Protein AF-0000000078894208 (afdb_homodimer)

Foldseek 3Di:
DPKEKEWEDALACQLQVLVVLLCLLLVGDYHYHHDYPVCLVVCLPVCVAVNSDDTKMAIPVGDIDHDSVVSLLVSLVVRVQADDDDVLNVLLVVLLVVLVVLSVQLVCLCPPPDPVSSVVSNCCSLPPVLLVVLVVQLVCCCVAVHLPAASGDRHHHSSLSSLLCSCCPSPVVLDLAGGPSCVVRVSVNVSNCVSCVSPSSVVCSVPPDHGDPVRRD/DPKEKEWEEALACQLQVLVVLLCLLLVGDYHYHHDYPVCLVVCLPVCVAVNSDDTKMAIPVGDIDHDSVVSLLVSLVVRVQADDDDVLNVLLVVLLVVLVVLSVQLVCLCPPPDPVSSVVSNCCSLPPVLLVVLVVQLVCCCVAVHLPAASGDRHHHSSLSSLLCSCCPSPVVLDLAGGPSCVVRVSVNVSNCVSCVSPSSVVCSVPPDHGDPVRRD

Solvent-accessible surface area (backbone atoms only — not comparable to full-atom values): 23432 Å² total; per-residue (Å²): 132,81,77,43,43,34,43,36,33,52,67,56,51,79,76,46,37,47,48,54,47,49,33,43,57,60,68,49,78,64,44,78,46,62,47,51,76,84,53,44,67,58,43,44,71,66,63,78,30,69,76,51,52,75,30,34,40,39,34,71,85,70,50,72,40,38,44,45,67,23,44,38,52,37,52,23,54,75,59,70,25,46,63,89,49,63,65,58,38,25,53,30,37,26,52,45,53,51,48,52,54,50,49,52,51,55,49,52,19,68,69,40,80,51,63,72,58,18,51,50,41,42,48,43,38,66,70,44,50,49,54,53,50,48,53,29,50,50,54,53,23,35,71,31,73,69,36,72,50,28,69,59,64,81,47,80,34,54,41,47,47,46,54,38,41,45,45,31,33,76,69,36,48,60,48,97,65,82,46,74,90,40,66,89,34,63,56,58,42,50,49,42,47,53,56,51,61,34,66,51,36,34,55,46,65,73,62,50,78,78,60,43,86,89,47,87,65,132,80,78,44,43,33,43,36,33,53,66,56,51,79,77,46,37,48,46,53,48,48,32,42,56,60,68,49,78,65,46,79,46,61,48,50,74,85,54,44,67,57,43,46,72,66,63,77,30,68,78,52,52,75,31,34,38,40,35,70,85,72,50,73,41,38,46,45,67,24,44,37,51,36,52,22,54,75,58,72,25,45,63,88,49,62,66,58,37,25,54,31,38,27,53,47,54,51,48,51,55,51,49,51,52,55,48,52,20,69,69,41,82,51,65,71,58,18,52,52,42,43,48,46,38,68,71,46,50,49,55,55,51,48,53,30,50,51,53,53,22,35,70,31,74,70,36,72,48,28,66,57,63,80,46,80,32,54,41,48,48,46,52,40,41,45,45,30,34,78,69,36,48,60,48,96,64,81,44,74,88,41,66,88,35,64,57,57,43,50,49,44,49,55,56,52,61,34,65,51,36,35,55,46,66,75,64,51,79,77,58,43,88,87,49,85,67

Organism: Nematostella vectensis (NCBI:txid45351)

InterPro domains:
  IPR004045 Glutathione S-transferase, N-terminal [PF02798] (8-76)
  IPR004045 Glutathione S-transferase, N-terminal [PS50404] (3-83)
  IPR004046 Glutathione S-transferase, C-terminal [PF14497] (100-208)
  IPR010987 Glutathione S-transferase, C-terminal-like [PS50405] (85-216)
  IPR036249 Thioredoxin-like superfamily [SSF52833] (3-79)
  IPR036282 Glutathione S-transferase, C-terminal domain superfamily [SSF47616] (77-210)
  IPR040079 Glutathione transferase family [SFLDS00019] (3-210)
  IPR050213 Glutathione S-transferase superfamily [PTHR11571] (3-209)

pLDDT: mean 95.46, std 4.62, range [65.0, 98.88]

Radius of gyration: 21.14 Å; Cα contacts (8 Å, |Δi|>4): 620; chains: 2; bounding box: 51×59×49 Å

Structure (mmCIF, N/CA/C/O backbone):
data_AF-0000000078894208-model_v1
#
loop_
_entity.id
_entity.type
_entity.pdbx_description
1 polymer 'Glutathione transferase'
#
loop_
_atom_site.group_PDB
_atom_site.id
_atom_site.type_symbol
_atom_site.label_atom_id
_atom_site.label_alt_id
_atom_site.label_comp_id
_atom_site.label_asym_id
_atom_site.label_entity_id
_atom_site.label_seq_id
_atom_site.pdbx_PDB_ins_code
_atom_site.Cartn_x
_atom_site.Cartn_y
_atom_site.Cartn_z
_atom_site.occupancy
_atom_site.B_iso_or_equiv
_atom_site.auth_seq_id
_atom_site.auth_comp_id
_atom_site.auth_asym_id
_atom_site.auth_atom_id
_atom_site.pdbx_PDB_model_num
ATOM 1 N N . MET A 1 1 ? 22.766 17.531 -15.414 1 65.19 1 MET A N 1
ATOM 2 C CA . MET A 1 1 ? 21.875 18.203 -14.492 1 65.19 1 MET A CA 1
ATOM 3 C C . MET A 1 1 ? 21.031 17.203 -13.695 1 65.19 1 MET A C 1
ATOM 5 O O . MET A 1 1 ? 20.75 16.109 -14.188 1 65.19 1 MET A O 1
ATOM 9 N N . ALA A 1 2 ? 20.656 17.469 -12.414 1 79.44 2 ALA A N 1
ATOM 10 C CA . ALA A 1 2 ? 19.859 16.562 -11.602 1 79.44 2 ALA A CA 1
ATOM 11 C C . ALA A 1 2 ? 18.453 16.406 -12.188 1 79.44 2 ALA A C 1
ATOM 13 O O . ALA A 1 2 ? 17.875 17.359 -12.695 1 79.44 2 ALA A O 1
ATOM 14 N N . PRO A 1 3 ? 17.953 15.164 -12.242 1 85.75 3 PRO A N 1
ATOM 15 C CA . PRO A 1 3 ? 16.609 14.977 -12.797 1 85.75 3 PRO A CA 1
ATOM 16 C C . PRO A 1 3 ? 15.57 15.859 -12.125 1 85.75 3 PRO A C 1
ATOM 18 O O . PRO A 1 3 ? 15.688 16.172 -10.938 1 85.75 3 PRO A O 1
ATOM 2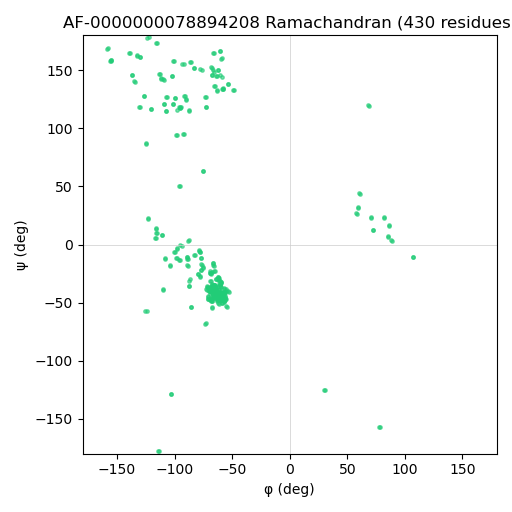1 N N . THR A 1 4 ? 14.695 16.406 -13.023 1 96.5 4 THR A N 1
ATOM 22 C CA . THR A 1 4 ? 13.586 17.203 -12.508 1 96.5 4 THR A CA 1
ATOM 23 C C . THR A 1 4 ? 12.289 16.391 -12.508 1 96.5 4 THR A C 1
ATOM 25 O O . THR A 1 4 ? 12.172 15.398 -13.242 1 96.5 4 THR A O 1
ATOM 28 N N . TYR A 1 5 ? 11.383 16.844 -11.672 1 98.56 5 TYR A N 1
ATOM 29 C CA . TYR A 1 5 ? 10.141 16.109 -11.484 1 98.56 5 TYR A CA 1
ATOM 30 C C . TYR A 1 5 ? 8.945 16.875 -12.039 1 98.56 5 TYR A C 1
ATOM 32 O O . TYR A 1 5 ? 8.891 18.109 -11.914 1 98.56 5 TYR A O 1
ATOM 40 N N . ARG A 1 6 ? 8.023 16.156 -12.617 1 98.75 6 ARG A N 1
ATOM 41 C CA . ARG A 1 6 ? 6.668 16.625 -12.898 1 98.75 6 ARG A CA 1
ATOM 42 C C . ARG A 1 6 ? 5.629 15.758 -12.203 1 98.75 6 ARG A C 1
ATOM 44 O O . ARG A 1 6 ? 5.586 14.547 -12.406 1 98.75 6 ARG A O 1
ATOM 51 N N . VAL A 1 7 ? 4.91 16.375 -11.32 1 98.69 7 VAL A N 1
ATOM 52 C CA . VAL A 1 7 ? 3.809 15.719 -10.633 1 98.69 7 VAL A CA 1
ATOM 53 C C . VAL A 1 7 ? 2.496 16.016 -11.352 1 98.69 7 VAL A C 1
ATOM 55 O O . VAL A 1 7 ? 2.104 17.188 -11.477 1 98.69 7 VAL A O 1
ATOM 58 N N . VAL A 1 8 ? 1.834 14.992 -11.852 1 98.38 8 VAL A N 1
ATOM 59 C CA . VAL A 1 8 ? 0.604 15.133 -12.625 1 98.38 8 VAL A CA 1
ATOM 60 C C . VAL A 1 8 ? -0.583 14.633 -11.805 1 98.38 8 VAL A C 1
ATOM 62 O O . VAL A 1 8 ? -0.613 13.477 -11.391 1 98.38 8 VAL A O 1
ATOM 65 N N . TYR A 1 9 ? -1.521 15.492 -11.578 1 97.31 9 TYR A N 1
ATOM 66 C CA . TYR A 1 9 ? -2.729 15.141 -10.836 1 97.31 9 TYR A CA 1
ATOM 67 C C . TYR A 1 9 ? -3.863 16.109 -11.156 1 97.31 9 TYR A C 1
ATOM 69 O O . TYR A 1 9 ? -3.66 17.109 -11.859 1 97.31 9 TYR A O 1
ATOM 77 N N . PHE A 1 10 ? -5.07 15.781 -10.742 1 95.19 10 PHE A N 1
ATOM 78 C CA . PHE A 1 10 ? -6.207 16.688 -10.883 1 95.19 10 PHE A CA 1
ATOM 79 C C . PHE A 1 10 ? -5.965 17.984 -10.117 1 95.19 10 PHE A C 1
ATOM 81 O O . PHE A 1 10 ? -5.07 18.047 -9.266 1 95.19 10 PHE A O 1
ATOM 88 N N . ASP A 1 11 ? -6.805 18.922 -10.438 1 92.5 11 ASP A N 1
ATOM 89 C CA . ASP A 1 11 ? -6.711 20.172 -9.695 1 92.5 11 ASP A CA 1
ATOM 90 C C . ASP A 1 11 ? -7.301 20.031 -8.297 1 92.5 11 ASP A C 1
ATOM 92 O O . ASP A 1 11 ? -8.289 20.703 -7.961 1 92.5 11 ASP A O 1
ATOM 96 N N . ALA A 1 12 ? -6.684 19.172 -7.488 1 92.12 12 ALA A N 1
ATOM 97 C CA . ALA A 1 12 ? -7.09 18.844 -6.125 1 92.12 12 ALA A CA 1
ATOM 98 C C . ALA A 1 12 ? -5.906 18.344 -5.305 1 92.12 12 ALA A C 1
ATOM 100 O O . ALA A 1 12 ? -4.871 17.969 -5.863 1 92.12 12 ALA A O 1
ATOM 101 N N . ARG A 1 13 ? -5.906 18.375 -4.035 1 92.69 13 ARG A N 1
ATOM 102 C CA . ARG A 1 13 ? -4.863 17.875 -3.15 1 92.69 13 ARG A CA 1
ATOM 103 C C . ARG A 1 13 ? -4.871 16.359 -3.1 1 92.69 13 ARG A C 1
ATOM 105 O O . ARG A 1 13 ? -4.062 15.703 -3.762 1 92.69 13 ARG A O 1
ATOM 112 N N . ALA A 1 14 ? -5.91 15.773 -2.523 1 92.5 14 ALA A N 1
ATOM 113 C CA . ALA A 1 14 ? -6.219 14.344 -2.457 1 92.5 14 ALA A CA 1
ATOM 114 C C . ALA A 1 14 ? -4.945 13.508 -2.447 1 92.5 14 ALA A C 1
ATOM 116 O O . ALA A 1 14 ? -4.066 13.711 -1.607 1 92.5 14 ALA A O 1
ATOM 117 N N . ARG A 1 15 ? -4.773 12.562 -3.338 1 95.31 15 ARG A N 1
ATOM 118 C CA . ARG A 1 15 ? -3.76 11.508 -3.297 1 95.31 15 ARG A CA 1
ATOM 119 C C . ARG A 1 15 ? -2.395 12.055 -3.709 1 95.31 15 ARG A C 1
ATOM 121 O O . ARG A 1 15 ? -1.369 11.406 -3.473 1 95.31 15 ARG A O 1
ATOM 128 N N . ALA A 1 16 ? -2.281 13.242 -4.25 1 97.31 16 ALA A N 1
ATOM 129 C CA . ALA A 1 16 ? -1.004 13.789 -4.699 1 97.31 16 ALA A CA 1
ATOM 130 C C . ALA A 1 16 ? -0.416 14.734 -3.656 1 97.31 16 ALA A C 1
ATOM 132 O O . ALA A 1 16 ? 0.748 15.133 -3.754 1 97.31 16 ALA A O 1
ATOM 133 N N . GLU A 1 17 ? -1.205 15.094 -2.668 1 97.31 17 GLU A N 1
ATOM 134 C CA . GLU A 1 17 ? -0.814 16.156 -1.744 1 97.31 17 GLU A CA 1
ATOM 135 C C . GLU A 1 17 ? 0.443 15.773 -0.967 1 97.31 17 GLU A C 1
ATOM 137 O O . GLU A 1 17 ? 1.319 16.609 -0.746 1 97.31 17 GLU A O 1
ATOM 142 N N . CYS A 1 18 ? 0.515 14.547 -0.491 1 98.38 18 CYS A N 1
ATOM 143 C CA . CYS A 1 18 ? 1.682 14.133 0.28 1 98.38 18 CYS A CA 1
ATOM 144 C C . CYS A 1 18 ? 2.953 14.242 -0.555 1 98.38 18 CYS A C 1
ATOM 146 O O . CYS A 1 18 ? 4.027 14.531 -0.025 1 98.38 18 CYS A O 1
ATOM 148 N N . ILE A 1 19 ? 2.859 13.977 -1.865 1 98.81 19 ILE A N 1
ATOM 149 C CA . ILE A 1 19 ? 3.988 14.094 -2.781 1 98.81 19 ILE A CA 1
ATOM 150 C C . ILE A 1 19 ? 4.445 15.555 -2.85 1 98.81 19 ILE A C 1
ATOM 152 O O . ILE A 1 19 ? 5.637 15.844 -2.736 1 98.81 19 ILE A O 1
ATOM 156 N N . ARG A 1 20 ? 3.48 16.469 -2.957 1 98.56 20 ARG A N 1
ATOM 157 C CA . ARG A 1 20 ? 3.783 17.891 -3.006 1 98.56 20 ARG A CA 1
ATOM 158 C C . ARG A 1 20 ? 4.434 18.359 -1.709 1 98.56 20 ARG A C 1
ATOM 160 O O . ARG A 1 20 ? 5.453 19.047 -1.735 1 98.56 20 ARG A O 1
ATOM 167 N N . VAL A 1 21 ? 3.842 17.969 -0.606 1 98.75 21 VAL A N 1
ATOM 168 C CA . VAL A 1 21 ? 4.352 18.359 0.706 1 98.75 21 VAL A CA 1
ATOM 169 C C . VAL A 1 21 ? 5.785 17.859 0.874 1 98.75 21 VAL A C 1
ATOM 171 O O . VAL A 1 21 ? 6.656 18.609 1.328 1 98.75 21 VAL A O 1
ATOM 174 N N . LEU A 1 22 ? 6.062 16.609 0.492 1 98.88 22 LEU A N 1
ATOM 175 C CA . LEU A 1 22 ? 7.398 16.031 0.604 1 98.88 22 LEU A CA 1
ATOM 176 C C . LEU A 1 22 ? 8.406 16.812 -0.229 1 98.88 22 LEU A C 1
ATOM 178 O O . LEU A 1 22 ? 9.5 17.125 0.242 1 98.88 22 LEU A O 1
ATOM 182 N N . LEU A 1 23 ? 8.07 17.125 -1.456 1 98.69 23 LEU A N 1
ATOM 183 C CA . LEU A 1 23 ? 8.992 17.812 -2.352 1 98.69 23 LEU A CA 1
ATOM 184 C C . LEU A 1 23 ? 9.281 19.219 -1.854 1 98.69 23 LEU A C 1
ATOM 186 O O . LEU A 1 23 ? 10.406 19.719 -1.998 1 98.69 23 LEU A O 1
ATOM 190 N N . HIS A 1 24 ? 8.312 19.875 -1.277 1 98.62 24 HIS A N 1
ATOM 191 C CA . HIS A 1 24 ? 8.539 21.188 -0.689 1 98.62 24 HIS A CA 1
ATOM 192 C C . HIS A 1 24 ? 9.445 21.094 0.534 1 98.62 24 HIS A C 1
ATOM 194 O O . HIS A 1 24 ? 10.383 21.891 0.68 1 98.62 24 HIS A O 1
ATOM 200 N N . LEU A 1 25 ? 9.133 20.156 1.39 1 98.75 25 LEU A N 1
ATOM 201 C CA . LEU A 1 25 ? 9.977 19.969 2.562 1 98.75 25 LEU A CA 1
ATOM 202 C C . LEU A 1 25 ? 11.422 19.703 2.15 1 98.75 25 LEU A C 1
ATOM 204 O O . LEU A 1 25 ? 12.352 20.234 2.77 1 98.75 25 LEU A O 1
ATOM 208 N N . ALA A 1 26 ? 11.625 18.906 1.126 1 98 26 ALA A N 1
ATOM 209 C CA . ALA A 1 26 ? 12.953 18.531 0.654 1 98 26 ALA A CA 1
ATOM 210 C C . ALA A 1 26 ? 13.586 19.641 -0.163 1 98 26 ALA A C 1
ATOM 212 O O . ALA A 1 26 ? 14.742 19.531 -0.587 1 98 26 ALA A O 1
ATOM 213 N N . ASP A 1 27 ? 12.852 20.656 -0.427 1 97.5 27 ASP A N 1
ATOM 214 C CA . ASP A 1 27 ? 13.32 21.797 -1.208 1 97.5 27 ASP A CA 1
ATOM 215 C C . ASP A 1 27 ? 13.727 21.375 -2.617 1 97.5 27 ASP A C 1
ATOM 217 O O . ASP A 1 27 ? 14.789 21.75 -3.102 1 97.5 27 ASP A O 1
ATOM 221 N N . VAL A 1 28 ? 12.945 20.562 -3.223 1 97.75 28 VAL A N 1
ATOM 222 C CA . VAL A 1 28 ? 13.164 20.062 -4.578 1 97.75 28 VAL A CA 1
ATOM 223 C C . VAL A 1 28 ? 12.164 20.719 -5.535 1 97.75 28 VAL A C 1
ATOM 225 O O . VAL A 1 28 ? 10.953 20.531 -5.391 1 97.75 28 VAL A O 1
ATOM 228 N N . PRO A 1 29 ? 12.664 21.516 -6.461 1 97.06 29 PRO A N 1
ATOM 229 C CA . PRO A 1 29 ? 11.742 22.078 -7.445 1 97.06 29 PRO A CA 1
ATOM 230 C C . PRO A 1 29 ? 11.07 21.031 -8.312 1 97.06 29 PRO A C 1
ATOM 232 O O . PRO A 1 29 ? 11.695 20.016 -8.664 1 97.06 29 PRO A O 1
ATOM 235 N N . PHE A 1 30 ? 9.852 21.297 -8.648 1 98.38 30 PHE A N 1
ATOM 236 C CA . PHE A 1 30 ? 9.102 20.391 -9.516 1 98.38 30 PHE A CA 1
ATOM 237 C C . PHE A 1 30 ? 7.988 21.141 -10.242 1 98.38 30 PHE A C 1
ATOM 239 O O . PHE A 1 30 ? 7.59 22.234 -9.82 1 98.38 30 PHE A O 1
ATOM 246 N N . THR A 1 31 ? 7.559 20.578 -11.344 1 98.38 31 THR A N 1
ATOM 247 C CA . THR A 1 31 ? 6.383 21.078 -12.047 1 98.38 31 THR A CA 1
ATOM 248 C C . THR A 1 31 ? 5.117 20.391 -11.531 1 98.38 31 THR A C 1
ATOM 250 O O . THR A 1 31 ? 5.043 19.172 -11.477 1 98.38 31 THR A O 1
ATOM 253 N N . ASP A 1 32 ? 4.191 21.172 -11.109 1 97.5 32 ASP A N 1
ATOM 254 C CA . ASP A 1 32 ? 2.893 20.672 -10.664 1 97.5 32 ASP A CA 1
ATOM 255 C C . ASP A 1 32 ? 1.848 20.797 -11.773 1 97.5 32 ASP A C 1
ATOM 257 O O . ASP A 1 32 ? 1.196 21.844 -11.898 1 97.5 32 ASP A O 1
ATOM 261 N N . GLU A 1 33 ? 1.666 19.766 -12.516 1 97.38 33 GLU A N 1
ATOM 262 C CA . GLU A 1 33 ? 0.699 19.781 -13.609 1 97.38 33 GLU A CA 1
ATOM 263 C C . GLU A 1 33 ? -0.694 19.391 -13.117 1 97.38 33 GLU A C 1
ATOM 265 O O . GLU A 1 33 ? -0.917 18.25 -12.703 1 97.38 33 GLU A O 1
ATOM 270 N N . ARG A 1 34 ? -1.598 20.328 -13.211 1 95.5 34 ARG A N 1
ATOM 271 C CA . ARG A 1 34 ? -2.99 20.125 -12.828 1 95.5 34 ARG A CA 1
ATOM 272 C C . ARG A 1 34 ? -3.848 19.781 -14.039 1 95.5 34 ARG A C 1
ATOM 274 O O . ARG A 1 34 ? -3.943 20.578 -14.984 1 95.5 34 ARG A O 1
ATOM 281 N N . VAL A 1 35 ? -4.402 18.625 -13.969 1 94.88 35 VAL A N 1
ATOM 282 C CA . VAL A 1 35 ? -5.207 18.141 -15.086 1 94.88 35 VAL A CA 1
ATOM 283 C C . VAL A 1 35 ? -6.668 18.531 -14.875 1 94.88 35 VAL A C 1
ATOM 285 O O . VAL A 1 35 ? -7.262 18.188 -13.844 1 94.88 35 VAL A O 1
ATOM 288 N N . ALA A 1 36 ? -7.262 19.156 -15.844 1 89.88 36 ALA A N 1
ATOM 289 C CA . ALA A 1 36 ? -8.68 19.516 -15.797 1 89.88 36 ALA A CA 1
ATOM 290 C C . ALA A 1 36 ? -9.555 18.328 -16.219 1 89.88 36 ALA A C 1
ATOM 292 O O . ALA A 1 36 ? -9.172 17.531 -17.078 1 89.88 36 ALA A O 1
ATOM 293 N N . PRO A 1 37 ? -10.711 18.281 -15.727 1 84.25 37 PRO A N 1
ATOM 294 C CA . PRO A 1 37 ? -11.609 17.141 -16 1 84.25 37 PRO A CA 1
ATOM 295 C C . PRO A 1 37 ? -11.828 16.906 -17.484 1 84.25 37 PRO A C 1
ATOM 297 O O . PRO A 1 37 ? -11.797 15.766 -17.953 1 84.25 37 PRO A O 1
ATOM 300 N N . PRO A 1 38 ? -11.945 17.859 -18.281 1 87.19 38 PRO A N 1
ATOM 301 C CA . PRO A 1 38 ? -12.188 17.594 -19.703 1 87.19 38 PRO A CA 1
ATOM 302 C C . PRO A 1 38 ? -10.977 16.969 -20.391 1 87.19 38 PRO A C 1
ATOM 304 O O . PRO A 1 38 ? -11.141 16.281 -21.406 1 87.19 38 PRO A O 1
ATOM 307 N N . ASP A 1 39 ? -9.844 17.188 -19.812 1 90.69 39 ASP A N 1
ATOM 308 C CA . ASP A 1 39 ? -8.609 16.688 -20.422 1 90.69 39 ASP A CA 1
ATOM 309 C C . ASP A 1 39 ? -8.305 15.266 -19.953 1 90.69 39 ASP A C 1
ATOM 311 O O . ASP A 1 39 ? -7.488 14.57 -20.562 1 90.69 39 ASP A O 1
ATOM 315 N N . TRP A 1 40 ? -8.984 14.852 -18.969 1 92.31 40 TRP A N 1
ATOM 316 C CA . TRP A 1 40 ? -8.664 13.594 -18.312 1 92.31 40 TRP A CA 1
ATOM 317 C C . TRP A 1 40 ? -9 12.406 -19.203 1 92.31 40 TRP A C 1
ATOM 319 O O . TRP A 1 40 ? -8.219 11.453 -19.297 1 92.31 40 TRP A O 1
ATOM 329 N N . ALA A 1 41 ? -10.094 12.438 -19.906 1 89.31 41 ALA A N 1
ATOM 330 C CA . ALA A 1 41 ? -10.516 11.328 -20.766 1 89.31 41 ALA A CA 1
ATOM 331 C C . ALA A 1 41 ? -9.469 11.047 -21.828 1 89.31 41 ALA A C 1
ATOM 333 O O . ALA A 1 41 ? -9.109 9.891 -22.078 1 89.31 41 ALA A O 1
ATOM 334 N N . ALA A 1 42 ? -8.977 12.086 -22.422 1 91.19 42 ALA A N 1
ATOM 335 C CA . ALA A 1 42 ? -7.949 11.945 -23.453 1 91.19 42 ALA A CA 1
ATOM 336 C C . ALA A 1 42 ? -6.645 11.422 -22.875 1 91.19 42 ALA A C 1
ATOM 338 O O . ALA A 1 42 ? -5.977 10.586 -23.484 1 91.19 42 ALA A O 1
ATOM 339 N N . MET A 1 43 ? -6.328 11.898 -21.766 1 94 43 MET A N 1
ATOM 340 C CA . MET A 1 43 ? -5.086 11.492 -21.125 1 94 43 MET A CA 1
ATOM 341 C C . MET A 1 43 ? -5.129 10.016 -20.75 1 94 43 MET A C 1
ATOM 343 O O . MET A 1 43 ? -4.141 9.297 -20.906 1 94 43 MET A O 1
ATOM 347 N N . LYS A 1 44 ? -6.219 9.602 -20.266 1 88.06 44 LYS A N 1
ATOM 348 C CA . LYS A 1 44 ? -6.418 8.227 -19.797 1 88.06 44 LYS A CA 1
ATOM 349 C C . LYS A 1 44 ? -6.176 7.23 -20.938 1 88.06 44 LYS A C 1
ATOM 351 O O . LYS A 1 44 ? -5.672 6.129 -20.703 1 88.06 44 LYS A O 1
ATOM 356 N N . THR A 1 45 ? -6.5 7.641 -22.172 1 85.56 45 THR A N 1
ATOM 357 C CA . THR A 1 45 ? -6.449 6.727 -23.312 1 85.56 45 THR A CA 1
ATOM 358 C C . THR A 1 45 ? -5.168 6.938 -24.109 1 85.56 45 THR A C 1
ATOM 360 O O . THR A 1 45 ? -4.871 6.168 -25.031 1 85.56 45 THR A O 1
ATOM 363 N N . SER A 1 46 ? -4.418 7.902 -23.781 1 90.12 46 SER A N 1
ATOM 364 C CA . SER A 1 46 ? -3.229 8.258 -24.547 1 90.12 46 SER A CA 1
ATOM 365 C C . SER A 1 46 ? -2.078 7.301 -24.25 1 90.12 46 SER A C 1
ATOM 367 O O . SER A 1 46 ? -1.09 7.273 -25 1 90.12 46 SER A O 1
ATOM 369 N N . GLY A 1 47 ? -2.209 6.559 -23.141 1 88.88 47 GLY A N 1
ATOM 370 C CA . GLY A 1 47 ? -1.1 5.715 -22.734 1 88.88 47 GLY A CA 1
ATOM 371 C C . GLY A 1 47 ? -0.111 6.426 -21.828 1 88.88 47 GLY A C 1
ATOM 372 O O . GLY A 1 47 ? 0.86 5.824 -21.359 1 88.88 47 GLY A O 1
ATOM 373 N N . ARG A 1 48 ? -0.383 7.66 -21.469 1 94.44 48 ARG A N 1
ATOM 374 C CA . ARG A 1 48 ? 0.505 8.445 -20.625 1 94.44 48 ARG A CA 1
ATOM 375 C C . ARG A 1 48 ? 0.562 7.875 -19.203 1 94.44 48 ARG A C 1
ATOM 377 O O . ARG A 1 48 ? 1.62 7.875 -18.578 1 94.44 48 ARG A O 1
ATOM 384 N N . CYS A 1 49 ? -0.55 7.344 -18.75 1 96 49 CYS A N 1
ATOM 385 C CA . CYS A 1 49 ? -0.666 6.887 -17.375 1 96 49 CYS A CA 1
ATOM 386 C C . CYS A 1 49 ? -0.484 5.379 -17.281 1 96 49 CYS A C 1
ATOM 388 O O . CYS A 1 49 ? -1.271 4.617 -17.844 1 96 49 CYS A O 1
ATOM 390 N N . PRO A 1 50 ? 0.412 4.902 -16.469 1 95.19 50 PRO A N 1
ATOM 391 C CA . PRO A 1 50 ? 0.738 3.475 -16.422 1 95.19 50 PRO A CA 1
ATOM 392 C C . PRO A 1 50 ? -0.482 2.602 -16.141 1 95.19 50 PRO A C 1
ATOM 394 O O . PRO A 1 50 ? -0.632 1.53 -16.734 1 95.19 50 PRO A O 1
ATOM 397 N N . PHE A 1 51 ? -1.358 3.002 -15.227 1 95.81 51 PHE A N 1
ATOM 398 C CA . PHE A 1 51 ? -2.545 2.223 -14.891 1 95.81 51 PHE A CA 1
ATOM 399 C C . PHE A 1 51 ? -3.814 2.984 -15.258 1 95.81 51 PHE A C 1
ATOM 401 O O . PHE A 1 51 ? -4.891 2.689 -14.734 1 95.81 51 PHE A O 1
ATOM 408 N N . GLY A 1 52 ? -3.65 4.055 -16.047 1 94.06 52 GLY A N 1
ATOM 409 C CA . GLY A 1 52 ? -4.793 4.871 -16.422 1 94.06 52 GLY A CA 1
ATOM 410 C C . GLY A 1 52 ? -5.352 5.68 -15.266 1 94.06 52 GLY A C 1
ATOM 411 O O . GLY A 1 52 ? -6.547 5.969 -15.227 1 94.06 52 GLY A O 1
ATOM 412 N N . GLU A 1 53 ? -4.484 5.898 -14.312 1 95.12 53 GLU A N 1
ATOM 413 C CA . GLU A 1 53 ? -4.891 6.656 -13.133 1 95.12 53 GLU A CA 1
ATOM 414 C C . GLU A 1 53 ? -3.863 7.727 -12.781 1 95.12 53 GLU A C 1
ATOM 416 O O . GLU A 1 53 ? -2.748 7.719 -13.305 1 95.12 53 GLU A O 1
ATOM 421 N N . LEU A 1 54 ? -4.234 8.641 -12.039 1 96.62 54 LEU A N 1
ATOM 422 C CA . LEU A 1 54 ? -3.371 9.648 -11.438 1 96.62 54 LEU A CA 1
ATOM 423 C C . LEU A 1 54 ? -3.303 9.469 -9.922 1 96.62 54 LEU A C 1
ATOM 425 O O . LEU A 1 54 ? -4.219 8.906 -9.32 1 96.62 54 LEU A O 1
ATOM 429 N N . PRO A 1 55 ? -2.182 9.766 -9.305 1 98 55 PRO A N 1
ATOM 430 C CA . PRO A 1 55 ? -1.078 10.633 -9.727 1 98 55 PRO A CA 1
ATOM 431 C C . PRO A 1 55 ? -0.054 9.906 -10.594 1 98 55 PRO A C 1
ATOM 433 O O . PRO A 1 55 ? 0.004 8.672 -10.586 1 98 55 PRO A O 1
ATOM 436 N N . LEU A 1 56 ? 0.64 10.734 -11.359 1 98.44 56 LEU A N 1
ATOM 437 C CA . LEU A 1 56 ? 1.755 10.328 -12.211 1 98.44 56 LEU A CA 1
ATOM 438 C C . LEU A 1 56 ? 2.99 11.172 -11.922 1 98.44 56 LEU A C 1
ATOM 440 O O . LEU A 1 56 ? 2.895 12.398 -11.789 1 98.44 56 LEU A O 1
ATOM 444 N N . LEU A 1 57 ? 4.102 10.516 -11.664 1 98.81 57 LEU A N 1
ATOM 445 C CA . LEU A 1 57 ? 5.391 11.195 -11.602 1 98.81 57 LEU A CA 1
ATOM 446 C C . LEU A 1 57 ? 6.18 10.977 -12.891 1 98.81 57 LEU A C 1
ATOM 448 O O . LEU A 1 57 ? 6.426 9.836 -13.281 1 98.81 57 LEU A O 1
ATOM 452 N N . GLU A 1 58 ? 6.5 12 -13.523 1 98.62 58 GLU A N 1
ATOM 453 C CA . GLU A 1 58 ? 7.414 11.961 -14.664 1 98.62 58 GLU A CA 1
ATOM 454 C C . GLU A 1 58 ? 8.773 12.555 -14.297 1 98.62 58 GLU A C 1
ATOM 456 O O . GLU A 1 58 ? 8.852 13.648 -13.734 1 98.62 58 GLU A O 1
ATOM 461 N N . ILE A 1 59 ? 9.758 11.805 -14.555 1 98.19 59 ILE A N 1
ATOM 462 C CA . ILE A 1 59 ? 11.133 12.242 -14.32 1 98.19 59 ILE A CA 1
ATOM 463 C C . ILE A 1 59 ? 11.781 12.648 -15.641 1 98.19 59 ILE A C 1
ATOM 465 O O . ILE A 1 59 ? 11.578 11.992 -16.656 1 98.19 59 ILE A O 1
ATOM 469 N N . SER A 1 60 ? 12.633 13.648 -15.641 1 97.06 60 SER A N 1
ATOM 470 C CA . SER A 1 60 ? 13.148 14.281 -16.844 1 97.06 60 SER A CA 1
ATOM 471 C C . SER A 1 60 ? 14.031 13.328 -17.641 1 97.06 60 SER A C 1
ATOM 473 O O . SER A 1 60 ? 14.312 13.57 -18.812 1 97.06 60 SER A O 1
ATOM 475 N N . ASP A 1 61 ? 14.453 12.266 -17.031 1 95.56 61 ASP A N 1
ATOM 476 C CA . ASP A 1 61 ? 15.273 11.289 -17.734 1 95.56 61 ASP A CA 1
ATOM 477 C C . ASP A 1 61 ? 14.398 10.25 -18.438 1 95.56 61 ASP A C 1
ATOM 479 O O . ASP A 1 61 ? 14.906 9.258 -18.969 1 95.56 61 ASP A O 1
ATOM 483 N N . GLY A 1 62 ? 13.07 10.398 -18.375 1 95.38 62 GLY A N 1
ATOM 484 C CA . GLY A 1 62 ? 12.172 9.539 -19.125 1 95.38 62 GLY A CA 1
ATOM 485 C C . GLY A 1 62 ? 11.438 8.539 -18.266 1 95.38 62 GLY A C 1
ATOM 486 O O . GLY A 1 62 ? 10.453 7.941 -18.703 1 95.38 62 GLY A O 1
ATOM 487 N N . ARG A 1 63 ? 11.836 8.43 -17.094 1 96.62 63 ARG A N 1
ATOM 488 C CA . ARG A 1 63 ? 11.203 7.484 -16.172 1 96.62 63 ARG A CA 1
ATOM 489 C C . ARG A 1 63 ? 9.867 8.016 -15.672 1 96.62 63 ARG A C 1
ATOM 491 O O . ARG A 1 63 ? 9.672 9.227 -15.578 1 96.62 63 ARG A O 1
ATOM 498 N N . LYS A 1 64 ? 8.93 7.043 -15.367 1 97.62 64 LYS A N 1
ATOM 499 C CA . LYS A 1 64 ? 7.602 7.371 -14.852 1 97.62 64 LYS A CA 1
ATOM 500 C C . LYS A 1 64 ? 7.211 6.441 -13.711 1 97.62 64 LYS A C 1
ATOM 502 O O . LYS A 1 64 ? 7.59 5.266 -13.695 1 97.62 64 LYS A O 1
ATOM 507 N N . LEU A 1 65 ? 6.484 7.008 -12.797 1 98.44 65 LEU A N 1
ATOM 508 C CA . LEU A 1 65 ? 5.922 6.219 -11.703 1 98.44 65 LEU A CA 1
ATOM 509 C C . LEU A 1 65 ? 4.461 6.582 -11.469 1 98.44 65 LEU A C 1
ATOM 511 O O . LEU A 1 65 ? 4.09 7.758 -11.531 1 98.44 65 LEU A O 1
ATOM 515 N N . ALA A 1 66 ? 3.711 5.551 -11.203 1 98.12 66 ALA A N 1
ATOM 516 C CA . ALA A 1 66 ? 2.322 5.73 -10.789 1 98.12 66 ALA A CA 1
ATOM 517 C C . ALA A 1 66 ? 2.119 5.258 -9.352 1 98.12 66 ALA A C 1
ATOM 519 O O . ALA A 1 66 ? 3.07 4.832 -8.688 1 98.12 66 ALA A O 1
ATOM 520 N N . GLN A 1 67 ? 0.874 5.352 -8.938 1 98.25 67 GLN A N 1
ATOM 521 C CA . GLN A 1 67 ? 0.489 4.984 -7.582 1 98.25 67 GLN A CA 1
ATOM 522 C C . GLN A 1 67 ? 1.067 5.961 -6.559 1 98.25 67 GLN A C 1
ATOM 524 O O . GLN A 1 67 ? 2.285 6.035 -6.387 1 98.25 67 GLN A O 1
ATOM 529 N N . SER A 1 68 ? 0.216 6.598 -5.852 1 98.25 68 SER A N 1
ATOM 530 C CA . SER A 1 68 ? 0.55 7.719 -4.98 1 98.25 68 SER A CA 1
ATOM 531 C C . SER A 1 68 ? 1.614 7.328 -3.961 1 98.25 68 SER A C 1
ATOM 533 O O . SER A 1 68 ? 2.66 7.977 -3.869 1 98.25 68 SER A O 1
ATOM 535 N N . HIS A 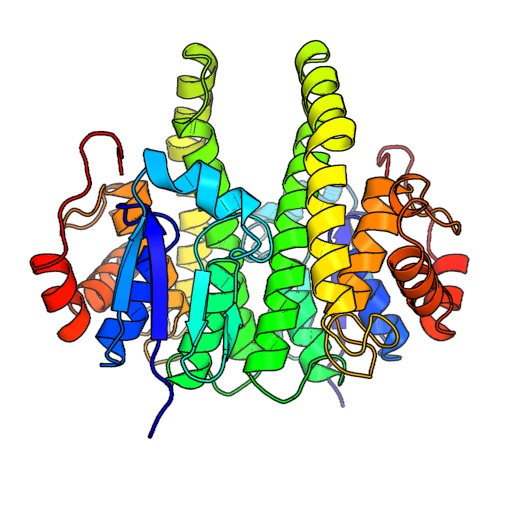1 69 ? 1.425 6.195 -3.297 1 98.56 69 HIS A N 1
ATOM 536 C CA . HIS A 1 69 ? 2.33 5.836 -2.211 1 98.56 69 HIS A CA 1
ATOM 537 C C . HIS A 1 69 ? 3.643 5.277 -2.752 1 98.56 69 HIS A C 1
ATOM 539 O O . HIS A 1 69 ? 4.684 5.402 -2.105 1 98.56 69 HIS A O 1
ATOM 545 N N . ALA A 1 70 ? 3.627 4.668 -3.959 1 98.62 70 ALA A N 1
ATOM 546 C CA . ALA A 1 70 ? 4.875 4.25 -4.59 1 98.62 70 ALA A CA 1
ATOM 547 C C . ALA A 1 70 ? 5.742 5.457 -4.945 1 98.62 70 ALA A C 1
ATOM 549 O O . ALA A 1 70 ? 6.941 5.469 -4.672 1 98.62 70 ALA A O 1
ATOM 550 N N . ILE A 1 71 ? 5.09 6.469 -5.547 1 98.88 71 ILE A N 1
ATOM 551 C CA . ILE A 1 71 ? 5.773 7.711 -5.879 1 98.88 71 ILE A CA 1
ATOM 552 C C . ILE A 1 71 ? 6.328 8.352 -4.609 1 98.88 71 ILE A C 1
ATOM 554 O O . ILE A 1 71 ? 7.496 8.742 -4.562 1 98.88 71 ILE A O 1
ATOM 558 N N . PHE A 1 72 ? 5.492 8.352 -3.641 1 98.81 72 PHE A N 1
ATOM 559 C CA . PHE A 1 72 ? 5.789 8.992 -2.367 1 98.81 72 PHE A CA 1
ATOM 560 C C . PHE A 1 72 ? 6.988 8.344 -1.693 1 98.81 72 PHE A C 1
ATOM 562 O O . PHE A 1 72 ? 7.93 9.023 -1.286 1 98.81 72 PHE A O 1
ATOM 569 N N . ARG A 1 73 ? 7.059 7.035 -1.63 1 98.19 73 ARG A N 1
ATOM 570 C CA . ARG A 1 73 ? 8.164 6.281 -1.054 1 98.19 73 ARG A CA 1
ATOM 571 C C . ARG A 1 73 ? 9.453 6.508 -1.841 1 98.19 73 ARG A C 1
ATOM 573 O O . ARG A 1 73 ? 10.523 6.664 -1.254 1 98.19 73 ARG A O 1
ATOM 580 N N . PHE A 1 74 ? 9.344 6.52 -3.123 1 98.62 74 PHE A N 1
ATOM 581 C CA . PHE A 1 74 ? 10.5 6.734 -3.992 1 98.62 74 PHE A CA 1
ATOM 582 C C . PHE A 1 74 ? 11.156 8.078 -3.699 1 98.62 74 PHE A C 1
ATOM 584 O O . PHE A 1 74 ? 12.359 8.148 -3.461 1 98.62 74 PHE A O 1
ATOM 591 N N . LEU A 1 75 ? 10.344 9.109 -3.668 1 98.75 75 LEU A N 1
ATOM 592 C CA . LEU A 1 75 ? 10.875 10.453 -3.469 1 98.75 75 LEU A CA 1
ATOM 593 C C . LEU A 1 75 ? 11.422 10.617 -2.057 1 98.75 75 LEU A C 1
ATOM 595 O O . LEU A 1 75 ? 12.406 11.344 -1.85 1 98.75 75 LEU A O 1
ATOM 599 N N . ALA A 1 76 ? 10.75 9.977 -1.09 1 98.69 76 ALA A N 1
ATOM 600 C CA . ALA A 1 76 ? 11.266 10.016 0.277 1 98.69 76 ALA A CA 1
ATOM 601 C C . ALA A 1 76 ? 12.664 9.422 0.354 1 98.69 76 ALA A C 1
ATOM 603 O O . ALA A 1 76 ? 13.547 9.977 1.026 1 98.69 76 ALA A O 1
ATOM 604 N N . LYS A 1 77 ? 12.852 8.289 -0.306 1 97.56 77 LYS A N 1
ATOM 605 C CA . LYS A 1 77 ? 14.156 7.641 -0.328 1 97.56 77 LYS A CA 1
ATOM 606 C C . LYS A 1 77 ? 15.195 8.508 -1.035 1 97.56 77 LYS A C 1
ATOM 608 O O . LYS A 1 77 ? 16.312 8.688 -0.538 1 97.56 77 LYS A O 1
ATOM 613 N N . GLU A 1 78 ? 14.812 9.07 -2.121 1 97.56 78 GLU A N 1
ATOM 614 C CA . GLU A 1 78 ? 15.727 9.836 -2.953 1 97.56 78 GLU A CA 1
ATOM 615 C C . GLU A 1 78 ? 16.156 11.133 -2.262 1 97.56 78 GLU A C 1
ATOM 617 O O . GLU A 1 78 ? 17.234 11.656 -2.529 1 97.56 78 GLU A O 1
ATOM 622 N N . HIS A 1 79 ? 15.328 11.602 -1.358 1 97.69 79 HIS A N 1
ATOM 623 C CA . HIS A 1 79 ? 15.586 12.938 -0.839 1 97.69 79 HIS A CA 1
ATOM 624 C C . HIS A 1 79 ? 15.727 12.922 0.679 1 97.69 79 HIS A C 1
ATOM 626 O O . HIS A 1 79 ? 15.422 13.906 1.348 1 97.69 79 HIS A O 1
ATOM 632 N N . GLY A 1 80 ? 16.047 11.812 1.229 1 97.06 80 GLY A N 1
ATOM 633 C CA . GLY A 1 80 ? 16.547 11.719 2.588 1 97.06 80 GLY A CA 1
ATOM 634 C C . GLY A 1 80 ? 15.461 11.734 3.639 1 97.06 80 GLY A C 1
ATOM 635 O O . GLY A 1 80 ? 15.711 12.086 4.793 1 97.06 80 GLY A O 1
ATOM 636 N N . LEU A 1 81 ? 14.234 11.359 3.264 1 98.31 81 LEU A N 1
ATOM 637 C CA . LEU A 1 81 ? 13.117 11.375 4.203 1 98.31 81 LEU A CA 1
ATOM 638 C C . LEU A 1 81 ? 12.672 9.953 4.539 1 98.31 81 LEU A C 1
ATOM 640 O O . LEU A 1 81 ? 11.625 9.758 5.16 1 98.31 81 LEU A O 1
ATOM 644 N N . ALA A 1 82 ? 13.43 8.961 4.098 1 98.06 82 ALA A N 1
ATOM 645 C CA . ALA A 1 82 ? 13.227 7.562 4.465 1 98.06 82 ALA A CA 1
ATOM 646 C C . ALA A 1 82 ? 14.344 7.066 5.379 1 98.06 82 ALA A C 1
ATOM 648 O O . ALA A 1 82 ? 15.508 7.434 5.203 1 98.06 82 ALA A O 1
ATOM 649 N N . PRO A 1 83 ? 13.977 6.215 6.355 1 97.44 83 PRO A N 1
ATOM 650 C CA . PRO A 1 83 ? 15.047 5.598 7.145 1 97.44 83 PRO A CA 1
ATOM 651 C C . PRO A 1 83 ? 16.016 4.781 6.293 1 97.44 83 PRO A C 1
ATOM 653 O O . PRO A 1 83 ? 15.656 4.344 5.195 1 97.44 83 PRO A O 1
ATOM 656 N N . SER A 1 84 ? 17.188 4.555 6.844 1 93.94 84 SER A N 1
ATOM 657 C CA . SER A 1 84 ? 18.219 3.865 6.082 1 93.94 84 SER A CA 1
ATOM 658 C C . SER A 1 84 ? 18.094 2.352 6.223 1 93.94 84 SER A C 1
ATOM 660 O O . SER A 1 84 ? 18.469 1.604 5.32 1 93.94 84 SER A O 1
ATOM 662 N N . ASP A 1 85 ? 17.594 1.962 7.359 1 95.56 85 ASP A N 1
ATOM 663 C CA . ASP A 1 85 ? 17.531 0.519 7.566 1 95.56 85 ASP A CA 1
ATOM 664 C C . ASP A 1 85 ? 16.172 -0.037 7.137 1 95.56 85 ASP A C 1
ATOM 666 O O . ASP A 1 85 ? 15.156 0.652 7.227 1 95.56 85 ASP A O 1
ATOM 670 N N . SER A 1 86 ? 16.141 -1.31 6.793 1 95.75 86 SER A N 1
ATOM 671 C CA . SER A 1 86 ? 14.992 -1.959 6.168 1 95.75 86 SER A CA 1
ATOM 672 C C . SER A 1 86 ? 13.828 -2.064 7.141 1 95.75 86 SER A C 1
ATOM 674 O O . SER A 1 86 ? 12.664 -1.926 6.742 1 95.75 86 SER A O 1
ATOM 676 N N . TYR A 1 87 ? 14.102 -2.322 8.375 1 97.62 87 TYR A N 1
ATOM 677 C CA . TYR A 1 87 ? 13.023 -2.49 9.344 1 97.62 87 TYR A CA 1
ATOM 678 C C . TYR A 1 87 ? 12.305 -1.169 9.594 1 97.62 87 TYR A C 1
ATOM 680 O O . TYR A 1 87 ? 11.078 -1.114 9.602 1 97.62 87 TYR A O 1
ATOM 688 N N . SER A 1 88 ? 13.086 -0.127 9.836 1 98.12 88 SER A N 1
ATOM 689 C CA . SER A 1 88 ? 12.492 1.188 10.047 1 98.12 88 SER A CA 1
ATOM 690 C C . SER A 1 88 ? 11.695 1.635 8.828 1 98.12 88 SER A C 1
ATOM 692 O O . SER A 1 88 ? 10.648 2.27 8.961 1 98.12 88 SER A O 1
ATOM 694 N N . GLN A 1 89 ? 12.148 1.331 7.633 1 98.19 89 GLN A N 1
ATOM 695 C CA . GLN A 1 89 ? 11.383 1.624 6.426 1 98.19 89 GLN A CA 1
ATOM 696 C C . GLN A 1 89 ? 10.07 0.85 6.41 1 98.19 89 GLN A C 1
ATOM 698 O O . GLN A 1 89 ? 9.031 1.39 6.023 1 98.19 89 GLN A O 1
ATOM 703 N N . ALA A 1 90 ? 10.148 -0.384 6.832 1 98.56 90 ALA A N 1
ATOM 704 C CA . ALA A 1 90 ? 8.938 -1.207 6.879 1 98.56 90 ALA A CA 1
ATOM 705 C C . ALA A 1 90 ? 7.938 -0.648 7.887 1 98.56 90 ALA A C 1
ATOM 707 O O . ALA A 1 90 ? 6.727 -0.709 7.66 1 98.56 90 ALA A O 1
ATOM 708 N N . ARG A 1 91 ? 8.453 -0.169 8.961 1 98.5 91 ARG A N 1
ATOM 709 C CA . ARG A 1 91 ? 7.582 0.473 9.945 1 98.5 91 ARG A CA 1
ATOM 710 C C . ARG A 1 91 ? 6.883 1.689 9.352 1 98.5 91 ARG A C 1
ATOM 712 O O . ARG A 1 91 ? 5.691 1.897 9.57 1 98.5 91 ARG A O 1
ATOM 719 N N . CYS A 1 92 ? 7.625 2.461 8.609 1 98.75 92 CYS A N 1
ATOM 720 C CA . CYS A 1 92 ? 6.996 3.576 7.91 1 98.75 92 CYS A CA 1
ATOM 721 C C . CYS A 1 92 ? 5.91 3.082 6.961 1 98.75 92 CYS A C 1
ATOM 723 O O . CYS A 1 92 ? 4.801 3.617 6.949 1 98.75 92 CYS A O 1
ATOM 725 N N . ASP A 1 93 ? 6.227 2.043 6.262 1 98.5 93 ASP A N 1
ATOM 726 C CA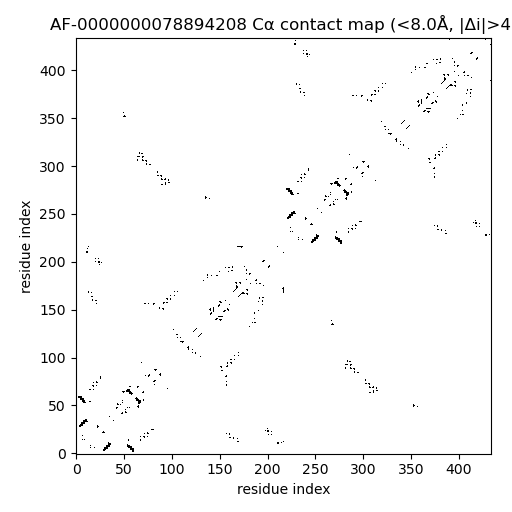 . ASP A 1 93 ? 5.297 1.506 5.273 1 98.5 93 ASP A CA 1
ATOM 727 C C . ASP A 1 93 ? 4.039 0.96 5.941 1 98.5 93 ASP A C 1
ATOM 729 O O . ASP A 1 93 ? 2.947 1.032 5.375 1 98.5 93 ASP A O 1
ATOM 733 N N . MET A 1 94 ? 4.238 0.417 7.098 1 98.25 94 MET A N 1
ATOM 734 C CA . MET A 1 94 ? 3.096 -0.05 7.875 1 98.25 94 MET A CA 1
ATOM 735 C C . MET A 1 94 ? 2.115 1.089 8.141 1 98.25 94 MET A C 1
ATOM 737 O O . MET A 1 94 ? 0.906 0.92 7.98 1 98.25 94 MET A O 1
ATOM 741 N N . PHE A 1 95 ? 2.613 2.23 8.516 1 98.44 95 PHE A N 1
ATOM 742 C CA . PHE A 1 95 ? 1.771 3.396 8.758 1 98.44 95 PHE A CA 1
ATOM 743 C C . PHE A 1 95 ? 1.137 3.881 7.457 1 98.44 95 PHE A C 1
ATOM 745 O O . PHE A 1 95 ? -0.041 4.242 7.434 1 98.44 95 PHE A O 1
ATOM 752 N N . LEU A 1 96 ? 1.939 3.873 6.336 1 98.44 96 LEU A N 1
ATOM 753 C CA . LEU A 1 96 ? 1.424 4.316 5.047 1 98.44 96 LEU A CA 1
ATOM 754 C C . LEU A 1 96 ? 0.276 3.422 4.586 1 98.44 96 LEU A C 1
ATOM 756 O O . LEU A 1 96 ? -0.741 3.916 4.094 1 98.44 96 LEU A O 1
ATOM 760 N N . ASP A 1 97 ? 0.498 2.139 4.719 1 98 97 ASP A N 1
ATOM 761 C CA . ASP A 1 97 ? -0.534 1.202 4.285 1 98 97 ASP A CA 1
ATOM 762 C C . ASP A 1 97 ? -1.796 1.343 5.133 1 98 97 ASP A C 1
ATOM 764 O O . ASP A 1 97 ? -2.91 1.188 4.625 1 98 97 ASP A O 1
ATOM 768 N N . ASN A 1 98 ? -1.631 1.607 6.41 1 97.69 98 ASN A N 1
ATOM 769 C CA . ASN A 1 98 ? -2.777 1.916 7.258 1 97.69 98 ASN A CA 1
ATOM 770 C C . ASN A 1 98 ? -3.516 3.16 6.773 1 97.69 98 ASN A C 1
ATOM 772 O O . ASN A 1 98 ? -4.746 3.176 6.723 1 97.69 98 ASN A O 1
ATOM 776 N N . THR A 1 99 ? -2.762 4.168 6.457 1 97.94 99 THR A N 1
ATOM 777 C CA . THR A 1 99 ? -3.354 5.406 5.961 1 97.94 99 THR A CA 1
ATOM 778 C C . THR A 1 99 ? -4.105 5.16 4.656 1 97.94 99 THR A C 1
ATOM 780 O O . THR A 1 99 ? -5.199 5.688 4.453 1 97.94 99 THR A O 1
ATOM 783 N N . LYS A 1 100 ? -3.504 4.391 3.809 1 97.38 100 LYS A N 1
ATOM 784 C CA . LYS A 1 100 ? -4.164 4.059 2.549 1 97.38 100 LYS A CA 1
ATOM 785 C C . LYS A 1 100 ? -5.516 3.398 2.797 1 97.38 100 LYS A C 1
ATOM 787 O O . LYS A 1 100 ? -6.496 3.699 2.109 1 97.38 100 LYS A O 1
ATOM 792 N N . ASP A 1 101 ? -5.586 2.477 3.787 1 96.31 101 ASP A N 1
ATOM 793 C CA . ASP A 1 101 ? -6.848 1.852 4.164 1 96.31 101 ASP A CA 1
ATOM 794 C C . ASP A 1 101 ? -7.875 2.898 4.59 1 96.31 101 ASP A C 1
ATOM 796 O O . ASP A 1 101 ? -9.047 2.822 4.207 1 96.31 101 ASP A O 1
ATOM 800 N N . MET A 1 102 ? -7.449 3.861 5.332 1 97.06 102 MET A N 1
ATOM 801 C CA . MET A 1 102 ? -8.344 4.898 5.844 1 97.06 102 MET A CA 1
ATOM 802 C C . MET A 1 102 ? -8.82 5.805 4.719 1 97.06 102 MET A C 1
ATOM 804 O O . MET A 1 102 ? -9.992 6.184 4.68 1 97.06 102 MET A O 1
ATOM 808 N N . ILE A 1 103 ? -7.922 6.137 3.793 1 96.81 103 ILE A N 1
ATOM 809 C CA . ILE A 1 103 ? -8.266 6.98 2.654 1 96.81 103 ILE A CA 1
ATOM 810 C C . ILE A 1 103 ? -9.344 6.293 1.812 1 96.81 103 ILE A C 1
ATOM 812 O O . ILE A 1 103 ? -10.305 6.934 1.383 1 96.81 103 ILE A O 1
ATOM 816 N N . GLU A 1 104 ? -9.148 5.02 1.604 1 94.56 104 GLU A N 1
ATOM 817 C CA . GLU A 1 104 ? -10.125 4.273 0.812 1 94.56 104 GLU A CA 1
ATOM 818 C C . GLU A 1 104 ? -11.5 4.281 1.476 1 94.56 104 GLU A C 1
ATOM 820 O O . GLU A 1 104 ? -12.516 4.453 0.803 1 94.56 104 GLU A O 1
ATOM 825 N N . LYS A 1 105 ? -11.523 4.125 2.773 1 94.69 105 LYS A N 1
ATOM 826 C CA . LYS A 1 105 ? -12.789 4.078 3.492 1 94.69 105 LYS A CA 1
ATOM 827 C C . LYS A 1 105 ? -13.484 5.438 3.486 1 94.69 105 LYS A C 1
ATOM 829 O O . LYS A 1 105 ? -14.68 5.531 3.211 1 94.69 105 LYS A O 1
ATOM 834 N N . VAL A 1 106 ? -12.758 6.453 3.773 1 94.75 106 VAL A N 1
ATOM 835 C CA . VAL A 1 106 ? -13.359 7.781 3.826 1 94.75 106 VAL A CA 1
ATOM 836 C C . VAL A 1 106 ? -13.75 8.234 2.418 1 94.75 106 VAL A C 1
ATOM 838 O O . VAL A 1 106 ? -14.789 8.859 2.225 1 94.75 106 VAL A O 1
ATOM 841 N N . GLY A 1 107 ? -12.922 7.922 1.414 1 92 107 GLY A N 1
ATOM 842 C CA . GLY A 1 107 ? -13.234 8.242 0.031 1 92 107 GLY A CA 1
ATOM 843 C C . GLY A 1 107 ? -14.484 7.551 -0.474 1 92 107 GLY A C 1
ATOM 844 O O . GLY A 1 107 ? -15.344 8.18 -1.105 1 92 107 GLY A O 1
ATOM 845 N N . THR A 1 108 ? -14.562 6.227 -0.204 1 89.12 108 THR A N 1
ATOM 846 C CA . THR A 1 108 ? -15.711 5.441 -0.64 1 89.12 108 THR A CA 1
ATOM 847 C C . THR A 1 108 ? -17 5.965 -0.003 1 89.12 108 THR A C 1
ATOM 849 O O . THR A 1 108 ? -18.047 6 -0.648 1 89.12 108 THR A O 1
ATOM 852 N N . ALA A 1 109 ? -16.906 6.363 1.255 1 91.44 109 ALA A N 1
ATOM 853 C CA . ALA A 1 109 ? -18.062 6.941 1.928 1 91.44 109 ALA A CA 1
ATOM 854 C C . ALA A 1 109 ? -18.484 8.25 1.268 1 91.44 109 ALA A C 1
ATOM 856 O O . ALA A 1 109 ? -19.672 8.469 1.013 1 91.44 109 ALA A O 1
ATOM 857 N N . PHE A 1 110 ? -17.562 9 0.937 1 89.44 110 PHE A N 1
ATOM 858 C CA . PHE A 1 110 ? -17.844 10.328 0.402 1 89.44 110 PHE A CA 1
ATOM 859 C C . PHE A 1 110 ? -18.438 10.242 -0.994 1 89.44 110 PHE A C 1
ATOM 861 O O . PHE A 1 110 ? -19.359 10.992 -1.329 1 89.44 110 PHE A O 1
ATOM 868 N N . TRP A 1 111 ? -18 9.297 -1.816 1 88.94 111 TRP A N 1
ATOM 869 C CA . TRP A 1 111 ? -18.406 9.25 -3.217 1 88.94 111 TRP A CA 1
ATOM 870 C C . TRP A 1 111 ? -19.594 8.312 -3.408 1 88.94 111 TRP A C 1
ATOM 872 O O . TRP A 1 111 ? -20.078 8.125 -4.531 1 88.94 111 TRP A O 1
ATOM 882 N N . GLU A 1 112 ? -20.031 7.711 -2.318 1 90.06 112 GLU A N 1
ATOM 883 C CA . GLU A 1 112 ? -21.203 6.852 -2.379 1 90.06 112 GLU A CA 1
ATOM 884 C C . GLU A 1 112 ? -22.422 7.617 -2.91 1 90.06 112 GLU A C 1
ATOM 886 O O . GLU A 1 112 ? -22.703 8.727 -2.453 1 90.06 112 GLU A O 1
ATOM 891 N N . LYS A 1 113 ? -23.188 7.023 -3.855 1 89.44 113 LYS A N 1
ATOM 892 C CA . LYS A 1 113 ? -24.266 7.707 -4.555 1 89.44 113 LYS A CA 1
ATOM 893 C C . LYS A 1 113 ? -25.578 7.59 -3.777 1 89.44 113 LYS A C 1
ATOM 895 O O . LYS A 1 113 ? -26.422 8.492 -3.826 1 89.44 113 LYS A O 1
ATOM 900 N N . ASP A 1 114 ? -25.734 6.48 -3.172 1 91.75 114 ASP A N 1
ATOM 901 C CA . ASP A 1 114 ? -26.906 6.301 -2.334 1 91.75 114 ASP A CA 1
ATOM 902 C C . ASP A 1 114 ? -26.797 7.102 -1.039 1 91.75 114 ASP A C 1
ATOM 904 O O . ASP A 1 114 ? -25.938 6.812 -0.201 1 91.75 114 ASP A O 1
ATOM 908 N N . GLU A 1 115 ? -27.703 7.996 -0.877 1 94 115 GLU A N 1
ATOM 909 C CA . GLU A 1 115 ? -27.594 8.953 0.223 1 94 115 GLU A CA 1
ATOM 910 C C . GLU A 1 115 ? -27.672 8.242 1.574 1 94 115 GLU A C 1
ATOM 912 O O . GLU A 1 115 ? -26.969 8.625 2.518 1 94 115 GLU A O 1
ATOM 917 N N . LYS A 1 116 ? -28.594 7.309 1.659 1 93.88 116 LYS A N 1
ATOM 918 C CA . LYS A 1 116 ? -28.719 6.57 2.914 1 93.88 116 LYS A CA 1
ATOM 919 C C . LYS A 1 116 ? -27.438 5.785 3.215 1 93.88 116 LYS A C 1
ATOM 921 O O . LYS A 1 116 ? -26.953 5.785 4.348 1 93.88 116 LYS A O 1
ATOM 926 N N . LEU A 1 117 ? -26.891 5.184 2.24 1 91.12 117 LEU A N 1
ATOM 927 C CA . LEU A 1 117 ? -25.656 4.422 2.395 1 91.12 117 LEU A CA 1
ATOM 928 C C . LEU A 1 117 ? -24.484 5.352 2.666 1 91.12 117 LEU A C 1
ATOM 930 O O . LEU A 1 117 ? -23.578 5.008 3.436 1 91.12 117 LEU A O 1
ATOM 934 N N . LYS A 1 118 ? -24.453 6.477 2.027 1 94.38 118 LYS A N 1
ATOM 935 C CA . LYS A 1 118 ? -23.422 7.484 2.246 1 94.38 118 LYS A CA 1
ATOM 936 C C . LYS A 1 118 ? -23.375 7.91 3.711 1 94.38 118 LYS A C 1
ATOM 938 O O . LYS A 1 118 ? -22.297 7.953 4.312 1 94.38 118 LYS A O 1
ATOM 943 N N . GLU A 1 119 ? -24.469 8.188 4.242 1 95.94 119 GLU A N 1
ATOM 944 C CA . GLU A 1 119 ? -24.562 8.602 5.637 1 95.94 119 GLU A CA 1
ATOM 945 C C . GLU A 1 119 ? -24.094 7.496 6.578 1 95.94 119 GLU A C 1
ATOM 947 O O . GLU A 1 119 ? -23.391 7.754 7.551 1 95.94 119 GLU A O 1
ATOM 952 N N . GLN A 1 120 ? -24.547 6.344 6.266 1 95.44 120 GLN A N 1
ATOM 953 C CA . GLN A 1 120 ? -24.188 5.195 7.086 1 95.44 120 GLN A CA 1
ATOM 954 C C . GLN A 1 120 ? -22.688 4.957 7.07 1 95.44 120 GLN A C 1
ATOM 956 O O . GLN A 1 120 ? -22.062 4.77 8.125 1 95.44 120 GLN A O 1
ATOM 961 N N . LYS A 1 121 ? -22.125 4.992 5.934 1 94.75 121 LYS A N 1
ATOM 962 C CA . LYS A 1 121 ? -20.688 4.762 5.785 1 94.75 121 LYS A CA 1
ATOM 963 C C . LYS A 1 121 ? -19.875 5.871 6.449 1 94.75 121 LYS A C 1
ATOM 965 O O . LYS A 1 121 ? -18.844 5.609 7.066 1 94.75 121 LYS A O 1
ATOM 970 N N . SER A 1 122 ? -20.328 7.059 6.258 1 96 122 SER A N 1
ATOM 971 C CA . SER A 1 122 ? -19.656 8.195 6.875 1 96 122 SER A CA 1
ATOM 972 C C . SER A 1 122 ? -19.688 8.094 8.398 1 96 122 SER A C 1
ATOM 974 O O . SER A 1 122 ? -18.672 8.312 9.055 1 96 122 SER A O 1
ATOM 976 N N . LYS A 1 123 ? -20.828 7.754 8.922 1 97 123 LYS A N 1
ATOM 977 C CA . LYS A 1 123 ? -20.984 7.59 10.359 1 97 123 LYS A CA 1
ATOM 978 C C . LYS A 1 123 ? -20.078 6.469 10.883 1 97 123 LYS A C 1
ATOM 980 O O . LYS A 1 123 ? -19.406 6.625 11.898 1 97 123 LYS A O 1
ATOM 985 N N . GLU A 1 124 ? -20.094 5.402 10.203 1 96.56 124 GLU A N 1
ATOM 986 C CA . GLU A 1 124 ? -19.266 4.266 10.586 1 96.56 124 GLU A CA 1
ATOM 987 C C . GLU A 1 124 ? -17.781 4.641 10.594 1 96.56 124 GLU A C 1
ATOM 989 O O . GLU A 1 124 ? -17.047 4.266 11.508 1 96.56 124 GLU A O 1
ATOM 994 N N . PHE A 1 125 ? -17.406 5.398 9.609 1 97.06 125 PHE A N 1
ATOM 995 C CA . PHE A 1 125 ? -16 5.789 9.516 1 97.06 125 PHE A CA 1
ATOM 996 C C . PHE A 1 125 ? -15.617 6.723 10.656 1 97.06 125 PHE A C 1
ATOM 998 O O . PHE A 1 125 ? -14.625 6.484 11.352 1 97.06 125 PHE A O 1
ATOM 1005 N N . HIS A 1 126 ? -16.375 7.723 10.906 1 96.44 126 HIS A N 1
ATOM 1006 C CA . HIS A 1 126 ? -16 8.781 11.836 1 96.44 126 HIS A CA 1
ATOM 1007 C C . HIS A 1 126 ? -16.234 8.352 13.281 1 96.44 126 HIS A C 1
ATOM 1009 O O . HIS A 1 126 ? -15.516 8.789 14.18 1 96.44 126 HIS A O 1
ATOM 1015 N N . GLU A 1 127 ? -17.156 7.434 13.461 1 97 127 GLU A N 1
ATOM 1016 C CA . GLU A 1 127 ? -17.516 7.105 14.836 1 97 127 GLU A CA 1
ATOM 1017 C C . GLU A 1 127 ? -16.906 5.773 15.266 1 97 127 GLU A C 1
ATOM 1019 O O . GLU A 1 127 ? -16.828 5.48 16.469 1 97 127 GLU A O 1
ATOM 1024 N N . GLU A 1 128 ? -16.516 4.984 14.344 1 96.19 128 GLU A N 1
ATOM 1025 C CA . GLU A 1 128 ? -16.016 3.658 14.703 1 96.19 128 GLU A CA 1
ATOM 1026 C C . GLU A 1 128 ? -14.609 3.432 14.156 1 96.19 128 GLU A C 1
ATOM 1028 O O . GLU A 1 128 ? -13.656 3.281 14.922 1 96.19 128 GLU A O 1
ATOM 1033 N N . THR A 1 129 ? -14.5 3.557 12.883 1 96.62 129 THR A N 1
ATOM 1034 C CA . THR A 1 129 ? -13.258 3.168 12.219 1 96.62 129 THR A CA 1
ATOM 1035 C C . THR A 1 129 ? -12.117 4.102 12.617 1 96.62 129 THR A C 1
ATOM 1037 O O . THR A 1 129 ? -11.086 3.646 13.109 1 96.62 129 THR A O 1
ATOM 1040 N N . LEU A 1 130 ? -12.312 5.379 12.438 1 97.56 130 LEU A N 1
ATOM 1041 C CA . LEU A 1 130 ? -11.25 6.359 12.641 1 97.56 130 LEU A CA 1
ATOM 1042 C C . LEU A 1 130 ? -10.828 6.41 14.102 1 97.56 130 LEU A C 1
ATOM 1044 O O . LEU A 1 130 ? -9.633 6.348 14.406 1 97.56 130 LEU A O 1
ATOM 1048 N N . PRO A 1 131 ? -11.75 6.441 15.07 1 97.12 131 PRO A N 1
ATOM 1049 C CA . PRO A 1 131 ? -11.336 6.465 16.469 1 97.12 131 PRO A CA 1
ATOM 1050 C C . PRO A 1 131 ? -10.539 5.223 16.875 1 97.12 131 PRO A C 1
ATOM 1052 O O . PRO A 1 131 ? -9.539 5.328 17.578 1 97.12 131 PRO A O 1
ATOM 1055 N N . LYS A 1 132 ? -11.008 4.078 16.422 1 95.44 132 LYS A N 1
ATOM 1056 C CA . LYS A 1 132 ? -10.297 2.844 16.719 1 95.44 132 LYS A CA 1
ATOM 1057 C C . LYS A 1 132 ? -8.875 2.873 16.141 1 95.44 132 LYS A C 1
ATOM 1059 O O . LYS A 1 132 ? -7.926 2.471 16.812 1 95.44 132 LYS A O 1
ATOM 1064 N N . ARG A 1 133 ? -8.734 3.305 14.953 1 97 133 ARG A N 1
ATOM 1065 C CA . ARG A 1 133 ? -7.43 3.377 14.305 1 97 133 ARG A CA 1
ATOM 1066 C C . ARG A 1 133 ? -6.52 4.371 15.023 1 97 133 ARG A C 1
ATOM 1068 O O . ARG A 1 133 ? -5.316 4.137 15.156 1 97 133 ARG A O 1
ATOM 1075 N N . LEU A 1 134 ? -7.078 5.453 15.5 1 98 134 LEU A N 1
ATOM 1076 C CA . LEU A 1 134 ? -6.309 6.469 16.219 1 98 134 LEU A CA 1
ATOM 1077 C C . LEU A 1 134 ? -5.754 5.91 17.516 1 98 134 LEU A C 1
ATOM 1079 O O . LEU A 1 134 ? -4.645 6.258 17.922 1 98 134 LEU A O 1
ATOM 1083 N N . GLU A 1 135 ? -6.52 5.043 18.125 1 96.69 135 GLU A N 1
ATOM 1084 C CA . GLU A 1 135 ? -6.035 4.387 19.328 1 96.69 135 GLU A CA 1
ATOM 1085 C C . GLU A 1 135 ? -4.785 3.559 19.047 1 96.69 135 GLU A C 1
ATOM 1087 O O . GLU A 1 135 ? -3.805 3.623 19.781 1 96.69 135 GLU A O 1
ATOM 1092 N N . PHE A 1 136 ? -4.848 2.846 17.969 1 96.44 136 PHE A N 1
ATOM 1093 C CA . PHE A 1 136 ? -3.715 2.008 17.594 1 96.44 136 PHE A CA 1
ATOM 1094 C C . PHE A 1 136 ? -2.508 2.861 17.219 1 96.44 136 PHE A C 1
ATOM 1096 O O . PHE A 1 136 ? -1.385 2.572 17.641 1 96.44 136 PHE A O 1
ATOM 1103 N N . ILE A 1 137 ? -2.73 3.918 16.469 1 98 137 ILE A N 1
ATOM 1104 C CA . ILE A 1 137 ? -1.643 4.785 16.016 1 98 137 ILE A CA 1
ATOM 1105 C C . ILE A 1 137 ? -0.994 5.453 17.234 1 98 137 ILE A C 1
ATOM 1107 O O . ILE A 1 137 ? 0.233 5.547 17.312 1 98 137 ILE A O 1
ATOM 1111 N N . ASN A 1 138 ? -1.842 5.914 18.125 1 97.88 138 ASN A N 1
ATOM 1112 C CA . ASN A 1 138 ? -1.336 6.555 19.328 1 97.88 138 ASN A CA 1
ATOM 1113 C C . ASN A 1 138 ? -0.46 5.602 20.141 1 97.88 138 ASN A C 1
ATOM 1115 O O . ASN A 1 138 ? 0.603 5.992 20.625 1 97.88 138 ASN A O 1
ATOM 1119 N N . LYS A 1 139 ? -0.901 4.391 20.297 1 96.38 139 LYS A N 1
ATOM 1120 C CA . LYS A 1 139 ? -0.131 3.389 21.016 1 96.38 139 LYS A CA 1
ATOM 1121 C C . LYS A 1 139 ? 1.207 3.119 20.344 1 96.38 139 LYS A C 1
ATOM 1123 O O . LYS A 1 139 ? 2.248 3.072 21 1 96.38 139 LYS A O 1
ATOM 1128 N N . LEU A 1 140 ? 1.173 2.941 19.078 1 97 140 LEU A N 1
ATOM 1129 C CA . LEU A 1 140 ? 2.391 2.691 18.312 1 97 140 LEU A CA 1
ATOM 1130 C C . LEU A 1 140 ? 3.355 3.867 18.422 1 97 140 LEU A C 1
ATOM 1132 O O . LEU A 1 140 ? 4.566 3.67 18.562 1 97 140 LEU A O 1
ATOM 1136 N N . PHE A 1 141 ? 2.766 5.047 18.359 1 97.88 141 PHE A N 1
ATOM 1137 C CA . PHE A 1 141 ? 3.578 6.254 18.453 1 97.88 141 PHE A CA 1
ATOM 1138 C C . PHE A 1 141 ? 4.25 6.344 19.812 1 97.88 141 PHE A C 1
ATOM 1140 O O . PHE A 1 141 ? 5.434 6.664 19.922 1 97.88 141 PHE A O 1
ATOM 1147 N N . GLN A 1 142 ? 3.547 6.023 20.844 1 96.75 142 GLN A N 1
ATOM 1148 C CA . GLN A 1 142 ? 4.066 6.051 22.203 1 96.75 142 GLN A CA 1
ATOM 1149 C C . GLN A 1 142 ? 5.23 5.078 22.375 1 96.75 142 GLN A C 1
ATOM 1151 O O . GLN A 1 142 ? 6.137 5.316 23.172 1 96.75 142 GLN A O 1
ATOM 1156 N N . GLU A 1 143 ? 5.219 4.031 21.594 1 94.06 143 GLU A N 1
ATOM 1157 C CA . GLU A 1 143 ? 6.27 3.018 21.672 1 94.06 143 GLU A CA 1
ATOM 1158 C C . GLU A 1 143 ? 7.602 3.561 21.156 1 94.06 143 GLU A C 1
ATOM 1160 O O . GLU A 1 143 ? 8.656 3.002 21.453 1 94.06 143 GLU A O 1
ATOM 1165 N N . ASN A 1 144 ? 7.5 4.555 20.312 1 95.06 144 ASN A N 1
ATOM 1166 C CA . ASN A 1 144 ? 8.727 5.184 19.828 1 95.06 144 ASN A CA 1
ATOM 1167 C C . ASN A 1 144 ? 9.125 6.375 20.688 1 95.06 144 ASN A C 1
ATOM 1169 O O . ASN A 1 144 ? 8.625 7.484 20.484 1 95.06 144 ASN A O 1
ATOM 1173 N N . LYS A 1 145 ? 9.984 6.211 21.641 1 93.94 145 LYS A N 1
ATOM 1174 C CA . LYS A 1 145 ? 10.531 7.254 22.5 1 93.94 145 LYS A CA 1
ATOM 1175 C C . LYS A 1 145 ? 9.43 7.973 23.281 1 93.94 145 LYS A C 1
ATOM 1177 O O . LYS A 1 145 ? 9.461 9.195 23.422 1 93.94 145 LYS A O 1
ATOM 1182 N N . GLY A 1 146 ? 8.367 7.242 23.609 1 94.38 146 GLY A N 1
ATOM 1183 C CA . GLY A 1 146 ? 7.301 7.809 24.422 1 94.38 146 GLY A CA 1
ATOM 1184 C C . GLY A 1 146 ? 6.449 8.812 23.672 1 94.38 146 GLY A C 1
ATOM 1185 O O . GLY A 1 146 ? 5.742 9.617 24.281 1 94.38 146 GLY A O 1
ATOM 1186 N N . GLY A 1 147 ? 6.602 8.852 22.391 1 94.44 147 GLY A N 1
ATOM 1187 C CA . GLY A 1 147 ? 5.816 9.766 21.578 1 94.44 147 GLY A CA 1
ATOM 1188 C C . GLY A 1 147 ? 6.438 11.148 21.469 1 94.44 147 GLY A C 1
ATOM 1189 O O . GLY A 1 147 ? 5.77 12.109 21.094 1 94.44 147 GLY A O 1
ATOM 1190 N N . LYS A 1 148 ? 7.68 11.234 21.797 1 91.5 148 LYS A N 1
ATOM 1191 C CA . LYS A 1 148 ? 8.344 12.539 21.812 1 91.5 148 LYS A CA 1
ATOM 1192 C C . LYS A 1 148 ? 9.094 12.781 20.516 1 91.5 148 LYS A C 1
ATOM 1194 O O . LYS A 1 148 ? 9.602 13.883 20.281 1 91.5 148 LYS A O 1
ATOM 1199 N N . GLY A 1 149 ? 9.281 11.781 19.719 1 93.56 149 GLY A N 1
ATOM 1200 C CA . GLY A 1 149 ? 9.914 11.93 18.422 1 93.56 149 GLY A CA 1
ATOM 1201 C C . GLY A 1 149 ? 8.93 11.914 17.266 1 93.56 149 GLY A C 1
ATOM 1202 O O . GLY A 1 149 ? 7.977 12.695 17.25 1 93.56 149 GLY A O 1
ATOM 1203 N N . TYR A 1 150 ? 9.203 11.117 16.359 1 97.88 150 TYR A N 1
ATOM 1204 C CA . TYR A 1 150 ? 8.344 10.938 15.188 1 97.88 150 TYR A 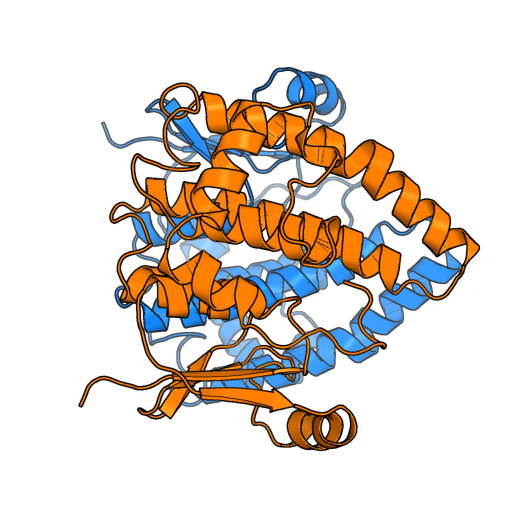CA 1
ATOM 1205 C C . TYR A 1 150 ? 7.773 9.531 15.141 1 97.88 150 TYR A C 1
ATOM 1207 O O . TYR A 1 150 ? 8.039 8.719 16.031 1 97.88 150 TYR A O 1
ATOM 1215 N N . LEU A 1 151 ? 6.855 9.25 14.188 1 98.38 151 LEU A N 1
ATOM 1216 C CA . LEU A 1 151 ? 6.223 7.938 14.156 1 98.38 151 LEU A CA 1
ATOM 1217 C C . LEU A 1 151 ? 7.273 6.832 14.141 1 98.38 151 LEU A C 1
ATOM 1219 O O . LEU A 1 151 ? 7.094 5.793 14.773 1 98.38 151 LEU A O 1
ATOM 1223 N N . VAL A 1 152 ? 8.359 7.082 13.344 1 98.06 152 VAL A N 1
ATOM 1224 C CA . VAL A 1 152 ? 9.469 6.141 13.258 1 98.06 152 VAL A CA 1
ATOM 1225 C C . VAL A 1 152 ? 10.789 6.883 13.461 1 98.06 152 VAL A C 1
ATOM 1227 O O . VAL A 1 152 ? 11.125 7.785 12.695 1 98.06 152 VAL A O 1
ATOM 1230 N N . GLY A 1 153 ? 11.5 6.559 14.445 1 95.88 153 GLY A N 1
ATOM 1231 C CA . GLY A 1 153 ? 12.805 7.145 14.688 1 95.88 153 GLY A CA 1
ATOM 1232 C C . GLY A 1 153 ? 12.734 8.531 15.289 1 95.88 153 GLY A C 1
ATOM 1233 O O . GLY A 1 153 ? 11.758 8.883 15.945 1 95.88 153 GLY A O 1
ATOM 1234 N N . ASP A 1 154 ? 13.844 9.32 15.086 1 95.31 154 ASP A N 1
ATOM 1235 C CA . ASP A 1 154 ? 13.977 10.586 15.805 1 95.31 154 ASP A CA 1
ATOM 1236 C C . ASP A 1 154 ? 13.984 11.766 14.836 1 95.31 154 ASP A C 1
ATOM 1238 O O . ASP A 1 154 ? 14.227 12.898 15.234 1 95.31 154 ASP A O 1
ATOM 1242 N N . LYS A 1 155 ? 13.781 11.516 13.641 1 96.62 155 LYS A N 1
ATOM 1243 C CA . LYS A 1 155 ? 13.656 12.555 12.625 1 96.62 155 LYS A CA 1
ATOM 1244 C C . LYS A 1 155 ? 12.398 12.344 11.781 1 96.62 155 LYS A C 1
ATOM 1246 O O . LYS A 1 155 ? 11.852 11.242 11.734 1 96.62 155 LYS A O 1
ATOM 1251 N N . ILE A 1 156 ? 12.016 13.422 11.133 1 98.19 156 ILE A N 1
ATOM 1252 C CA . ILE A 1 156 ? 10.82 13.367 10.305 1 98.19 156 ILE A CA 1
ATOM 1253 C C . ILE A 1 156 ? 11.031 12.375 9.156 1 98.19 156 ILE A C 1
ATOM 1255 O O . ILE A 1 156 ? 12.109 12.344 8.555 1 98.19 156 ILE A O 1
ATOM 1259 N N . THR A 1 157 ? 10.086 11.523 8.953 1 98.62 157 THR A N 1
ATOM 1260 C CA . THR A 1 157 ? 10.086 10.617 7.809 1 98.62 157 THR A CA 1
ATOM 1261 C C . THR A 1 157 ? 8.82 10.797 6.973 1 98.62 157 THR A C 1
ATOM 1263 O O . THR A 1 157 ? 7.926 11.555 7.344 1 98.62 157 THR A O 1
ATOM 1266 N N . TYR A 1 158 ? 8.695 10.062 5.883 1 98.75 158 TYR A N 1
ATOM 1267 C CA . TYR A 1 158 ? 7.512 10.102 5.035 1 98.75 158 TYR A CA 1
ATOM 1268 C C . TYR A 1 158 ? 6.301 9.539 5.766 1 98.75 158 TYR A C 1
ATOM 1270 O O . TYR A 1 158 ? 5.156 9.812 5.387 1 98.75 158 TYR A O 1
ATOM 1278 N N . ALA A 1 159 ? 6.484 8.781 6.852 1 98.88 159 ALA A N 1
ATOM 1279 C CA . ALA A 1 159 ? 5.352 8.32 7.648 1 98.88 159 ALA A CA 1
ATOM 1280 C C . ALA A 1 159 ? 4.656 9.484 8.344 1 98.88 159 ALA A C 1
ATOM 1282 O O . ALA A 1 159 ? 3.426 9.531 8.422 1 98.88 159 ALA A O 1
ATOM 1283 N N . ASP A 1 160 ? 5.43 10.422 8.836 1 98.88 160 ASP A N 1
ATOM 1284 C CA . ASP A 1 160 ? 4.871 11.578 9.516 1 98.88 160 ASP A CA 1
ATOM 1285 C C . ASP A 1 160 ? 4.117 12.484 8.539 1 98.88 160 ASP A C 1
ATOM 1287 O O . ASP A 1 160 ? 3.051 13.008 8.867 1 98.88 160 ASP A O 1
ATOM 1291 N N . ILE A 1 161 ? 4.695 12.641 7.391 1 98.88 161 ILE A N 1
ATOM 1292 C CA . ILE A 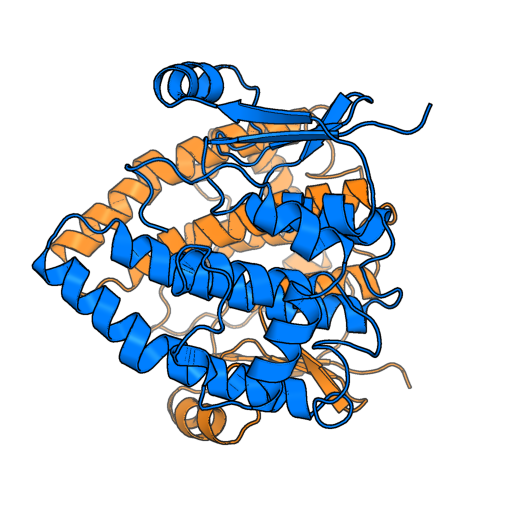1 161 ? 4.086 13.477 6.359 1 98.88 161 ILE A CA 1
ATOM 1293 C C . ILE A 1 161 ? 2.768 12.852 5.91 1 98.88 161 ILE A C 1
ATOM 1295 O O . ILE A 1 161 ? 1.771 13.562 5.73 1 98.88 161 ILE A O 1
ATOM 1299 N N . ASP A 1 162 ? 2.781 11.555 5.711 1 98.81 162 ASP A N 1
ATOM 1300 C CA . ASP A 1 162 ? 1.583 10.828 5.301 1 98.81 162 ASP A CA 1
ATOM 1301 C C . ASP A 1 162 ? 0.467 10.977 6.332 1 98.81 162 ASP A C 1
ATOM 1303 O O . ASP A 1 162 ? -0.684 11.234 5.973 1 98.81 162 ASP A O 1
ATOM 1307 N N . PHE A 1 163 ? 0.846 10.812 7.594 1 98.75 163 PHE A N 1
ATOM 1308 C CA . PHE A 1 163 ? -0.088 11.016 8.695 1 98.75 163 PHE A CA 1
ATOM 1309 C C . PHE A 1 163 ? -0.682 12.422 8.656 1 98.75 163 PHE A C 1
ATOM 1311 O O . PHE A 1 163 ? -1.903 12.586 8.688 1 98.75 163 PHE A O 1
ATOM 1318 N N . PHE A 1 164 ? 0.105 13.383 8.523 1 98.81 164 PHE A N 1
ATOM 1319 C CA . PHE A 1 164 ? -0.324 14.773 8.492 1 98.81 164 PHE A CA 1
ATOM 1320 C C . PHE A 1 164 ? -1.265 15.023 7.316 1 98.81 164 PHE A C 1
ATOM 1322 O O . PHE A 1 164 ? -2.324 15.633 7.48 1 98.81 164 PHE A O 1
ATOM 1329 N N . CYS A 1 165 ? -0.886 14.555 6.129 1 98.44 165 CYS A N 1
ATOM 1330 C CA . CYS A 1 165 ? -1.641 14.828 4.91 1 98.44 165 CYS A CA 1
ATOM 1331 C C . CYS A 1 165 ? -3.02 14.18 4.965 1 98.44 165 CYS A C 1
ATOM 1333 O O . CYS A 1 165 ? -3.99 14.734 4.445 1 98.44 165 CYS A O 1
ATOM 1335 N N . PHE A 1 166 ? -3.113 13.008 5.551 1 98.31 166 PHE A N 1
ATOM 1336 C CA . PHE A 1 166 ? -4.418 12.375 5.695 1 98.31 166 PHE A CA 1
ATOM 1337 C C . PHE A 1 166 ? -5.344 13.234 6.551 1 98.31 166 PHE A C 1
ATOM 1339 O O . PHE A 1 166 ? -6.465 13.547 6.137 1 98.31 166 PHE A O 1
ATOM 1346 N N . PHE A 1 167 ? -4.867 13.633 7.703 1 98.25 167 PHE A N 1
ATOM 1347 C CA . PHE A 1 167 ? -5.723 14.359 8.633 1 98.25 167 PHE A CA 1
ATOM 1348 C C . PHE A 1 167 ? -5.988 15.773 8.133 1 98.25 167 PHE A C 1
ATOM 1350 O O . PHE A 1 167 ? -7.098 16.297 8.273 1 98.25 167 PHE A O 1
ATOM 1357 N N . ASN A 1 168 ? -4.977 16.391 7.57 1 97.5 168 ASN A N 1
ATOM 1358 C CA . ASN A 1 168 ? -5.168 17.734 7.043 1 97.5 168 ASN A CA 1
ATOM 1359 C C . ASN A 1 168 ? -6.113 17.734 5.844 1 97.5 168 ASN A C 1
ATOM 1361 O O . ASN A 1 168 ? -7.008 18.578 5.758 1 97.5 168 ASN A O 1
ATOM 1365 N N . GLY A 1 169 ? -5.891 16.812 4.961 1 95.75 169 GLY A N 1
ATOM 1366 C CA . GLY A 1 169 ? -6.613 16.812 3.697 1 95.75 169 GLY A CA 1
ATOM 1367 C C . GLY A 1 169 ? -7.957 16.109 3.777 1 95.75 169 GLY A C 1
ATOM 1368 O O . GLY A 1 169 ? -9 16.734 3.518 1 95.75 169 GLY A O 1
ATOM 1369 N N . PHE A 1 170 ? -8.039 14.883 4.23 1 95.5 170 PHE A N 1
ATOM 1370 C CA . PHE A 1 170 ? -9.227 14.039 4.137 1 95.5 170 PHE A CA 1
ATOM 1371 C C . PHE A 1 170 ? -10.133 14.234 5.348 1 95.5 170 PHE A C 1
ATOM 1373 O O . PHE A 1 170 ? -11.32 13.922 5.305 1 95.5 170 PHE A O 1
ATOM 1380 N N . ILE A 1 171 ? -9.57 14.805 6.426 1 95.62 171 ILE A N 1
ATOM 1381 C CA . ILE A 1 171 ? -10.352 14.93 7.645 1 95.62 171 ILE A CA 1
ATOM 1382 C C . ILE A 1 171 ? -10.68 16.406 7.895 1 95.62 171 ILE A C 1
ATOM 1384 O O . ILE A 1 171 ? -11.805 16.734 8.273 1 95.62 171 ILE A O 1
ATOM 1388 N N . ASN A 1 172 ? -9.719 17.328 7.602 1 95.25 172 ASN A N 1
ATOM 1389 C CA . ASN A 1 172 ? -9.852 18.703 8.039 1 95.25 172 ASN A CA 1
ATOM 1390 C C . ASN A 1 172 ? -9.953 19.656 6.848 1 95.25 172 ASN A C 1
ATOM 1392 O O . ASN A 1 172 ? -9.758 20.875 6.996 1 95.25 172 ASN A O 1
ATOM 1396 N N . SER A 1 173 ? -10.109 19.188 5.664 1 92.38 173 SER A N 1
ATOM 1397 C CA . SER A 1 173 ? -10.367 19.938 4.445 1 92.38 173 SER A CA 1
ATOM 1398 C C . SER A 1 173 ? -9.266 20.969 4.188 1 92.38 173 SER A C 1
ATOM 1400 O O . SER A 1 173 ? -9.531 22.062 3.688 1 92.38 173 SER A O 1
ATOM 1402 N N . GLY A 1 174 ? -8.07 20.688 4.676 1 93.5 174 GLY A N 1
ATOM 1403 C CA . GLY A 1 174 ? -6.918 21.5 4.355 1 93.5 174 GLY A CA 1
ATOM 1404 C C . GLY A 1 174 ? -6.77 22.703 5.273 1 93.5 174 GLY A C 1
ATOM 1405 O O . GLY A 1 174 ? -5.883 23.547 5.082 1 93.5 174 GLY A O 1
ATOM 1406 N N . LYS A 1 175 ? -7.57 22.797 6.293 1 94.12 175 LYS A N 1
ATOM 1407 C CA . LYS A 1 175 ? -7.496 23.906 7.238 1 94.12 175 LYS A CA 1
ATOM 1408 C C . LYS A 1 175 ? -6.207 23.844 8.047 1 94.12 175 LYS A C 1
ATOM 1410 O O . LYS A 1 175 ? -5.645 22.766 8.258 1 94.12 175 LYS A O 1
ATOM 1415 N N . LEU A 1 176 ? -5.789 25.016 8.469 1 95.62 176 LEU A N 1
ATOM 1416 C CA . LEU A 1 176 ? -4.539 25.109 9.211 1 95.62 176 LEU A CA 1
ATOM 1417 C C . LEU A 1 176 ? -4.797 25.109 10.719 1 95.62 176 LEU A C 1
ATOM 1419 O O . LEU A 1 176 ? -4.41 26.047 11.422 1 95.62 176 LEU A O 1
ATOM 1423 N N . ASP A 1 177 ? -5.535 24.219 11.18 1 96.81 177 ASP A N 1
ATOM 1424 C CA . ASP A 1 177 ? -5.805 23.938 12.586 1 96.81 177 ASP A CA 1
ATOM 1425 C C . ASP A 1 177 ? -5.832 22.438 12.844 1 96.81 177 ASP A C 1
ATOM 1427 O O . ASP A 1 177 ? -5.809 21.625 11.906 1 96.81 177 ASP A O 1
ATOM 1431 N N . VAL A 1 178 ? -5.762 22.031 14.039 1 97.88 178 VAL A N 1
ATOM 1432 C CA . VAL A 1 178 ? -5.773 20.625 14.422 1 97.88 178 VAL A CA 1
ATOM 1433 C C . VAL A 1 178 ? -7.18 20.062 14.25 1 97.88 178 VAL A C 1
ATOM 1435 O O . VAL A 1 178 ? -8.148 20.625 14.75 1 97.88 178 VAL A O 1
ATOM 1438 N N . PRO A 1 179 ? -7.289 18.969 13.531 1 97.5 179 PRO A N 1
ATOM 1439 C CA . PRO A 1 179 ? -8.609 18.359 13.43 1 97.5 179 PRO A CA 1
ATOM 1440 C C . PRO A 1 179 ? -9.172 17.938 14.789 1 97.5 179 PRO A C 1
ATOM 1442 O O . PRO A 1 179 ? -8.43 17.438 15.641 1 97.5 179 PRO A O 1
ATOM 1445 N N . GLU A 1 180 ? -10.43 18.031 14.961 1 97.31 180 GLU A N 1
ATOM 1446 C CA . GLU A 1 180 ? -11.086 17.703 16.219 1 97.31 180 GLU A CA 1
ATOM 1447 C C . GLU A 1 180 ? -10.883 16.234 16.578 1 97.31 180 GLU A C 1
ATOM 1449 O O . GLU A 1 180 ? -10.773 15.891 17.766 1 97.31 180 GLU A O 1
ATOM 1454 N N . GLN A 1 181 ? -10.766 15.406 15.633 1 97.31 181 GLN A N 1
ATOM 1455 C CA . GLN A 1 181 ? -10.633 13.961 15.828 1 97.31 181 GLN A CA 1
ATOM 1456 C C . GLN A 1 181 ? -9.328 13.625 16.547 1 97.31 181 GLN A C 1
ATOM 1458 O O . GLN A 1 181 ? -9.211 12.57 17.172 1 97.31 181 GLN A O 1
ATOM 1463 N N . LEU A 1 182 ? -8.344 14.547 16.453 1 98.31 182 LEU A N 1
ATOM 1464 C CA . LEU A 1 182 ? -7.051 14.305 17.078 1 98.31 182 LEU A CA 1
ATOM 1465 C C . LEU A 1 182 ? -7.035 14.82 18.516 1 98.31 182 LEU A C 1
ATOM 1467 O O . LEU A 1 182 ? -6.133 14.492 19.281 1 98.31 182 LEU A O 1
ATOM 1471 N N . SER A 1 183 ? -8.008 15.57 18.938 1 97.56 183 SER A N 1
ATOM 1472 C CA . SER A 1 183 ? -7.977 16.344 20.156 1 97.56 183 SER A CA 1
ATOM 1473 C C . SER A 1 183 ? -7.832 15.445 21.391 1 97.56 183 SER A C 1
ATOM 1475 O O . SER A 1 183 ? -7.277 15.859 22.406 1 97.56 183 SER A O 1
ATOM 1477 N N . LYS A 1 184 ? -8.297 14.211 21.328 1 96.88 184 LYS A N 1
ATOM 1478 C CA . LYS A 1 184 ? -8.25 13.281 22.453 1 96.88 184 LYS A CA 1
ATOM 1479 C C . LYS A 1 184 ? -6.859 12.672 22.594 1 96.88 184 LYS A C 1
ATOM 1481 O O . LYS A 1 184 ? -6.586 11.961 23.578 1 96.88 184 LYS A O 1
ATOM 1486 N N . TYR A 1 185 ? -5.961 12.953 21.688 1 98 185 TYR A N 1
ATOM 1487 C CA . TYR A 1 185 ? -4.637 12.352 21.656 1 98 185 TYR A CA 1
ATOM 1488 C C . TYR A 1 185 ? -3.549 13.414 21.656 1 98 185 TYR A C 1
ATOM 1490 O O . TYR A 1 185 ? -2.982 13.727 20.594 1 98 185 TYR A O 1
ATOM 1498 N N . PRO A 1 186 ? -3.158 13.844 22.797 1 97.88 186 PRO A N 1
ATOM 1499 C CA . PRO A 1 186 ? -2.213 14.961 22.875 1 97.88 186 PRO A CA 1
ATOM 1500 C C . PRO A 1 186 ? -0.914 14.695 22.125 1 97.88 186 PRO A C 1
ATOM 1502 O O . PRO A 1 186 ? -0.361 15.609 21.5 1 97.88 186 PRO A O 1
ATOM 1505 N N . LEU A 1 187 ? -0.443 13.5 22.172 1 98 187 LEU A N 1
ATOM 1506 C CA . LEU A 1 187 ? 0.799 13.18 21.469 1 98 187 LEU A CA 1
ATOM 1507 C C . LEU A 1 187 ? 0.626 13.305 19.969 1 98 187 LEU A C 1
ATOM 1509 O O . LEU A 1 187 ? 1.529 13.781 19.266 1 98 187 LEU A O 1
ATOM 1513 N N . LEU A 1 188 ? -0.495 12.891 19.469 1 98.56 188 LEU A N 1
ATOM 1514 C CA . LEU A 1 188 ? -0.752 12.984 18.031 1 98.56 188 LEU A CA 1
ATOM 1515 C C . LEU A 1 188 ? -0.992 14.43 17.609 1 98.56 188 LEU A C 1
ATOM 1517 O O . LEU A 1 188 ? -0.631 14.828 16.5 1 98.56 188 LEU A O 1
ATOM 1521 N N . VAL A 1 189 ? -1.649 15.203 18.5 1 98.5 189 VAL A N 1
ATOM 1522 C CA . VAL A 1 189 ? -1.786 16.641 18.266 1 98.5 189 VAL A CA 1
ATOM 1523 C C . VAL A 1 189 ? -0.405 17.266 18.109 1 98.5 189 VAL A C 1
ATOM 1525 O O . VAL A 1 189 ? -0.168 18.047 17.188 1 98.5 189 VAL A O 1
ATOM 1528 N N . ASP A 1 190 ? 0.464 16.891 19.016 1 98.31 190 ASP A N 1
ATOM 1529 C CA . ASP A 1 190 ? 1.822 17.422 18.969 1 98.31 190 ASP A CA 1
ATOM 1530 C C . ASP A 1 190 ? 2.527 17.047 17.672 1 98.31 190 ASP A C 1
ATOM 1532 O O . ASP A 1 190 ? 3.201 17.875 17.062 1 98.31 190 ASP A O 1
ATOM 1536 N N . LEU A 1 191 ? 2.453 15.773 17.281 1 98.56 191 LEU A N 1
ATOM 1537 C CA . LEU A 1 191 ? 3.061 15.312 16.031 1 98.56 191 LEU A CA 1
ATOM 1538 C C . LEU A 1 191 ? 2.512 16.078 14.836 1 98.56 191 LEU A C 1
ATOM 1540 O O . LEU A 1 191 ? 3.273 16.516 13.977 1 98.56 191 LEU A O 1
ATOM 1544 N N . TYR A 1 192 ? 1.155 16.219 14.797 1 98.69 192 TYR A N 1
ATOM 1545 C CA . TYR A 1 192 ? 0.493 16.953 13.727 1 98.69 192 TYR A CA 1
ATOM 1546 C C . TYR A 1 192 ? 1.035 18.375 13.625 1 98.69 192 TYR A C 1
ATOM 1548 O O . TYR A 1 192 ? 1.398 18.828 12.539 1 98.69 192 TYR A O 1
ATOM 1556 N N . ASN A 1 193 ? 1.143 19 14.688 1 98.44 193 ASN A N 1
ATOM 1557 C CA . ASN A 1 193 ? 1.628 20.375 14.742 1 98.44 193 ASN A CA 1
ATOM 1558 C C . ASN A 1 193 ? 3.098 20.469 14.336 1 98.44 193 ASN A C 1
ATOM 1560 O O . ASN A 1 193 ? 3.504 21.422 13.664 1 98.44 193 ASN A O 1
ATOM 1564 N N . ARG A 1 194 ? 3.883 19.531 14.812 1 98 194 ARG A N 1
ATOM 1565 C CA . ARG A 1 194 ? 5.297 19.516 14.445 1 98 194 ARG A CA 1
ATOM 1566 C C . ARG A 1 194 ? 5.477 19.469 12.938 1 98 194 ARG A C 1
ATOM 1568 O O . ARG A 1 194 ? 6.309 20.188 12.383 1 98 194 ARG A O 1
ATOM 1575 N N . VAL A 1 195 ? 4.711 18.625 12.297 1 98.56 195 VAL A N 1
ATOM 1576 C CA . VAL A 1 195 ? 4.828 18.5 10.852 1 98.56 195 VAL A CA 1
ATOM 1577 C C . VAL A 1 195 ? 4.281 19.75 10.172 1 98.56 195 VAL A C 1
ATOM 1579 O O . VAL A 1 195 ? 4.926 20.328 9.289 1 98.56 195 VAL A O 1
ATOM 1582 N N . MET A 1 196 ? 3.135 20.234 10.617 1 98.56 196 MET A N 1
ATOM 1583 C CA . MET A 1 196 ? 2.48 21.391 10.016 1 98.56 196 MET A CA 1
ATOM 1584 C C . MET A 1 196 ? 3.371 22.625 10.109 1 98.56 196 MET A C 1
ATOM 1586 O O . MET A 1 196 ? 3.391 23.453 9.195 1 98.56 196 MET A O 1
ATOM 1590 N N . ASN A 1 197 ? 4.152 22.688 11.148 1 98.06 197 ASN A N 1
ATOM 1591 C CA . ASN A 1 197 ? 4.883 23.906 11.438 1 98.06 197 ASN A CA 1
ATOM 1592 C C . ASN A 1 197 ? 6.32 23.844 10.93 1 98.06 197 ASN A C 1
ATOM 1594 O O . ASN A 1 197 ? 7.105 24.766 11.148 1 98.06 197 ASN A O 1
ATOM 1598 N N . GLU A 1 198 ? 6.703 22.656 10.359 1 98.19 198 GLU A N 1
ATOM 1599 C CA . GLU A 1 198 ? 7.949 22.719 9.602 1 98.19 198 GLU A CA 1
ATOM 1600 C C . GLU A 1 198 ? 7.953 23.891 8.625 1 98.19 198 GLU A C 1
ATOM 1602 O O . GLU A 1 198 ? 6.996 24.062 7.871 1 98.19 198 GLU A O 1
ATOM 1607 N N . LYS A 1 199 ? 8.992 24.625 8.602 1 98.12 199 LYS A N 1
ATOM 1608 C CA . LYS A 1 199 ? 9.031 25.906 7.918 1 98.12 199 LYS A CA 1
ATOM 1609 C C . LYS A 1 199 ? 8.617 25.766 6.453 1 98.12 199 LYS A C 1
ATOM 1611 O O . LYS A 1 199 ? 7.707 26.469 5.996 1 98.12 199 LYS A O 1
ATOM 1616 N N . LYS A 1 200 ? 9.234 24.891 5.727 1 98.25 200 LYS A N 1
ATOM 1617 C CA . LYS A 1 200 ? 8.977 24.75 4.297 1 98.25 200 LYS A CA 1
ATOM 1618 C C . LYS A 1 200 ? 7.574 24.203 4.039 1 98.25 200 LYS A C 1
ATOM 1620 O O . LYS A 1 200 ? 6.941 24.547 3.037 1 98.25 200 LYS A O 1
ATOM 1625 N N . ILE A 1 201 ? 7.023 23.359 4.922 1 98.62 201 ILE A N 1
ATOM 1626 C CA . ILE A 1 201 ? 5.672 22.828 4.789 1 98.62 201 ILE A CA 1
ATOM 1627 C C . ILE A 1 201 ? 4.648 23.922 5.039 1 98.62 201 ILE A C 1
ATOM 1629 O O . ILE A 1 201 ? 3.717 24.109 4.254 1 98.62 201 ILE A O 1
ATOM 1633 N N . LEU A 1 202 ? 4.855 24.672 6.098 1 98.38 202 LEU A N 1
ATOM 1634 C CA . LEU A 1 202 ? 3.92 25.734 6.453 1 98.38 202 LEU A CA 1
ATOM 1635 C C . LEU A 1 202 ? 3.854 26.781 5.355 1 98.38 202 LEU A C 1
ATOM 1637 O O . LEU A 1 202 ? 2.77 27.266 5.016 1 98.38 202 LEU A O 1
ATOM 1641 N N . GLU A 1 203 ? 5.02 27.156 4.832 1 98.06 203 GLU A N 1
ATOM 1642 C CA . GLU A 1 203 ? 5.055 28.109 3.73 1 98.06 203 GLU A CA 1
ATOM 1643 C C . GLU A 1 203 ? 4.238 27.625 2.541 1 98.06 203 GLU A C 1
ATOM 1645 O O . GLU A 1 203 ? 3.465 28.375 1.951 1 98.06 203 GLU A O 1
ATOM 1650 N N . TYR A 1 204 ? 4.445 26.375 2.193 1 98.12 204 TYR A N 1
ATOM 1651 C CA . TYR A 1 204 ? 3.684 25.781 1.103 1 98.12 204 TYR A CA 1
ATOM 1652 C C . TYR A 1 204 ? 2.191 25.797 1.409 1 98.12 204 TYR A C 1
ATOM 1654 O O . TYR A 1 204 ? 1.381 26.172 0.563 1 98.12 204 TYR A O 1
ATOM 1662 N N . LEU A 1 205 ? 1.795 25.375 2.662 1 97.81 205 LEU A N 1
ATOM 1663 C CA . LEU A 1 205 ? 0.391 25.266 3.045 1 97.81 205 LEU A CA 1
ATOM 1664 C C . LEU A 1 205 ? -0.302 26.625 2.961 1 97.81 205 LEU A C 1
ATOM 1666 O O . LEU A 1 205 ? -1.467 26.703 2.566 1 97.81 205 LEU A O 1
ATOM 1670 N N . LYS A 1 206 ? 0.391 27.641 3.25 1 97 206 LYS A N 1
ATOM 1671 C CA . LYS A 1 206 ? -0.179 28.984 3.252 1 97 206 LYS A CA 1
ATOM 1672 C C . LYS A 1 206 ? -0.344 29.516 1.829 1 97 206 LYS A C 1
ATOM 1674 O O . LYS A 1 206 ? -1.201 30.359 1.572 1 97 206 LYS A O 1
ATOM 1679 N N . GLN A 1 207 ? 0.432 28.938 0.945 1 95.5 207 GLN A N 1
ATOM 1680 C CA . GLN A 1 207 ? 0.459 29.5 -0.403 1 95.5 207 GLN A CA 1
ATOM 1681 C C . GLN A 1 207 ? -0.26 28.578 -1.39 1 95.5 207 GLN A C 1
ATOM 1683 O O . GLN A 1 207 ? -0.526 28.969 -2.527 1 95.5 207 GLN A O 1
ATOM 1688 N N . ARG A 1 208 ? -0.527 27.422 -0.941 1 93.56 208 ARG A N 1
ATOM 1689 C CA . ARG A 1 208 ? -1.018 26.438 -1.9 1 93.56 208 ARG A CA 1
ATOM 1690 C C . ARG A 1 208 ? -2.389 26.828 -2.438 1 93.56 208 ARG A C 1
ATOM 1692 O O . ARG A 1 208 ? -3.156 27.516 -1.754 1 93.56 208 ARG A O 1
ATOM 1699 N N . LYS A 1 209 ? -2.625 26.453 -3.58 1 86.94 209 LYS A N 1
ATOM 1700 C CA . LYS A 1 209 ? -3.859 26.734 -4.309 1 86.94 209 LYS A CA 1
ATOM 1701 C C . LYS A 1 209 ? -5.074 26.188 -3.562 1 86.94 209 LYS A C 1
ATOM 1703 O O . LYS A 1 209 ? -5.043 25.078 -3.045 1 86.94 209 LYS A O 1
ATOM 1708 N N . PRO A 1 210 ? -6.113 27.016 -3.447 1 86.56 210 PRO A N 1
ATOM 1709 C CA . PRO A 1 210 ? -7.34 26.469 -2.855 1 86.56 210 PRO A CA 1
ATOM 1710 C C . PRO A 1 210 ? -7.934 25.328 -3.672 1 86.56 210 PRO A C 1
ATOM 1712 O O . PRO A 1 210 ? -7.719 25.25 -4.883 1 86.56 210 PRO A O 1
ATOM 1715 N N . ASN A 1 211 ? -8.594 24.422 -2.984 1 86.88 211 ASN A N 1
ATOM 1716 C CA . ASN A 1 211 ? -9.305 23.375 -3.701 1 86.88 211 ASN A CA 1
ATOM 1717 C C . ASN A 1 211 ? -10.484 23.938 -4.496 1 86.88 211 ASN A C 1
ATOM 1719 O O . ASN A 1 211 ? -11.094 24.922 -4.094 1 86.88 211 ASN A O 1
ATOM 1723 N N . PRO A 1 212 ? -10.703 23.312 -5.598 1 85.5 212 PRO A N 1
ATOM 1724 C CA . PRO A 1 212 ? -11.93 23.703 -6.301 1 85.5 212 PRO A CA 1
ATOM 1725 C C . PRO A 1 212 ? -13.195 23.328 -5.523 1 85.5 212 PRO A C 1
ATOM 1727 O O . PRO A 1 212 ? -13.156 22.453 -4.656 1 85.5 212 PRO A O 1
ATOM 1730 N N . ASP A 1 213 ? -14.289 23.906 -5.922 1 81.19 213 ASP A N 1
ATOM 1731 C CA . ASP A 1 213 ? -15.555 23.734 -5.219 1 81.19 213 ASP A CA 1
ATOM 1732 C C . ASP A 1 213 ? -16.031 22.281 -5.273 1 81.19 213 ASP A C 1
ATOM 1734 O O . ASP A 1 213 ? -16.703 21.812 -4.359 1 81.19 213 ASP A O 1
ATOM 1738 N N . TRP A 1 214 ? -15.656 21.656 -6.32 1 79.25 214 TRP A N 1
ATOM 1739 C CA . TRP A 1 214 ? -16.172 20.297 -6.504 1 79.25 214 TRP A CA 1
ATOM 1740 C C . TRP A 1 214 ? -15.469 19.312 -5.574 1 79.25 214 TRP A C 1
ATOM 1742 O O . TRP 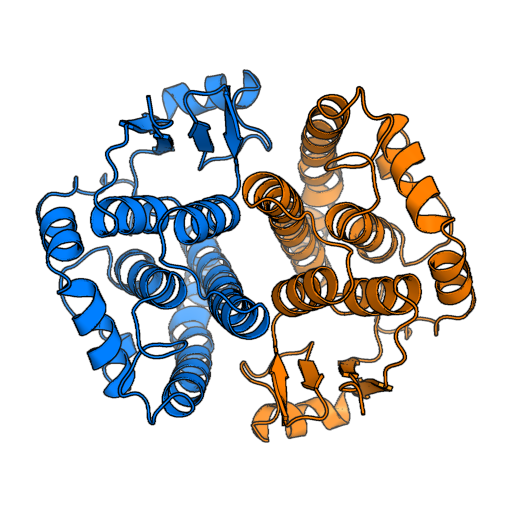A 1 214 ? -15.938 18.188 -5.379 1 79.25 214 TRP A O 1
ATOM 1752 N N . TYR A 1 215 ? -14.344 19.656 -5.086 1 81.25 215 TYR A N 1
ATOM 1753 C CA . TYR A 1 215 ? -13.602 18.797 -4.176 1 81.25 215 TYR A CA 1
ATOM 1754 C C . TYR A 1 215 ? -13.883 19.156 -2.725 1 81.25 215 TYR A C 1
ATOM 1756 O O . TYR A 1 215 ? -13.531 20.25 -2.273 1 81.25 215 TYR A O 1
ATOM 1764 N N . PRO A 1 216 ? -14.438 18.203 -2.068 1 77.56 216 PRO A N 1
ATOM 1765 C CA . PRO A 1 216 ? -14.977 18.547 -0.75 1 77.56 216 PRO A CA 1
ATOM 1766 C C . PRO A 1 216 ? -13.914 18.531 0.345 1 77.56 216 PRO A C 1
ATOM 1768 O O . PRO A 1 216 ? -14.195 18.922 1.483 1 77.56 216 PRO A O 1
ATOM 1771 N N . PHE A 1 217 ? -12.781 18.047 -0.032 1 77.94 217 PHE A N 1
ATOM 1772 C CA . PHE A 1 217 ? -11.773 17.922 1.011 1 77.94 217 PHE A CA 1
ATOM 1773 C C . PHE A 1 217 ? -10.773 19.078 0.924 1 77.94 217 PHE A C 1
ATOM 1775 O O . PHE A 1 217 ? -10.539 19.625 -0.155 1 77.94 217 PHE A O 1
ATOM 1782 N N . MET B 1 1 ? 22.391 -16.094 16.625 1 65 1 MET B N 1
ATOM 1783 C CA . MET B 1 1 ? 21.609 -16.828 15.641 1 65 1 MET B CA 1
ATOM 1784 C C . MET B 1 1 ? 20.781 -15.883 14.789 1 65 1 MET B C 1
ATOM 1786 O O . MET B 1 1 ? 20.391 -14.805 15.25 1 65 1 MET B O 1
ATOM 1790 N N . ALA B 1 2 ? 20.516 -16.172 13.469 1 80.06 2 ALA B N 1
ATOM 1791 C CA . ALA B 1 2 ? 19.719 -15.305 12.602 1 80.06 2 ALA B CA 1
ATOM 1792 C C . ALA B 1 2 ? 18.281 -15.219 13.086 1 80.06 2 ALA B C 1
ATOM 1794 O O . ALA B 1 2 ? 17.719 -16.203 13.555 1 80.06 2 ALA B O 1
ATOM 1795 N N . PRO B 1 3 ? 17.703 -14.016 13.102 1 85.62 3 PRO B N 1
ATOM 1796 C CA . PRO B 1 3 ? 16.312 -13.906 13.562 1 85.62 3 PRO B CA 1
ATOM 1797 C C . PRO B 1 3 ? 15.359 -14.844 12.82 1 85.62 3 PRO B C 1
ATOM 1799 O O . PRO B 1 3 ? 15.578 -15.141 11.641 1 85.62 3 PRO B O 1
ATOM 1802 N N . THR B 1 4 ? 14.453 -15.438 13.648 1 96.5 4 THR B N 1
ATOM 1803 C CA . THR B 1 4 ? 13.422 -16.281 13.055 1 96.5 4 THR B CA 1
ATOM 1804 C C . THR B 1 4 ? 12.094 -15.539 12.953 1 96.5 4 THR B C 1
ATOM 1806 O O . THR B 1 4 ? 11.875 -14.562 13.664 1 96.5 4 THR B O 1
ATOM 1809 N N . TYR B 1 5 ? 11.289 -16.047 12.047 1 98.56 5 TYR B N 1
ATOM 1810 C CA . TYR B 1 5 ? 10.031 -15.359 11.758 1 98.56 5 TYR B CA 1
ATOM 1811 C C . TYR B 1 5 ? 8.836 -16.188 12.219 1 98.56 5 TYR B C 1
ATOM 1813 O O . TYR B 1 5 ? 8.852 -17.422 12.094 1 98.56 5 TYR B O 1
ATOM 1821 N N . ARG B 1 6 ? 7.832 -15.523 12.719 1 98.75 6 ARG B N 1
ATOM 1822 C CA . ARG B 1 6 ? 6.488 -16.062 12.898 1 98.75 6 ARG B CA 1
ATOM 1823 C C . ARG B 1 6 ? 5.461 -15.242 12.117 1 98.75 6 ARG B C 1
ATOM 1825 O O . ARG B 1 6 ? 5.348 -14.031 12.312 1 98.75 6 ARG B O 1
ATOM 1832 N N . VAL B 1 7 ? 4.852 -15.898 11.18 1 98.69 7 VAL B N 1
ATOM 1833 C CA . VAL B 1 7 ? 3.771 -15.297 10.406 1 98.69 7 VAL B CA 1
ATOM 1834 C C . VAL B 1 7 ? 2.426 -15.664 11.023 1 98.69 7 VAL B C 1
ATOM 1836 O O . VAL B 1 7 ? 2.082 -16.844 11.125 1 98.69 7 VAL B O 1
ATOM 1839 N N . VAL B 1 8 ? 1.67 -14.664 11.461 1 98.38 8 VAL B N 1
ATOM 1840 C CA . VAL B 1 8 ? 0.394 -14.875 12.141 1 98.38 8 VAL B CA 1
ATOM 1841 C C . VAL B 1 8 ? -0.751 -14.438 11.234 1 98.38 8 VAL B C 1
ATOM 1843 O O . VAL B 1 8 ? -0.808 -13.273 10.812 1 98.38 8 VAL B O 1
ATOM 1846 N N . TYR B 1 9 ? -1.626 -15.344 10.93 1 97.31 9 TYR B N 1
ATOM 1847 C CA . TYR B 1 9 ? -2.789 -15.055 10.102 1 97.31 9 TYR B CA 1
ATOM 1848 C C . TYR B 1 9 ? -3.893 -16.078 10.328 1 97.31 9 TYR B C 1
ATOM 1850 O O . TYR B 1 9 ? -3.693 -17.062 11.047 1 97.31 9 TYR B O 1
ATOM 1858 N N . PHE B 1 10 ? -5.078 -15.812 9.82 1 95.25 10 PHE B N 1
ATOM 1859 C CA . PHE B 1 10 ? -6.172 -16.781 9.875 1 95.25 10 PHE B CA 1
ATOM 1860 C C . PHE B 1 10 ? -5.805 -18.062 9.133 1 95.25 10 PHE B C 1
ATOM 1862 O O . PHE B 1 10 ? -4.852 -18.078 8.352 1 95.25 10 PHE B O 1
ATOM 1869 N N . ASP B 1 11 ? -6.617 -19.031 9.398 1 92.56 11 ASP B N 1
ATOM 1870 C CA . ASP B 1 11 ? -6.402 -20.281 8.68 1 92.56 11 ASP B CA 1
ATOM 1871 C C . ASP B 1 11 ? -6.895 -20.172 7.234 1 92.56 11 ASP B C 1
ATOM 1873 O O . ASP B 1 11 ? -7.809 -20.891 6.828 1 92.56 11 ASP B O 1
ATOM 1877 N N . ALA B 1 12 ? -6.27 -19.281 6.477 1 92.25 12 ALA B N 1
ATOM 1878 C CA . ALA B 1 12 ? -6.586 -18.969 5.082 1 92.25 12 ALA B CA 1
ATOM 1879 C C . ALA B 1 12 ? -5.371 -18.391 4.359 1 92.25 12 ALA B C 1
ATOM 1881 O O . ALA B 1 12 ? -4.406 -17.969 4.996 1 92.25 12 ALA B O 1
ATOM 1882 N N . ARG B 1 13 ? -5.27 -18.438 3.1 1 92.75 13 ARG B N 1
ATOM 1883 C CA . ARG B 1 13 ? -4.184 -17.875 2.295 1 92.75 13 ARG B CA 1
ATOM 1884 C C . ARG B 1 13 ? -4.27 -16.359 2.238 1 92.75 13 ARG B C 1
ATOM 1886 O O . ARG B 1 13 ? -3.553 -15.664 2.961 1 92.75 13 ARG B O 1
ATOM 1893 N N . ALA B 1 14 ? -5.289 -15.828 1.584 1 92.75 14 ALA B N 1
ATOM 1894 C CA . ALA B 1 14 ? -5.66 -14.422 1.481 1 92.75 14 ALA B CA 1
ATOM 1895 C C . ALA B 1 14 ? -4.434 -13.523 1.565 1 92.75 14 ALA B C 1
ATOM 1897 O O . ALA B 1 14 ? -3.482 -13.688 0.798 1 92.75 14 ALA B O 1
ATOM 1898 N N . ARG B 1 15 ? -4.379 -12.562 2.465 1 95.38 15 ARG B N 1
ATOM 1899 C CA . ARG B 1 15 ? -3.42 -11.469 2.496 1 95.38 15 ARG B CA 1
ATOM 1900 C C . ARG B 1 15 ? -2.064 -11.938 3.012 1 95.38 15 ARG B C 1
ATOM 1902 O O . ARG B 1 15 ? -1.057 -11.25 2.852 1 95.38 15 ARG B O 1
ATOM 1909 N N . ALA B 1 16 ? -1.929 -13.117 3.572 1 97.31 16 ALA B N 1
ATOM 1910 C CA . ALA B 1 16 ? -0.665 -13.602 4.121 1 97.31 16 ALA B CA 1
ATOM 1911 C C . ALA B 1 16 ? 0.051 -14.516 3.125 1 97.31 16 ALA B C 1
ATOM 1913 O O . ALA B 1 16 ? 1.223 -14.852 3.312 1 97.31 16 ALA B O 1
ATOM 1914 N N . GLU B 1 17 ? -0.641 -14.906 2.078 1 97.31 17 GLU B N 1
ATOM 1915 C CA . GLU B 1 17 ? -0.127 -15.945 1.192 1 97.31 17 GLU B CA 1
ATOM 1916 C C . GLU B 1 17 ? 1.167 -15.5 0.516 1 97.31 17 GLU B C 1
ATOM 1918 O O . GLU B 1 17 ? 2.1 -16.297 0.369 1 97.31 17 GLU B O 1
ATOM 1923 N N . CYS B 1 18 ? 1.218 -14.281 0.045 1 98.38 18 CYS B N 1
ATOM 1924 C CA . CYS B 1 18 ? 2.42 -13.805 -0.634 1 98.38 18 CYS B CA 1
ATOM 1925 C C . CYS B 1 18 ? 3.625 -13.852 0.298 1 98.38 18 CYS B C 1
ATOM 1927 O O . CYS B 1 18 ? 4.75 -14.086 -0.146 1 98.38 18 CYS B O 1
ATOM 1929 N N . ILE B 1 19 ? 3.416 -13.586 1.597 1 98.81 19 ILE B N 1
ATOM 1930 C CA . ILE B 1 19 ? 4.477 -13.648 2.598 1 98.81 19 ILE B CA 1
ATOM 1931 C C . ILE B 1 19 ? 5 -15.078 2.707 1 98.81 19 ILE B C 1
ATOM 1933 O O . ILE B 1 19 ? 6.211 -15.305 2.686 1 98.81 19 ILE B O 1
ATOM 1937 N N . ARG B 1 20 ? 4.078 -16.031 2.744 1 98.56 20 ARG B N 1
ATOM 1938 C CA . ARG B 1 20 ? 4.445 -17.453 2.822 1 98.56 20 ARG B CA 1
ATOM 1939 C C . ARG B 1 20 ? 5.219 -17.875 1.581 1 98.56 20 ARG B C 1
ATOM 1941 O O . ARG B 1 20 ? 6.266 -18.516 1.688 1 98.56 20 ARG B O 1
ATOM 1948 N N . VAL B 1 21 ? 4.695 -17.531 0.433 1 98.75 21 VAL B N 1
ATOM 1949 C CA . VAL B 1 21 ? 5.324 -17.891 -0.834 1 98.75 21 VAL B CA 1
ATOM 1950 C C . VAL B 1 21 ? 6.738 -17.328 -0.892 1 98.75 21 VAL B C 1
ATOM 1952 O O . VAL B 1 21 ? 7.68 -18.016 -1.276 1 98.75 21 VAL B O 1
ATOM 1955 N N . LEU B 1 22 ? 6.926 -16.062 -0.498 1 98.88 22 LEU B N 1
ATOM 1956 C CA . LEU B 1 22 ? 8.234 -15.414 -0.507 1 98.88 22 LEU B CA 1
ATOM 1957 C C . LEU B 1 22 ? 9.211 -16.141 0.403 1 98.88 22 LEU B C 1
ATOM 1959 O O . LEU B 1 22 ? 10.352 -16.391 0.02 1 98.88 22 LEU B O 1
ATOM 1963 N N . LEU B 1 23 ? 8.797 -16.469 1.604 1 98.69 23 LEU B N 1
ATOM 1964 C CA . LEU B 1 23 ? 9.68 -17.109 2.568 1 98.69 23 LEU B CA 1
ATOM 1965 C C . LEU B 1 23 ? 10.078 -18.516 2.098 1 98.69 23 LEU B C 1
ATOM 1967 O O . LEU B 1 23 ? 11.211 -18.953 2.328 1 98.69 23 LEU B O 1
ATOM 1971 N N . HIS B 1 24 ? 9.195 -19.203 1.45 1 98.62 24 HIS B N 1
ATOM 1972 C CA . HIS B 1 24 ? 9.531 -20.5 0.885 1 98.62 24 HIS B CA 1
ATOM 1973 C C . HIS B 1 24 ? 10.523 -20.359 -0.265 1 98.62 24 HIS B C 1
ATOM 1975 O O . HIS B 1 24 ? 11.5 -21.109 -0.338 1 98.62 24 HIS B O 1
ATOM 1981 N N . LEU B 1 25 ? 10.227 -19.422 -1.15 1 98.75 25 LEU B N 1
ATOM 1982 C CA . LEU B 1 25 ? 11.156 -19.203 -2.254 1 98.75 25 LEU B CA 1
ATOM 1983 C C . LEU B 1 25 ? 12.555 -18.875 -1.732 1 98.75 25 LEU B C 1
ATOM 1985 O O . LEU B 1 25 ? 13.547 -19.359 -2.277 1 98.75 25 LEU B O 1
ATOM 1989 N N . ALA B 1 26 ? 12.625 -18.062 -0.687 1 97.94 26 ALA B N 1
ATOM 1990 C CA . ALA B 1 26 ? 13.891 -17.625 -0.116 1 97.94 26 ALA B CA 1
ATOM 1991 C C . ALA B 1 26 ? 14.516 -18.703 0.752 1 97.94 26 ALA B C 1
ATOM 1993 O O . ALA B 1 26 ? 15.625 -18.547 1.265 1 97.94 26 ALA B O 1
ATOM 1994 N N . ASP B 1 27 ? 13.82 -19.75 0.959 1 97.5 27 ASP B N 1
ATOM 1995 C CA . ASP B 1 27 ? 14.273 -20.875 1.776 1 97.5 27 ASP B CA 1
ATOM 1996 C C . ASP B 1 27 ? 14.547 -20.422 3.211 1 97.5 27 ASP B C 1
ATOM 1998 O O . ASP B 1 27 ? 15.594 -20.75 3.781 1 97.5 27 ASP B O 1
ATOM 2002 N N . VAL B 1 28 ? 13.688 -19.656 3.75 1 97.69 28 VAL B N 1
ATOM 2003 C CA . VAL B 1 28 ? 13.773 -19.156 5.117 1 97.69 28 VAL B CA 1
ATOM 2004 C C . VAL B 1 28 ? 12.742 -19.859 5.996 1 97.69 28 VAL B C 1
ATOM 2006 O O . VAL B 1 28 ? 11.531 -19.75 5.758 1 97.69 28 VAL B O 1
ATOM 2009 N N . PRO B 1 29 ? 13.203 -20.625 6.961 1 97.06 29 PRO B N 1
ATOM 2010 C CA . PRO B 1 29 ? 12.234 -21.25 7.867 1 97.06 29 PRO B CA 1
ATOM 2011 C C . PRO B 1 29 ? 11.445 -20.219 8.68 1 97.06 29 PRO B C 1
ATOM 2013 O O . PRO B 1 29 ? 11.992 -19.188 9.078 1 97.06 29 PRO B O 1
ATOM 2016 N N . PHE B 1 30 ? 10.219 -20.547 8.922 1 98.38 30 PHE B N 1
ATOM 2017 C CA . PHE B 1 30 ? 9.359 -19.703 9.727 1 98.38 30 PHE B CA 1
ATOM 2018 C C . PHE B 1 30 ? 8.234 -20.5 10.367 1 98.38 30 PHE B C 1
ATOM 2020 O O . PHE B 1 30 ? 7.926 -21.609 9.914 1 98.38 30 PHE B O 1
ATOM 2027 N N . THR B 1 31 ? 7.691 -19.953 11.422 1 98.38 31 THR B N 1
ATOM 2028 C CA . THR B 1 31 ? 6.488 -20.516 12.031 1 98.38 31 THR B CA 1
ATOM 2029 C C . THR B 1 31 ? 5.234 -19.906 11.414 1 98.38 31 THR B C 1
ATOM 2031 O O . THR B 1 31 ? 5.105 -18.672 11.352 1 98.38 31 THR B O 1
ATOM 2034 N N . ASP B 1 32 ? 4.379 -20.719 10.938 1 97.5 32 ASP B N 1
ATOM 2035 C CA . ASP B 1 32 ? 3.098 -20.297 10.383 1 97.5 32 ASP B CA 1
ATOM 2036 C C . ASP B 1 32 ? 1.976 -20.469 11.406 1 97.5 32 ASP B C 1
ATOM 2038 O O . ASP B 1 32 ? 1.371 -21.547 11.484 1 97.5 32 ASP B O 1
ATOM 2042 N N . GLU B 1 33 ? 1.689 -19.453 12.117 1 97.38 33 GLU B N 1
ATOM 2043 C CA . GLU B 1 33 ? 0.642 -19.516 13.133 1 97.38 33 GLU B CA 1
ATOM 2044 C C . GLU B 1 33 ? -0.727 -19.203 12.539 1 97.38 33 GLU B C 1
ATOM 2046 O O . GLU B 1 33 ? -0.978 -18.078 12.102 1 97.38 33 GLU B O 1
ATOM 2051 N N . ARG B 1 34 ? -1.578 -20.188 12.547 1 95.56 34 ARG B N 1
ATOM 2052 C CA . ARG B 1 34 ? -2.945 -20.062 12.055 1 95.56 34 ARG B CA 1
ATOM 2053 C C . ARG B 1 34 ? -3.912 -19.766 13.203 1 95.56 34 ARG B C 1
ATOM 2055 O O . ARG B 1 34 ? -4.055 -20.562 14.117 1 95.56 34 ARG B O 1
ATOM 2062 N N . VAL B 1 35 ? -4.508 -18.625 13.094 1 94.94 35 VAL B N 1
ATOM 2063 C CA . VAL B 1 35 ? -5.418 -18.188 14.148 1 94.94 35 VAL B CA 1
ATOM 2064 C C . VAL B 1 35 ? -6.84 -18.641 13.828 1 94.94 35 VAL B C 1
ATOM 2066 O O . VAL B 1 35 ? -7.371 -18.328 12.758 1 94.94 35 VAL B O 1
ATOM 2069 N N . ALA B 1 36 ? -7.461 -19.297 14.758 1 89.81 36 ALA B N 1
ATOM 2070 C CA . ALA B 1 36 ? -8.844 -19.734 14.602 1 89.81 36 ALA B CA 1
ATOM 2071 C C . ALA B 1 36 ? -9.812 -18.609 14.961 1 89.81 36 ALA B C 1
ATOM 2073 O O . ALA B 1 36 ? -9.531 -17.781 15.836 1 89.81 36 ALA B O 1
ATOM 2074 N N . PRO B 1 37 ? -10.945 -18.609 14.391 1 84.25 37 PRO B N 1
ATOM 2075 C CA . PRO B 1 37 ? -11.922 -17.531 14.594 1 84.25 37 PRO B CA 1
ATOM 2076 C C . PRO B 1 37 ? -12.25 -17.312 16.078 1 84.25 37 PRO B C 1
ATOM 2078 O O . PRO B 1 37 ? -12.312 -16.172 16.531 1 84.25 37 PRO B O 1
ATOM 2081 N N . PRO B 1 38 ? -12.375 -18.266 16.844 1 87.19 38 PRO B N 1
ATOM 2082 C CA . PRO B 1 38 ? -12.727 -18.031 18.25 1 87.19 38 PRO B CA 1
ATOM 2083 C C . PRO B 1 38 ? -11.617 -17.328 19.031 1 87.19 38 PRO B C 1
ATOM 2085 O O . PRO B 1 38 ? -11.883 -16.656 20.016 1 87.19 38 PRO B O 1
ATOM 2088 N N . ASP B 1 39 ? -10.43 -17.484 18.531 1 90.69 39 ASP B N 1
ATOM 2089 C CA . ASP B 1 39 ? -9.281 -16.922 19.234 1 90.69 39 ASP B CA 1
ATOM 2090 C C . ASP B 1 39 ? -9.016 -15.484 18.781 1 90.69 39 ASP B C 1
ATOM 2092 O O . ASP B 1 39 ? -8.289 -14.734 19.438 1 90.69 39 ASP B O 1
ATOM 2096 N N . TRP B 1 40 ? -9.641 -15.117 17.734 1 92.25 40 TRP B N 1
ATOM 2097 C CA . TRP B 1 40 ? -9.344 -13.844 17.094 1 92.25 40 TRP B CA 1
ATOM 2098 C C . TRP B 1 40 ? -9.797 -12.672 17.969 1 92.25 40 TRP B C 1
ATOM 2100 O O . TRP B 1 40 ? -9.086 -11.68 18.109 1 92.25 40 TRP B O 1
ATOM 2110 N N . ALA B 1 41 ? -10.953 -12.758 18.562 1 89.06 41 ALA B N 1
ATOM 2111 C CA . ALA B 1 41 ? -11.492 -11.68 19.391 1 89.06 41 ALA B CA 1
ATOM 2112 C C . ALA B 1 41 ? -10.547 -11.336 20.531 1 89.06 41 ALA B C 1
ATOM 2114 O O . ALA B 1 41 ? -10.273 -10.164 20.797 1 89.06 41 ALA B O 1
ATOM 2115 N N . ALA B 1 42 ? -10.047 -12.359 21.172 1 90.94 42 ALA B N 1
ATOM 2116 C CA . ALA B 1 42 ? -9.117 -12.164 22.281 1 90.94 42 ALA B CA 1
ATOM 2117 C C . ALA B 1 42 ? -7.801 -11.57 21.781 1 90.94 42 ALA B C 1
ATOM 2119 O O . ALA B 1 42 ? -7.223 -10.695 22.438 1 90.94 42 ALA B O 1
ATOM 2120 N N . MET B 1 43 ? -7.371 -12.031 20.719 1 93.88 43 MET B N 1
ATOM 2121 C CA . MET B 1 43 ? -6.105 -11.555 20.172 1 93.88 43 MET B CA 1
ATOM 2122 C C . MET B 1 43 ? -6.199 -10.078 19.781 1 93.88 43 MET B C 1
ATOM 2124 O O . MET B 1 43 ? -5.262 -9.312 20.016 1 93.88 43 MET B O 1
ATOM 2128 N N . LYS B 1 44 ? -7.266 -9.711 19.234 1 87.94 44 LYS B N 1
ATOM 2129 C CA . LYS B 1 44 ? -7.504 -8.352 18.766 1 87.94 44 LYS B CA 1
ATOM 2130 C C . LYS B 1 44 ? -7.398 -7.348 19.906 1 87.94 44 LYS B C 1
ATOM 2132 O O . LYS B 1 44 ? -6.93 -6.223 19.719 1 87.94 44 LYS B O 1
ATOM 2137 N N . THR B 1 45 ? -7.785 -7.777 21.109 1 85.38 45 THR B N 1
ATOM 2138 C CA . THR B 1 45 ? -7.867 -6.863 22.25 1 85.38 45 THR B CA 1
ATOM 2139 C C . THR B 1 45 ? -6.641 -7.012 23.141 1 85.38 45 THR B C 1
ATOM 2141 O O . THR B 1 45 ? -6.453 -6.23 24.078 1 85.38 45 THR B O 1
ATOM 2144 N N . SER B 1 46 ? -5.824 -7.934 22.875 1 90.06 46 SER B N 1
ATOM 2145 C CA . SER B 1 46 ? -4.68 -8.234 23.719 1 90.06 46 SER B CA 1
ATOM 2146 C C . SER B 1 46 ? -3.562 -7.215 23.531 1 90.06 46 SER B C 1
ATOM 2148 O O . SER B 1 46 ? -2.635 -7.141 24.328 1 90.06 46 SER B O 1
ATOM 2150 N N . GLY B 1 47 ? -3.648 -6.484 22.422 1 88.69 47 GLY B N 1
ATOM 2151 C CA . GLY B 1 47 ? -2.555 -5.582 22.078 1 88.69 47 GLY B CA 1
ATOM 2152 C C . GLY B 1 47 ? -1.468 -6.238 21.25 1 88.69 47 GLY B C 1
ATOM 2153 O O . GLY B 1 47 ? -0.496 -5.586 20.875 1 88.69 47 GLY B O 1
ATOM 2154 N N . ARG B 1 48 ? -1.649 -7.48 20.875 1 94.44 48 ARG B N 1
ATOM 2155 C CA . ARG B 1 48 ? -0.663 -8.219 20.094 1 94.44 48 ARG B CA 1
ATOM 2156 C C . ARG B 1 48 ? -0.53 -7.637 18.688 1 94.44 48 ARG B C 1
ATOM 2158 O O . ARG B 1 48 ? 0.572 -7.57 18.141 1 94.44 48 ARG B O 1
ATOM 2165 N N . CYS B 1 49 ? -1.618 -7.168 18.156 1 96 49 CYS B N 1
ATOM 2166 C CA . CYS B 1 49 ? -1.653 -6.715 16.766 1 96 49 CYS B CA 1
ATOM 2167 C C . CYS B 1 49 ? -1.54 -5.199 16.688 1 96 49 CYS B C 1
ATOM 2169 O O . CYS B 1 49 ? -2.398 -4.48 17.203 1 96 49 CYS B O 1
ATOM 2171 N N . PRO B 1 50 ? -0.618 -4.664 15.945 1 95.12 50 PRO B N 1
ATOM 2172 C CA . PRO B 1 50 ? -0.363 -3.223 15.914 1 95.12 50 PRO B CA 1
ATOM 2173 C C . PRO B 1 50 ? -1.601 -2.414 15.539 1 95.12 50 PRO B C 1
ATOM 2175 O O . PRO B 1 50 ? -1.848 -1.35 16.109 1 95.12 50 PRO B O 1
ATOM 2178 N N . PHE B 1 51 ? -2.387 -2.869 14.562 1 95.75 51 PHE B N 1
ATOM 2179 C CA . PHE B 1 51 ? -3.582 -2.15 14.141 1 95.75 51 PHE B CA 1
ATOM 2180 C C . PHE B 1 51 ? -4.836 -2.975 14.406 1 95.75 51 PHE B C 1
ATOM 2182 O O . PHE B 1 51 ? -5.887 -2.727 13.812 1 95.75 51 PHE B O 1
ATOM 2189 N N . GLY B 1 52 ? -4.672 -4.035 15.211 1 93.94 52 GLY B N 1
ATOM 2190 C CA . GLY B 1 52 ? -5.801 -4.91 15.5 1 93.94 52 GLY B CA 1
ATOM 2191 C C . GLY B 1 52 ? -6.223 -5.746 14.305 1 93.94 52 GLY B C 1
ATOM 2192 O O . GLY B 1 52 ? -7.398 -6.098 14.172 1 93.94 52 GLY B O 1
ATOM 2193 N N . GLU B 1 53 ? -5.281 -5.914 13.422 1 95.12 53 GLU B N 1
ATOM 2194 C CA . GLU B 1 53 ? -5.559 -6.691 12.219 1 95.12 53 GLU B CA 1
ATOM 2195 C C . GLU B 1 53 ? -4.449 -7.707 11.953 1 95.12 53 GLU B C 1
ATOM 2197 O O . GLU B 1 53 ? -3.381 -7.641 12.562 1 95.12 53 GLU B O 1
ATOM 2202 N N . LEU B 1 54 ? -4.711 -8.633 11.172 1 96.62 54 LEU B N 1
ATOM 2203 C CA . LEU B 1 54 ? -3.756 -9.594 10.641 1 96.62 54 LEU B CA 1
ATOM 2204 C C . LEU B 1 54 ? -3.576 -9.414 9.133 1 96.62 54 LEU B C 1
ATOM 2206 O O . LEU B 1 54 ? -4.469 -8.898 8.461 1 96.62 54 LEU B O 1
ATOM 2210 N N . PRO B 1 55 ? -2.391 -9.656 8.617 1 98.06 55 PRO B N 1
ATOM 2211 C CA . PRO B 1 55 ? -1.283 -10.469 9.125 1 98.06 55 PRO B CA 1
ATOM 2212 C C . PRO B 1 55 ? -0.366 -9.688 10.07 1 98.06 55 PRO B C 1
ATOM 2214 O O . PRO B 1 55 ? -0.365 -8.453 10.055 1 98.06 55 PRO B O 1
ATOM 2217 N N . LEU B 1 56 ? 0.305 -10.484 10.891 1 98.44 56 LEU B N 1
ATOM 2218 C CA . LEU B 1 56 ? 1.329 -10.023 11.82 1 98.44 56 LEU B CA 1
ATOM 2219 C C . LEU B 1 56 ? 2.625 -10.805 11.633 1 98.44 56 LEU B C 1
ATOM 2221 O O . LEU B 1 56 ? 2.602 -12.031 11.492 1 98.44 56 LEU B O 1
ATOM 2225 N N . LEU B 1 57 ? 3.719 -10.094 11.453 1 98.81 57 LEU B N 1
ATOM 2226 C CA . LEU B 1 57 ? 5.043 -10.711 11.492 1 98.81 57 LEU B CA 1
ATOM 2227 C C . LEU B 1 57 ? 5.719 -10.453 12.836 1 98.81 57 LEU B C 1
ATOM 2229 O O . LEU B 1 57 ? 5.879 -9.297 13.242 1 98.81 57 LEU B O 1
ATOM 2233 N N . GLU B 1 58 ? 6.031 -11.453 13.5 1 98.62 58 GLU B N 1
ATOM 2234 C CA . GLU B 1 58 ? 6.852 -11.375 14.703 1 98.62 58 GLU B CA 1
ATOM 2235 C C . GLU B 1 58 ? 8.266 -11.898 14.445 1 98.62 58 GLU B C 1
ATOM 2237 O O . GLU B 1 58 ? 8.438 -12.984 13.891 1 98.62 58 GLU B O 1
ATOM 2242 N N . ILE B 1 59 ? 9.188 -11.102 14.773 1 98.19 59 ILE B N 1
ATOM 2243 C CA . ILE B 1 59 ? 10.594 -11.469 14.641 1 98.19 59 ILE B CA 1
ATOM 2244 C C . ILE B 1 59 ? 11.164 -11.844 16.016 1 98.19 59 ILE B C 1
ATOM 2246 O O . ILE B 1 59 ? 10.859 -11.195 17.016 1 98.19 59 ILE B O 1
ATOM 2250 N N . SER B 1 60 ? 12.055 -12.789 16.078 1 97.12 60 SER B N 1
ATOM 2251 C CA . SER B 1 60 ? 12.508 -13.398 17.328 1 97.12 60 SER B CA 1
ATOM 2252 C C . SER B 1 60 ? 13.281 -12.398 18.188 1 97.12 60 SER B C 1
ATOM 2254 O O . SER B 1 60 ? 13.492 -12.625 19.375 1 97.12 60 SER B O 1
ATOM 2256 N N . ASP B 1 61 ? 13.703 -11.32 17.594 1 95.56 61 ASP B N 1
ATOM 2257 C CA . ASP B 1 61 ? 14.414 -10.305 18.359 1 95.56 61 ASP B CA 1
ATOM 2258 C C . ASP B 1 61 ? 13.438 -9.305 18.984 1 95.56 61 ASP B C 1
ATOM 2260 O O . ASP B 1 61 ? 13.859 -8.297 19.547 1 95.56 61 ASP B O 1
ATOM 2264 N N . GLY B 1 62 ? 12.125 -9.523 18.828 1 95.38 62 GLY B N 1
ATOM 2265 C CA . GLY B 1 62 ? 11.133 -8.711 19.516 1 95.38 62 GLY B CA 1
ATOM 2266 C C . GLY B 1 62 ? 10.414 -7.746 18.594 1 95.38 62 GLY B C 1
ATOM 2267 O O . GLY B 1 62 ? 9.367 -7.199 18.953 1 95.38 62 GLY B O 1
ATOM 2268 N N . ARG B 1 63 ? 10.891 -7.625 17.453 1 96.62 63 ARG B N 1
ATOM 2269 C CA . ARG B 1 63 ? 10.281 -6.707 16.5 1 96.62 63 ARG B CA 1
ATOM 2270 C C . ARG B 1 63 ? 9.016 -7.305 15.891 1 96.62 63 ARG B C 1
ATOM 2272 O O . ARG B 1 63 ? 8.891 -8.523 15.781 1 96.62 63 ARG B O 1
ATOM 2279 N N . LYS B 1 64 ? 8.062 -6.379 15.508 1 97.56 64 LYS B N 1
ATOM 2280 C CA . LYS B 1 64 ? 6.793 -6.773 14.898 1 97.56 64 LYS B CA 1
ATOM 2281 C C . LYS B 1 64 ? 6.441 -5.863 13.727 1 97.56 64 LYS B C 1
ATOM 2283 O O . LYS B 1 64 ? 6.754 -4.672 13.742 1 97.56 64 LYS B O 1
ATOM 2288 N N . LEU B 1 65 ? 5.82 -6.461 12.75 1 98.44 65 LEU B N 1
ATOM 2289 C CA . LEU B 1 65 ? 5.305 -5.703 11.617 1 98.44 65 LEU B CA 1
ATOM 2290 C C . LEU B 1 65 ? 3.887 -6.141 11.266 1 98.44 65 LEU B C 1
ATOM 2292 O O . LEU B 1 65 ? 3.574 -7.332 11.297 1 98.44 65 LEU B O 1
ATOM 2296 N N . ALA B 1 66 ? 3.111 -5.152 10.953 1 98.12 66 ALA B N 1
ATOM 2297 C CA . ALA B 1 66 ? 1.771 -5.402 10.422 1 98.12 66 ALA B CA 1
ATOM 2298 C C . ALA B 1 66 ? 1.654 -4.941 8.977 1 98.12 66 ALA B C 1
ATOM 2300 O O . ALA B 1 66 ? 2.629 -4.457 8.391 1 98.12 66 ALA B O 1
ATOM 2301 N N . GLN B 1 67 ? 0.448 -5.098 8.469 1 98.25 67 GLN B N 1
ATOM 2302 C CA . GLN B 1 67 ? 0.15 -4.754 7.082 1 98.25 67 GLN B CA 1
ATOM 2303 C C . GLN B 1 67 ? 0.856 -5.699 6.113 1 98.25 67 GLN B C 1
ATOM 2305 O O . GLN B 1 67 ? 2.086 -5.719 6.043 1 98.25 67 GLN B O 1
ATOM 2310 N N . SER B 1 68 ? 0.094 -6.359 5.34 1 98.25 68 SER B N 1
ATOM 2311 C CA . SER B 1 68 ? 0.55 -7.461 4.496 1 98.25 68 SER B CA 1
ATOM 2312 C C . SER B 1 68 ? 1.673 -7.016 3.566 1 98.25 68 SER B C 1
ATOM 2314 O O . SER B 1 68 ? 2.754 -7.609 3.561 1 98.25 68 SER B O 1
ATOM 2316 N N . HIS B 1 69 ? 1.484 -5.895 2.887 1 98.5 69 HIS B N 1
ATOM 2317 C CA . HIS B 1 69 ? 2.451 -5.484 1.875 1 98.5 69 HIS B CA 1
ATOM 2318 C C . HIS B 1 69 ? 3.689 -4.867 2.516 1 98.5 69 HIS B C 1
ATOM 2320 O O . HIS B 1 69 ? 4.785 -4.941 1.955 1 98.5 69 HIS B O 1
ATOM 2326 N N . ALA B 1 70 ? 3.551 -4.258 3.719 1 98.62 70 ALA B N 1
ATOM 2327 C CA . ALA B 1 70 ? 4.727 -3.779 4.445 1 98.62 70 ALA B CA 1
ATOM 2328 C C . ALA B 1 70 ? 5.617 -4.941 4.871 1 98.62 70 ALA B C 1
ATOM 2330 O O . ALA B 1 70 ? 6.836 -4.895 4.695 1 98.62 70 ALA B O 1
ATOM 2331 N N . ILE B 1 71 ? 4.973 -5.984 5.418 1 98.81 71 ILE B N 1
ATOM 2332 C CA . ILE B 1 71 ? 5.691 -7.191 5.809 1 98.81 71 ILE B CA 1
ATOM 2333 C C . ILE B 1 71 ? 6.375 -7.801 4.586 1 98.81 71 ILE B C 1
ATOM 2335 O O . ILE B 1 71 ? 7.562 -8.133 4.633 1 98.81 71 ILE B O 1
ATOM 2339 N N . PHE B 1 72 ? 5.617 -7.848 3.559 1 98.81 72 PHE B N 1
ATOM 2340 C CA . PHE B 1 72 ? 6.043 -8.477 2.314 1 98.81 72 PHE B CA 1
ATOM 2341 C C . PHE B 1 72 ? 7.258 -7.762 1.734 1 98.81 72 PHE B C 1
ATOM 2343 O O . PHE B 1 72 ? 8.258 -8.398 1.407 1 98.81 72 PHE B O 1
ATOM 2350 N N . ARG B 1 73 ? 7.262 -6.449 1.666 1 98.12 73 ARG B N 1
ATOM 2351 C CA . ARG B 1 73 ? 8.375 -5.641 1.175 1 98.12 73 ARG B CA 1
ATOM 2352 C C . ARG B 1 73 ? 9.602 -5.805 2.061 1 98.12 73 ARG B C 1
ATOM 2354 O O . ARG B 1 73 ? 10.727 -5.902 1.561 1 98.12 73 ARG B O 1
ATOM 2361 N N . PHE B 1 74 ? 9.398 -5.82 3.332 1 98.62 74 PHE B N 1
ATOM 2362 C CA . PHE B 1 74 ? 10.492 -5.977 4.289 1 98.62 74 PHE B CA 1
ATOM 2363 C C . PHE B 1 74 ? 11.234 -7.285 4.055 1 98.62 74 PHE B C 1
ATOM 2365 O O . PHE B 1 74 ? 12.461 -7.293 3.912 1 98.62 74 PHE B O 1
ATOM 2372 N N . LEU B 1 75 ? 10.484 -8.352 3.967 1 98.75 75 LEU B N 1
ATOM 2373 C CA . LEU B 1 75 ? 11.094 -9.672 3.814 1 98.75 75 LEU B CA 1
ATOM 2374 C C . LEU B 1 75 ? 11.766 -9.805 2.451 1 98.75 75 LEU B C 1
ATOM 2376 O O . LEU B 1 75 ? 12.789 -10.477 2.324 1 98.75 75 LEU B O 1
ATOM 2380 N N . ALA B 1 76 ? 11.133 -9.195 1.429 1 98.69 76 ALA B N 1
ATOM 2381 C CA . ALA B 1 76 ? 11.758 -9.211 0.107 1 98.69 76 ALA B CA 1
ATOM 2382 C C . ALA B 1 76 ? 13.133 -8.547 0.139 1 98.69 76 ALA B C 1
ATOM 2384 O O . ALA B 1 76 ? 14.086 -9.055 -0.461 1 98.69 76 ALA B O 1
ATOM 2385 N N . LYS B 1 77 ? 13.211 -7.398 0.811 1 97.56 77 LYS B N 1
ATOM 2386 C CA . LYS B 1 77 ? 14.477 -6.684 0.937 1 97.56 77 LYS B CA 1
ATOM 2387 C C . LYS B 1 77 ? 15.492 -7.504 1.726 1 97.56 77 LYS B C 1
ATOM 2389 O O . LYS B 1 77 ? 16.656 -7.629 1.319 1 97.56 77 LYS B O 1
ATOM 2394 N N . GLU B 1 78 ? 15.047 -8.094 2.779 1 97.56 78 GLU B N 1
ATOM 2395 C CA . GLU B 1 78 ? 15.938 -8.812 3.684 1 97.56 78 GLU B CA 1
ATOM 2396 C C . GLU B 1 78 ? 16.484 -10.078 3.031 1 97.56 78 GLU B C 1
ATOM 2398 O O . GLU B 1 78 ? 17.562 -10.555 3.383 1 97.56 78 GLU B O 1
ATOM 2403 N N . HIS B 1 79 ? 15.758 -10.586 2.066 1 97.62 79 HIS B N 1
ATOM 2404 C CA . HIS B 1 79 ? 16.125 -11.914 1.574 1 97.62 79 HIS B CA 1
ATOM 2405 C C . HIS B 1 79 ? 16.391 -11.891 0.072 1 97.62 79 HIS B C 1
ATOM 2407 O O . HIS B 1 79 ? 16.172 -12.891 -0.615 1 97.62 79 HIS B O 1
ATOM 2413 N N . GLY B 1 80 ? 16.688 -10.758 -0.455 1 97 80 GLY B N 1
ATOM 2414 C CA . GLY B 1 80 ? 17.297 -10.641 -1.769 1 97 80 GLY B CA 1
ATOM 2415 C C . GLY B 1 80 ? 16.297 -10.719 -2.904 1 97 80 GLY B C 1
ATOM 2416 O O . GLY B 1 80 ? 16.656 -11.055 -4.035 1 97 80 GLY B O 1
ATOM 2417 N N . LEU B 1 81 ? 15.023 -10.398 -2.635 1 98.31 81 LEU B N 1
ATOM 2418 C CA . LEU B 1 81 ? 13.984 -10.469 -3.662 1 98.31 81 LEU B CA 1
ATOM 2419 C C . LEU B 1 81 ? 13.5 -9.07 -4.035 1 98.31 81 LEU B C 1
ATOM 2421 O O . LEU B 1 81 ? 12.5 -8.922 -4.738 1 98.31 81 LEU B O 1
ATOM 2425 N N . ALA B 1 82 ? 14.18 -8.039 -3.533 1 98 82 ALA B N 1
ATOM 2426 C CA . ALA B 1 82 ? 13.938 -6.648 -3.91 1 98 82 ALA B CA 1
ATOM 2427 C C . ALA B 1 82 ? 15.086 -6.098 -4.742 1 98 82 ALA B C 1
ATOM 2429 O O . ALA B 1 82 ? 16.25 -6.398 -4.473 1 98 82 ALA B O 1
ATOM 2430 N N . PRO B 1 83 ? 14.75 -5.266 -5.762 1 97.44 83 PRO B N 1
ATOM 2431 C CA . PRO B 1 83 ? 15.844 -4.59 -6.465 1 97.44 83 PRO B CA 1
ATOM 2432 C C . PRO B 1 83 ? 16.703 -3.723 -5.539 1 97.44 83 PRO B C 1
ATOM 2434 O O . PRO B 1 83 ? 16.234 -3.311 -4.473 1 97.44 83 PRO B O 1
ATOM 2437 N N . SER B 1 84 ? 17.891 -3.432 -5.992 1 93.88 84 SER B N 1
ATOM 2438 C CA . SER B 1 84 ? 18.828 -2.688 -5.148 1 93.88 84 SER B CA 1
ATOM 2439 C C . SER B 1 84 ? 18.625 -1.183 -5.309 1 93.88 84 SER B C 1
ATOM 2441 O O . SER B 1 84 ? 18.891 -0.417 -4.379 1 93.88 84 SER B O 1
ATOM 2443 N N . ASP B 1 85 ? 18.219 -0.82 -6.48 1 95.56 85 ASP B N 1
ATOM 2444 C CA . ASP B 1 85 ? 18.094 0.618 -6.699 1 95.56 85 ASP B CA 1
ATOM 2445 C C . ASP B 1 85 ? 16.688 1.105 -6.379 1 95.56 85 ASP B C 1
ATOM 2447 O O . ASP B 1 85 ? 15.711 0.366 -6.551 1 95.56 85 ASP B O 1
ATOM 2451 N N . SER B 1 86 ? 16.562 2.373 -6.043 1 95.81 86 SER B N 1
ATOM 2452 C CA . SER B 1 86 ? 15.344 2.967 -5.516 1 95.81 86 SER B CA 1
ATOM 2453 C C . SER B 1 86 ? 14.242 3.014 -6.574 1 95.81 86 SER B C 1
ATOM 2455 O O . SER B 1 86 ? 13.07 2.812 -6.27 1 95.81 86 SER B O 1
ATOM 2457 N N . TYR B 1 87 ? 14.602 3.289 -7.789 1 97.69 87 TYR B N 1
ATOM 2458 C CA . TYR B 1 87 ? 13.594 3.4 -8.836 1 97.69 87 TYR B CA 1
ATOM 2459 C C . TYR B 1 87 ? 12.969 2.045 -9.141 1 97.69 87 TYR B C 1
ATOM 2461 O O . TYR B 1 87 ? 11.742 1.928 -9.25 1 97.69 87 TYR B O 1
ATOM 2469 N N . SER B 1 88 ? 13.82 1.042 -9.305 1 98.12 88 SER B N 1
ATOM 2470 C CA . SER B 1 88 ? 13.312 -0.301 -9.562 1 98.12 88 SER B CA 1
ATOM 2471 C C . SER B 1 88 ? 12.438 -0.791 -8.406 1 98.12 88 SER B C 1
ATOM 2473 O O . SER B 1 88 ? 11.445 -1.479 -8.617 1 98.12 88 SER B O 1
ATOM 2475 N N . GLN B 1 89 ? 12.781 -0.461 -7.184 1 98.12 89 GLN B N 1
ATOM 2476 C CA . GLN B 1 89 ? 11.938 -0.793 -6.039 1 98.12 89 GLN B CA 1
ATOM 2477 C C . GLN B 1 89 ? 10.594 -0.086 -6.129 1 98.12 89 GLN B C 1
ATOM 2479 O O . GLN B 1 89 ? 9.555 -0.677 -5.824 1 98.12 89 GLN B O 1
ATOM 2484 N N . ALA B 1 90 ? 10.641 1.149 -6.547 1 98.5 90 ALA B N 1
ATOM 2485 C CA . ALA B 1 90 ? 9.398 1.908 -6.695 1 98.5 90 ALA B CA 1
ATOM 2486 C C . ALA B 1 90 ? 8.508 1.298 -7.773 1 98.5 90 ALA B C 1
ATOM 2488 O O . ALA B 1 90 ? 7.285 1.294 -7.648 1 98.5 90 ALA B O 1
ATOM 2489 N N . ARG B 1 91 ? 9.133 0.849 -8.812 1 98.44 91 ARG B N 1
ATOM 2490 C CA . ARG B 1 91 ? 8.383 0.163 -9.859 1 98.44 91 ARG B CA 1
ATOM 2491 C C . ARG B 1 91 ? 7.699 -1.087 -9.312 1 98.44 91 ARG B C 1
ATOM 2493 O O . ARG B 1 91 ? 6.539 -1.356 -9.625 1 98.44 91 ARG B O 1
ATOM 2500 N N . CYS B 1 92 ? 8.406 -1.82 -8.516 1 98.69 92 CYS B N 1
ATOM 2501 C CA . CYS B 1 92 ? 7.785 -2.967 -7.863 1 98.69 92 CYS B CA 1
ATOM 2502 C C . CYS B 1 92 ? 6.605 -2.531 -7.004 1 98.69 92 CYS B C 1
ATOM 2504 O O . CYS B 1 92 ? 5.523 -3.121 -7.082 1 98.69 92 CYS B O 1
ATOM 2506 N N . ASP B 1 93 ? 6.816 -1.48 -6.293 1 98.5 93 ASP B N 1
ATOM 2507 C CA . ASP B 1 93 ? 5.785 -0.995 -5.379 1 98.5 93 ASP B CA 1
ATOM 2508 C C . ASP B 1 93 ? 4.555 -0.513 -6.145 1 98.5 93 ASP B C 1
ATOM 2510 O O . ASP B 1 93 ? 3.428 -0.643 -5.66 1 98.5 93 ASP B O 1
ATOM 2514 N N . MET B 1 94 ? 4.812 0.042 -7.281 1 98.25 94 MET B N 1
ATOM 2515 C CA . MET B 1 94 ? 3.707 0.45 -8.141 1 98.25 94 MET B CA 1
ATOM 2516 C C . MET B 1 94 ? 2.811 -0.738 -8.477 1 98.25 94 MET B C 1
ATOM 2518 O O . MET B 1 94 ? 1.584 -0.633 -8.414 1 98.25 94 MET B O 1
ATOM 2522 N N . PHE B 1 95 ? 3.395 -1.854 -8.812 1 98.44 95 PHE B N 1
ATOM 2523 C CA . PHE B 1 95 ? 2.637 -3.062 -9.109 1 98.44 95 PHE B CA 1
ATOM 2524 C C . PHE B 1 95 ? 1.931 -3.582 -7.863 1 98.44 95 PHE B C 1
ATOM 2526 O O . PHE B 1 95 ? 0.774 -4.004 -7.926 1 98.44 95 PHE B O 1
ATOM 2533 N N . LEU B 1 96 ? 2.646 -3.535 -6.688 1 98.44 96 LEU B N 1
ATOM 2534 C CA . LEU B 1 96 ? 2.059 -4.004 -5.438 1 98.44 96 LEU B CA 1
ATOM 2535 C C . LEU B 1 96 ? 0.835 -3.17 -5.07 1 98.44 96 LEU B C 1
ATOM 2537 O O . LEU B 1 96 ? -0.191 -3.717 -4.656 1 98.44 96 LEU B O 1
ATOM 2541 N N . ASP B 1 97 ? 1.001 -1.876 -5.188 1 98 97 ASP B N 1
ATOM 2542 C CA . ASP B 1 97 ? -0.108 -0.994 -4.836 1 98 97 ASP B CA 1
ATOM 2543 C C . ASP B 1 97 ? -1.292 -1.195 -5.777 1 98 97 ASP B C 1
ATOM 2545 O O . ASP B 1 97 ? -2.447 -1.102 -5.359 1 98 97 ASP B O 1
ATOM 2549 N N . ASN B 1 98 ? -1.02 -1.447 -7.039 1 97.69 98 ASN B N 1
ATOM 2550 C CA . ASN B 1 98 ? -2.082 -1.81 -7.973 1 97.69 98 ASN B CA 1
ATOM 2551 C C . ASN B 1 98 ? -2.789 -3.092 -7.543 1 97.69 98 ASN B C 1
ATOM 2553 O O . ASN B 1 98 ? -4.02 -3.174 -7.586 1 97.69 98 ASN B O 1
ATOM 2557 N N . THR B 1 99 ? -2.012 -4.066 -7.176 1 97.94 99 THR B N 1
ATOM 2558 C CA . THR B 1 99 ? -2.574 -5.332 -6.723 1 97.94 99 THR B CA 1
ATOM 2559 C C . THR B 1 99 ? -3.434 -5.129 -5.477 1 97.94 99 THR B C 1
ATOM 2561 O O . THR B 1 99 ? -4.516 -5.711 -5.359 1 97.94 99 THR B O 1
ATOM 2564 N N . LYS B 1 100 ? -2.941 -4.336 -4.582 1 97.38 100 LYS B N 1
ATOM 2565 C CA . LYS B 1 100 ? -3.713 -4.043 -3.377 1 97.38 100 LYS B CA 1
ATOM 2566 C C . LYS B 1 100 ? -5.074 -3.449 -3.727 1 97.38 100 LYS B C 1
ATOM 2568 O O . LYS B 1 100 ? -6.086 -3.799 -3.113 1 97.38 100 LYS B O 1
ATOM 2573 N N . ASP B 1 101 ? -5.105 -2.527 -4.719 1 96.31 101 ASP B N 1
ATOM 2574 C CA . ASP B 1 101 ? -6.367 -1.965 -5.188 1 96.31 101 ASP B CA 1
ATOM 2575 C C . ASP B 1 101 ? -7.305 -3.061 -5.688 1 96.31 101 ASP B C 1
ATOM 2577 O O . ASP B 1 101 ? -8.5 -3.045 -5.391 1 96.31 101 ASP B O 1
ATOM 2581 N N . MET B 1 102 ? -6.785 -3.996 -6.398 1 97 102 MET B N 1
ATOM 2582 C CA . MET B 1 102 ? -7.586 -5.074 -6.973 1 97 102 MET B CA 1
ATOM 2583 C C . MET B 1 102 ? -8.102 -6.008 -5.887 1 97 102 MET B C 1
ATOM 2585 O O . MET B 1 102 ? -9.25 -6.449 -5.934 1 97 102 MET B O 1
ATOM 2589 N N . ILE B 1 103 ? -7.254 -6.297 -4.902 1 96.81 103 ILE B N 1
ATOM 2590 C CA . ILE B 1 103 ? -7.641 -7.16 -3.791 1 96.81 103 ILE B CA 1
ATOM 2591 C C . ILE B 1 103 ? -8.805 -6.531 -3.031 1 96.81 103 ILE B C 1
ATOM 2593 O O . ILE B 1 103 ? -9.766 -7.223 -2.676 1 96.81 103 ILE B O 1
ATOM 2597 N N . GLU B 1 104 ? -8.703 -5.262 -2.805 1 94.62 104 GLU B N 1
ATOM 2598 C CA . GLU B 1 104 ? -9.766 -4.566 -2.088 1 94.62 104 GLU B CA 1
ATOM 2599 C C . GLU B 1 104 ? -11.086 -4.641 -2.85 1 94.62 104 GLU B C 1
ATOM 2601 O O . GLU B 1 104 ? -12.141 -4.871 -2.256 1 94.62 104 GLU B O 1
ATOM 2606 N N . LYS B 1 105 ? -11.023 -4.477 -4.141 1 94.69 105 LYS B N 1
ATOM 2607 C CA . LYS B 1 105 ? -12.234 -4.488 -4.953 1 94.69 105 LYS B CA 1
ATOM 2608 C C . LYS B 1 105 ? -12.852 -5.883 -5 1 94.69 105 LYS B C 1
ATOM 2610 O O . LYS B 1 105 ? -14.062 -6.039 -4.816 1 94.69 105 LYS B O 1
ATOM 2615 N N . VAL B 1 106 ? -12.055 -6.863 -5.25 1 94.75 106 VAL B N 1
ATOM 2616 C CA . VAL B 1 106 ? -12.586 -8.219 -5.348 1 94.75 106 VAL B CA 1
ATOM 2617 C C . VAL B 1 106 ? -13.047 -8.695 -3.975 1 94.75 106 VAL B C 1
ATOM 2619 O O . VAL B 1 106 ? -14.07 -9.375 -3.857 1 94.75 106 VAL B O 1
ATOM 2622 N N . GLY B 1 107 ? -12.312 -8.359 -2.9 1 91.94 107 GLY B N 1
ATOM 2623 C CA . GLY B 1 107 ? -12.711 -8.711 -1.546 1 91.94 107 GLY B CA 1
ATOM 2624 C C . GLY B 1 107 ? -14.031 -8.086 -1.129 1 91.94 107 GLY B C 1
ATOM 2625 O O . GLY B 1 107 ? -14.891 -8.758 -0.567 1 91.94 107 GLY B O 1
ATOM 2626 N N . THR B 1 108 ? -14.156 -6.754 -1.403 1 89.06 108 THR B N 1
ATOM 2627 C CA . THR B 1 108 ? -15.375 -6.035 -1.049 1 89.06 108 THR B CA 1
ATOM 2628 C C . THR B 1 108 ? -16.578 -6.617 -1.781 1 89.06 108 THR B C 1
ATOM 2630 O O . THR B 1 108 ? -17.672 -6.711 -1.214 1 89.06 108 THR B O 1
ATOM 2633 N N . ALA B 1 109 ? -16.375 -6.984 -3.031 1 91.44 109 ALA B N 1
ATOM 2634 C CA . ALA B 1 109 ? -17.453 -7.617 -3.791 1 91.44 109 ALA B CA 1
ATOM 2635 C C . ALA B 1 109 ? -17.844 -8.953 -3.17 1 91.44 109 ALA B C 1
ATOM 2637 O O . ALA B 1 109 ? -19.047 -9.234 -3.002 1 91.44 109 ALA B O 1
ATOM 2638 N N . PHE B 1 110 ? -16.922 -9.664 -2.777 1 89.31 110 PHE B N 1
ATOM 2639 C CA . PHE B 1 110 ? -17.172 -11.008 -2.271 1 89.31 110 PHE B CA 1
ATOM 2640 C C . PHE B 1 110 ? -17.875 -10.961 -0.923 1 89.31 110 PHE B C 1
ATOM 2642 O O . PHE B 1 110 ? -18.766 -11.766 -0.66 1 89.31 110 PHE B O 1
ATOM 2649 N N . TRP B 1 111 ? -17.547 -10.016 -0.06 1 89 111 TRP B N 1
ATOM 2650 C CA . TRP B 1 111 ? -18.047 -9.992 1.308 1 89 111 TRP B CA 1
ATOM 2651 C C . TRP B 1 111 ? -19.297 -9.133 1.413 1 89 111 TRP B C 1
ATOM 2653 O O . TRP B 1 111 ? -19.875 -8.977 2.498 1 89 111 TRP B O 1
ATOM 2663 N N . GLU B 1 112 ? -19.688 -8.547 0.307 1 90 112 GLU B N 1
ATOM 2664 C CA . GLU B 1 112 ? -20.906 -7.75 0.285 1 90 112 GLU B CA 1
ATOM 2665 C C . GLU B 1 112 ? -22.109 -8.578 0.716 1 90 112 GLU B C 1
ATOM 2667 O O . GLU B 1 112 ? -22.312 -9.695 0.23 1 90 112 GLU B O 1
ATOM 2672 N N . LYS B 1 113 ? -22.969 -8.039 1.608 1 89.44 113 LYS B N 1
ATOM 2673 C CA . LYS B 1 113 ? -24.062 -8.789 2.217 1 89.44 113 LYS B CA 1
ATOM 2674 C C . LYS B 1 113 ? -25.312 -8.734 1.344 1 89.44 113 LYS B C 1
ATOM 2676 O O . LYS B 1 113 ? -26.109 -9.68 1.325 1 89.44 113 LYS B O 1
ATOM 2681 N N . ASP B 1 114 ? -25.484 -7.609 0.734 1 91.75 114 ASP B N 1
ATOM 2682 C CA . ASP B 1 114 ? -26.609 -7.484 -0.19 1 91.75 114 ASP B CA 1
ATOM 2683 C C . ASP B 1 114 ? -26.344 -8.273 -1.474 1 91.75 114 ASP B C 1
ATOM 2685 O O . ASP B 1 114 ? -25.453 -7.938 -2.244 1 91.75 114 ASP B O 1
ATOM 2689 N N . GLU B 1 115 ? -27.188 -9.227 -1.707 1 93.88 115 GLU B N 1
ATOM 2690 C CA . GLU B 1 115 ? -26.969 -10.164 -2.801 1 93.88 115 GLU B CA 1
ATOM 2691 C C . GLU B 1 115 ? -26.969 -9.453 -4.152 1 93.88 115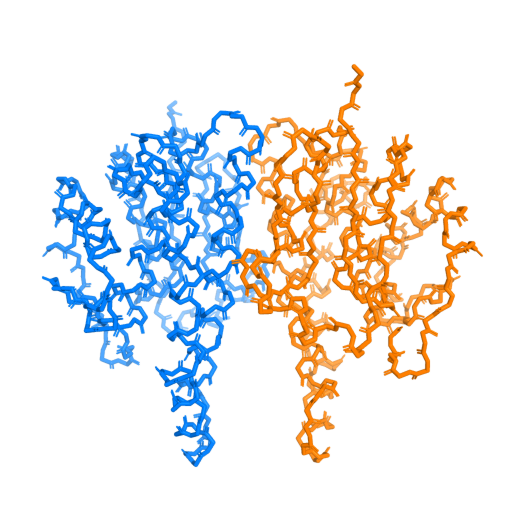 GLU B C 1
ATOM 2693 O O . GLU B 1 115 ? -26.188 -9.797 -5.043 1 93.88 115 GLU B O 1
ATOM 2698 N N . LYS B 1 116 ? -27.938 -8.555 -4.309 1 93.81 116 LYS B N 1
ATOM 2699 C CA . LYS B 1 116 ? -28 -7.816 -5.566 1 93.81 116 LYS B CA 1
ATOM 2700 C C . LYS B 1 116 ? -26.75 -6.965 -5.77 1 93.81 116 LYS B C 1
ATOM 2702 O O . LYS B 1 116 ? -26.188 -6.93 -6.867 1 93.81 116 LYS B O 1
ATOM 2707 N N . LEU B 1 117 ? -26.312 -6.348 -4.746 1 91.12 117 LEU B N 1
ATOM 2708 C CA . LEU B 1 117 ? -25.109 -5.523 -4.809 1 91.12 117 LEU B CA 1
ATOM 2709 C C . LEU B 1 117 ? -23.859 -6.387 -4.996 1 91.12 117 LEU B C 1
ATOM 2711 O O . LEU B 1 117 ? -22.922 -5.996 -5.695 1 91.12 117 LEU B O 1
ATOM 2715 N N . LYS B 1 118 ? -23.828 -7.508 -4.359 1 94.44 118 LYS B N 1
ATOM 2716 C CA . LYS B 1 118 ? -22.719 -8.461 -4.504 1 94.44 118 LYS B CA 1
ATOM 2717 C C . LYS B 1 118 ? -22.547 -8.875 -5.965 1 94.44 118 LYS B C 1
ATOM 2719 O O . LYS B 1 118 ? -21.438 -8.859 -6.484 1 94.44 118 LYS B O 1
ATOM 2724 N N . GLU B 1 119 ? -23.578 -9.211 -6.574 1 95.88 119 GLU B N 1
ATOM 2725 C CA . GLU B 1 119 ? -23.547 -9.625 -7.973 1 95.88 119 GLU B CA 1
ATOM 2726 C C . GLU B 1 119 ? -23.078 -8.484 -8.875 1 95.88 119 GLU B C 1
ATOM 2728 O O . GLU B 1 119 ? -22.297 -8.703 -9.797 1 95.88 119 GLU B O 1
ATOM 2733 N N . GLN B 1 120 ? -23.609 -7.355 -8.602 1 95.38 120 GLN B N 1
ATOM 2734 C CA . GLN B 1 120 ? -23.25 -6.184 -9.391 1 95.38 120 GLN B CA 1
ATOM 2735 C C . GLN B 1 120 ? -21.766 -5.875 -9.266 1 95.38 120 GLN B C 1
ATOM 2737 O O . GLN B 1 120 ? -21.094 -5.648 -10.273 1 95.38 120 GLN B O 1
ATOM 2742 N N . LYS B 1 121 ? -21.281 -5.879 -8.086 1 94.69 121 LYS B N 1
ATOM 2743 C CA . LYS B 1 121 ? -19.875 -5.574 -7.836 1 94.69 121 LYS B CA 1
ATOM 2744 C C . LYS B 1 121 ? -18.969 -6.641 -8.438 1 94.69 121 LYS B C 1
ATOM 2746 O O . LYS B 1 121 ? -17.906 -6.324 -8.977 1 94.69 121 LYS B O 1
ATOM 2751 N N . SER B 1 122 ? -19.375 -7.855 -8.289 1 95.94 122 SER B N 1
ATOM 2752 C CA . SER B 1 122 ? -18.609 -8.961 -8.852 1 95.94 122 SER B CA 1
ATOM 2753 C C . SER B 1 122 ? -18.516 -8.844 -10.375 1 95.94 122 SER B C 1
ATOM 2755 O O . SER B 1 122 ? -17.453 -9.016 -10.953 1 95.94 122 SER B O 1
ATOM 2757 N N . LYS B 1 123 ? -19.641 -8.57 -10.969 1 96.94 123 LYS B N 1
ATOM 2758 C CA . LYS B 1 123 ? -19.688 -8.406 -12.422 1 96.94 123 LYS B CA 1
ATOM 2759 C C . LYS B 1 123 ? -18.812 -7.238 -12.867 1 96.94 123 LYS B C 1
ATOM 2761 O O . LYS B 1 123 ? -18.062 -7.355 -13.836 1 96.94 123 LYS B O 1
ATOM 2766 N N . GLU B 1 124 ? -18.938 -6.172 -12.203 1 96.5 124 GLU B N 1
ATOM 2767 C CA . GLU B 1 124 ? -18.141 -4.992 -12.516 1 96.5 124 GLU B CA 1
ATOM 2768 C C . GLU B 1 124 ? -16.641 -5.293 -12.414 1 96.5 124 GLU B C 1
ATOM 2770 O O . GLU B 1 124 ? -15.859 -4.879 -13.266 1 96.5 124 GLU B O 1
ATOM 2775 N N . PHE B 1 125 ? -16.281 -6.031 -11.406 1 97 125 PHE B N 1
ATOM 2776 C CA . PHE B 1 125 ? -14.883 -6.352 -11.203 1 97 125 PHE B CA 1
ATOM 2777 C C . PHE B 1 125 ? -14.367 -7.262 -12.312 1 97 125 PHE B C 1
ATOM 2779 O O . PHE B 1 125 ? -13.344 -6.969 -12.938 1 97 125 PHE B O 1
ATOM 2786 N N . HIS B 1 126 ? -15.07 -8.297 -12.617 1 96.44 126 HIS B N 1
ATOM 2787 C CA . HIS B 1 126 ? -14.578 -9.336 -13.516 1 96.44 126 HIS B CA 1
ATOM 2788 C C . HIS B 1 126 ? -14.719 -8.914 -14.977 1 96.44 126 HIS B C 1
ATOM 2790 O O . HIS B 1 126 ? -13.914 -9.305 -15.82 1 96.44 126 HIS B O 1
ATOM 2796 N N . GLU B 1 127 ? -15.664 -8.039 -15.227 1 97 127 GLU B N 1
ATOM 2797 C CA . GLU B 1 127 ? -15.945 -7.723 -16.625 1 97 127 GLU B CA 1
ATOM 2798 C C . GLU B 1 127 ? -15.367 -6.363 -17 1 97 127 GLU B C 1
ATOM 2800 O O . GLU B 1 127 ? -15.211 -6.059 -18.188 1 97 127 GLU B O 1
ATOM 2805 N N . GLU B 1 128 ? -15.062 -5.559 -16.047 1 96.19 128 GLU B N 1
ATOM 2806 C CA . GLU B 1 128 ? -14.602 -4.211 -16.375 1 96.19 128 GLU B CA 1
ATOM 2807 C C . GLU B 1 128 ? -13.258 -3.918 -15.727 1 96.19 128 GLU B C 1
ATOM 2809 O O . GLU B 1 128 ? -12.258 -3.723 -16.422 1 96.19 128 GLU B O 1
ATOM 2814 N N . THR B 1 129 ? -13.234 -4.039 -14.438 1 96.56 129 THR B N 1
ATOM 2815 C CA . THR B 1 129 ? -12.062 -3.596 -13.688 1 96.56 129 THR B CA 1
ATOM 2816 C C . THR B 1 129 ? -10.852 -4.469 -14 1 96.56 129 THR B C 1
ATOM 2818 O O . THR B 1 129 ? -9.812 -3.965 -14.422 1 96.56 129 THR B O 1
ATOM 2821 N N . LEU B 1 130 ? -11.008 -5.754 -13.844 1 97.56 130 LEU B N 1
ATOM 2822 C CA . LEU B 1 130 ? -9.883 -6.68 -13.961 1 97.56 130 LEU B CA 1
ATOM 2823 C C . LEU B 1 130 ? -9.352 -6.707 -15.391 1 97.56 130 LEU B C 1
ATOM 2825 O O . LEU B 1 130 ? -8.141 -6.582 -15.609 1 97.56 130 LEU B O 1
ATOM 2829 N N . PRO B 1 131 ? -10.195 -6.781 -16.422 1 97.12 131 PRO B N 1
ATOM 2830 C CA . PRO B 1 131 ? -9.672 -6.777 -17.781 1 97.12 131 PRO B CA 1
ATOM 2831 C C . PRO B 1 131 ? -8.914 -5.5 -18.125 1 97.12 131 PRO B C 1
ATOM 2833 O O . PRO B 1 131 ? -7.859 -5.555 -18.766 1 97.12 131 PRO B O 1
ATOM 2836 N N . LYS B 1 132 ? -9.469 -4.375 -17.703 1 95.44 132 LYS B N 1
ATOM 2837 C CA . LYS B 1 132 ? -8.789 -3.105 -17.953 1 95.44 132 LYS B CA 1
ATOM 2838 C C . LYS B 1 132 ? -7.422 -3.068 -17.281 1 95.44 132 LYS B C 1
ATOM 2840 O O . LYS B 1 132 ? -6.441 -2.619 -17.875 1 95.44 132 LYS B O 1
ATOM 2845 N N . ARG B 1 133 ? -7.348 -3.49 -16.078 1 96.94 133 ARG B N 1
ATOM 2846 C CA . ARG B 1 133 ? -6.09 -3.502 -15.344 1 96.94 133 ARG B CA 1
ATOM 2847 C C . ARG B 1 133 ? -5.082 -4.449 -15.984 1 96.94 133 ARG B C 1
ATOM 2849 O O . ARG B 1 133 ? -3.885 -4.16 -16.016 1 96.94 133 ARG B O 1
ATOM 2856 N N . LEU B 1 134 ? -5.551 -5.551 -16.5 1 97.94 134 LEU B N 1
ATOM 2857 C CA . LEU B 1 134 ? -4.68 -6.523 -17.156 1 97.94 134 LEU B CA 1
ATOM 2858 C C . LEU B 1 134 ? -4.055 -5.934 -18.406 1 97.94 134 LEU B C 1
ATOM 2860 O O . LEU B 1 134 ? -2.9 -6.223 -18.734 1 97.94 134 LEU B O 1
ATOM 2864 N N . GLU B 1 135 ? -4.82 -5.109 -19.078 1 96.69 135 GLU B N 1
ATOM 2865 C CA . GLU B 1 135 ? -4.273 -4.426 -20.25 1 96.69 135 GLU B CA 1
ATOM 2866 C C . GLU B 1 135 ? -3.094 -3.537 -19.859 1 96.6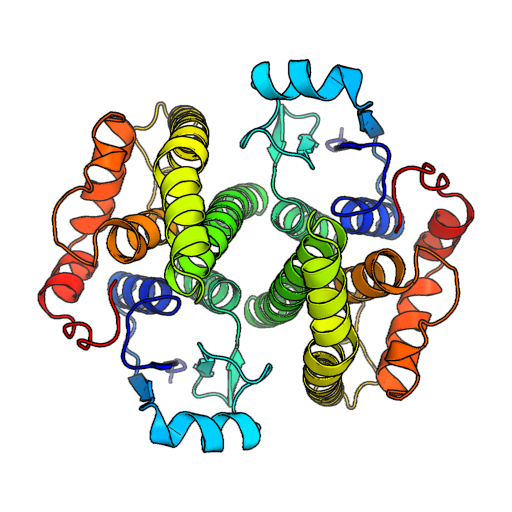9 135 GLU B C 1
ATOM 2868 O O . GLU B 1 135 ? -2.059 -3.549 -20.531 1 96.69 135 GLU B O 1
ATOM 2873 N N . PHE B 1 136 ? -3.271 -2.826 -18.797 1 96.5 136 PHE B N 1
ATOM 2874 C CA . PHE B 1 136 ? -2.219 -1.933 -18.344 1 96.5 136 PHE B CA 1
ATOM 2875 C C . PHE B 1 136 ? -1.002 -2.725 -17.875 1 96.5 136 PHE B C 1
ATOM 2877 O O . PHE B 1 136 ? 0.134 -2.379 -18.203 1 96.5 136 PHE B O 1
ATOM 2884 N N . ILE B 1 137 ? -1.223 -3.795 -17.125 1 98 137 ILE B N 1
ATOM 2885 C CA . ILE B 1 137 ? -0.129 -4.605 -16.594 1 98 137 ILE B CA 1
ATOM 2886 C C . ILE B 1 137 ? 0.645 -5.238 -17.75 1 98 137 ILE B C 1
ATOM 2888 O O . ILE B 1 137 ? 1.878 -5.266 -17.75 1 98 137 ILE B O 1
ATOM 2892 N N . ASN B 1 138 ? -0.111 -5.746 -18.703 1 97.88 138 ASN B N 1
ATOM 2893 C CA . ASN B 1 138 ? 0.52 -6.355 -19.875 1 97.88 138 ASN B CA 1
ATOM 2894 C C . ASN B 1 138 ? 1.404 -5.359 -20.609 1 97.88 138 ASN B C 1
ATOM 2896 O O . ASN B 1 138 ? 2.52 -5.691 -21.016 1 97.88 138 ASN B O 1
ATOM 2900 N N . LYS B 1 139 ? 0.917 -4.172 -20.797 1 96.31 139 LYS B N 1
ATOM 2901 C CA . LYS B 1 139 ? 1.688 -3.131 -21.469 1 96.31 139 LYS B CA 1
ATOM 2902 C C . LYS B 1 139 ? 2.953 -2.793 -20.688 1 96.31 139 LYS B C 1
ATOM 2904 O O . LYS B 1 139 ? 4.039 -2.689 -21.266 1 96.31 139 LYS B O 1
ATOM 2909 N N . LEU B 1 140 ? 2.814 -2.619 -19.438 1 96.94 140 LEU B N 1
ATOM 2910 C CA . LEU B 1 140 ? 3.955 -2.307 -18.578 1 96.94 140 LEU B CA 1
ATOM 2911 C C . LEU B 1 140 ? 4.984 -3.43 -18.609 1 96.94 140 LEU B C 1
ATOM 2913 O O . LEU B 1 140 ? 6.191 -3.17 -18.656 1 96.94 140 LEU B O 1
ATOM 2917 N N . PHE B 1 141 ? 4.457 -4.633 -18.578 1 97.88 141 PHE B N 1
ATOM 2918 C CA . PHE B 1 141 ? 5.336 -5.797 -18.625 1 97.88 141 PHE B CA 1
ATOM 2919 C C . PHE B 1 141 ? 6.117 -5.848 -19.922 1 97.88 141 PHE B C 1
ATOM 2921 O O . PHE B 1 141 ? 7.324 -6.105 -19.922 1 97.88 141 PHE B O 1
ATOM 2928 N N . GLN B 1 142 ? 5.48 -5.562 -21 1 96.75 142 GLN B N 1
ATOM 2929 C CA . GLN B 1 142 ? 6.109 -5.566 -22.312 1 96.75 142 GLN B CA 1
ATOM 2930 C C . GLN B 1 142 ? 7.227 -4.531 -22.391 1 96.75 142 GLN B C 1
ATOM 2932 O O . GLN B 1 142 ? 8.203 -4.715 -23.125 1 96.75 142 GLN B O 1
ATOM 2937 N N . GLU B 1 143 ? 7.102 -3.482 -21.625 1 93.94 143 GLU B N 1
ATOM 2938 C CA . GLU B 1 143 ? 8.102 -2.418 -21.625 1 93.94 143 GLU B CA 1
ATOM 2939 C C . GLU B 1 143 ? 9.414 -2.895 -21.016 1 93.94 143 GLU B C 1
ATOM 2941 O O . GLU B 1 143 ? 10.469 -2.283 -21.234 1 93.94 143 GLU B O 1
ATOM 2946 N N . ASN B 1 144 ? 9.305 -3.896 -20.172 1 94.94 144 ASN B N 1
ATOM 2947 C CA . ASN B 1 144 ? 10.516 -4.461 -19.594 1 94.94 144 ASN B CA 1
ATOM 2948 C C . ASN B 1 144 ? 11.047 -5.629 -20.422 1 94.94 144 ASN B C 1
ATOM 2950 O O . ASN B 1 144 ? 10.594 -6.766 -20.266 1 94.94 144 ASN B O 1
ATOM 2954 N N . LYS B 1 145 ? 11.961 -5.418 -21.312 1 93.81 145 LYS B N 1
ATOM 2955 C CA . LYS B 1 145 ? 12.625 -6.43 -22.125 1 93.81 145 LYS B CA 1
ATOM 2956 C C . LYS B 1 145 ? 11.617 -7.207 -22.969 1 93.81 145 LYS B C 1
ATOM 2958 O O . LYS B 1 145 ? 11.727 -8.43 -23.094 1 93.81 145 LYS B O 1
ATOM 2963 N N . GLY B 1 146 ? 10.539 -6.527 -23.391 1 94.38 146 GLY B N 1
ATOM 2964 C CA . GLY B 1 146 ? 9.57 -7.148 -24.281 1 94.38 146 GLY B CA 1
ATOM 2965 C C . GLY B 1 146 ? 8.719 -8.203 -23.594 1 94.38 146 GLY B C 1
ATOM 2966 O O . GLY B 1 146 ? 8.109 -9.039 -24.25 1 94.38 146 GLY B O 1
ATOM 2967 N N . GLY B 1 147 ? 8.781 -8.227 -22.281 1 94.31 147 GLY B N 1
ATOM 2968 C CA . GLY B 1 147 ? 7.988 -9.188 -21.531 1 94.31 147 GLY B CA 1
ATOM 2969 C C . GLY B 1 147 ? 8.672 -10.531 -21.375 1 94.31 147 GLY B C 1
ATOM 2970 O O . GLY B 1 147 ? 8.023 -11.523 -21.047 1 94.31 147 GLY B O 1
ATOM 2971 N N . LYS B 1 148 ? 9.93 -10.555 -21.625 1 91.38 148 LYS B N 1
ATOM 2972 C CA . LYS B 1 148 ? 10.648 -11.828 -21.594 1 91.38 148 LYS B CA 1
ATOM 2973 C C . LYS B 1 148 ? 11.305 -12.047 -20.234 1 91.38 148 LYS B C 1
ATOM 2975 O O . LYS B 1 148 ? 11.844 -13.125 -19.969 1 91.38 148 LYS B O 1
ATOM 2980 N N . GLY B 1 149 ? 11.383 -11.047 -19.438 1 93.38 149 GLY B N 1
ATOM 2981 C CA . GLY B 1 149 ? 11.922 -11.172 -18.094 1 93.38 149 GLY B CA 1
ATOM 2982 C C . GLY B 1 149 ? 10.852 -11.195 -17.016 1 93.38 149 GLY B C 1
ATOM 2983 O O . GLY B 1 149 ? 9.93 -12.023 -17.062 1 93.38 149 GLY B O 1
ATOM 2984 N N . TYR B 1 150 ? 11.016 -10.391 -16.094 1 97.88 150 TYR B N 1
ATOM 2985 C CA . TYR B 1 150 ? 10.07 -10.25 -14.992 1 97.88 150 TYR B CA 1
ATOM 2986 C C . TYR B 1 150 ? 9.43 -8.867 -14.992 1 97.88 150 TYR B C 1
ATOM 2988 O O . TYR B 1 150 ? 9.719 -8.047 -15.867 1 97.88 150 TYR B O 1
ATOM 2996 N N . LEU B 1 151 ? 8.43 -8.641 -14.109 1 98.38 151 LEU B N 1
ATOM 2997 C CA . LEU B 1 151 ? 7.73 -7.363 -14.133 1 98.38 151 LEU B CA 1
ATOM 2998 C C . LEU B 1 151 ? 8.711 -6.203 -14.031 1 98.38 151 LEU B C 1
ATOM 3000 O O . LEU B 1 151 ? 8.531 -5.172 -14.688 1 98.38 151 LEU B O 1
ATOM 3004 N N . VAL B 1 152 ? 9.742 -6.398 -13.164 1 98.06 152 VAL B N 1
ATOM 3005 C CA . VAL B 1 152 ? 10.797 -5.398 -12.992 1 98.06 152 VAL B CA 1
ATOM 3006 C C . VAL B 1 152 ? 12.164 -6.07 -13.086 1 98.06 152 VAL B C 1
ATOM 3008 O O . VAL B 1 152 ? 12.484 -6.957 -12.289 1 98.06 152 VAL B O 1
ATOM 3011 N N . GLY B 1 153 ? 12.938 -5.711 -14.008 1 95.75 153 GLY B N 1
ATOM 3012 C CA . GLY B 1 153 ? 14.289 -6.23 -14.141 1 95.75 153 GLY B CA 1
ATOM 3013 C C . GLY B 1 153 ? 14.336 -7.617 -14.758 1 95.75 153 GLY B C 1
ATOM 3014 O O . GLY B 1 153 ? 13.43 -8.008 -15.492 1 95.75 153 GLY B O 1
ATOM 3015 N N . ASP B 1 154 ? 15.453 -8.344 -14.469 1 95.31 154 ASP B N 1
ATOM 3016 C CA . ASP B 1 154 ? 15.703 -9.594 -15.172 1 95.31 154 ASP B CA 1
ATOM 3017 C C . ASP B 1 154 ? 15.695 -10.781 -14.203 1 95.31 154 ASP B C 1
ATOM 3019 O O . ASP B 1 154 ? 16.031 -11.898 -14.586 1 95.31 154 ASP B O 1
ATOM 3023 N N . LYS B 1 155 ? 15.383 -10.547 -13.031 1 96.62 155 LYS B N 1
ATOM 3024 C CA . LYS B 1 155 ? 15.227 -11.594 -12.023 1 96.62 155 LYS B CA 1
ATOM 3025 C C . LYS B 1 155 ? 13.898 -11.453 -11.281 1 96.62 155 LYS B C 1
ATOM 3027 O O . LYS B 1 155 ? 13.297 -10.375 -11.281 1 96.62 155 LYS B O 1
ATOM 3032 N N . ILE B 1 156 ? 13.523 -12.555 -10.664 1 98.19 156 ILE B N 1
ATOM 3033 C CA . ILE B 1 156 ? 12.266 -12.555 -9.93 1 98.19 156 ILE B CA 1
ATOM 3034 C C . ILE B 1 156 ? 12.344 -11.562 -8.773 1 98.19 156 ILE B C 1
ATOM 3036 O O . ILE B 1 156 ? 13.367 -11.477 -8.086 1 98.19 156 ILE B O 1
ATOM 3040 N N . THR B 1 157 ? 11.336 -10.758 -8.633 1 98.62 157 THR B N 1
ATOM 3041 C CA . THR B 1 157 ? 11.211 -9.852 -7.5 1 98.62 157 THR B CA 1
ATOM 3042 C C . THR B 1 157 ? 9.891 -10.086 -6.766 1 98.62 157 THR B C 1
ATOM 3044 O O . THR B 1 157 ? 9.07 -10.898 -7.199 1 98.62 157 THR B O 1
ATOM 3047 N N . TYR B 1 158 ? 9.648 -9.367 -5.691 1 98.75 158 TYR B N 1
ATOM 3048 C CA . TYR B 1 158 ? 8.406 -9.461 -4.938 1 98.75 158 TYR B CA 1
ATOM 3049 C C . TYR B 1 158 ? 7.227 -8.961 -5.766 1 98.75 158 TYR B C 1
ATOM 3051 O O . TYR B 1 158 ? 6.074 -9.289 -5.477 1 98.75 158 TYR B O 1
ATOM 3059 N N . ALA B 1 159 ? 7.449 -8.195 -6.832 1 98.88 159 ALA B N 1
ATOM 3060 C CA . ALA B 1 159 ? 6.363 -7.793 -7.719 1 98.88 159 ALA B CA 1
ATOM 3061 C C . ALA B 1 159 ? 5.785 -8.992 -8.461 1 98.88 159 ALA B C 1
ATOM 3063 O O . ALA B 1 159 ? 4.566 -9.102 -8.633 1 98.88 159 ALA B O 1
ATOM 3064 N N . ASP B 1 160 ? 6.641 -9.883 -8.883 1 98.88 160 ASP B N 1
ATOM 3065 C CA . ASP B 1 160 ? 6.195 -11.07 -9.602 1 98.88 160 ASP B CA 1
ATOM 3066 C C . ASP B 1 160 ? 5.418 -12.016 -8.688 1 98.88 160 ASP B C 1
ATOM 3068 O O . ASP B 1 160 ? 4.406 -12.586 -9.086 1 98.88 160 ASP B O 1
ATOM 3072 N N . ILE B 1 161 ? 5.91 -12.141 -7.5 1 98.88 161 ILE B N 1
ATOM 3073 C CA . ILE B 1 161 ? 5.266 -13.008 -6.516 1 98.88 161 ILE B CA 1
ATOM 3074 C C . ILE B 1 161 ? 3.887 -12.453 -6.168 1 98.88 161 ILE B C 1
ATOM 3076 O O . ILE B 1 161 ? 2.918 -13.211 -6.066 1 98.88 161 ILE B O 1
ATOM 3080 N N . ASP B 1 162 ? 3.82 -11.164 -5.969 1 98.81 162 ASP B N 1
ATOM 3081 C CA . ASP B 1 162 ? 2.561 -10.5 -5.656 1 98.81 162 ASP B CA 1
ATOM 3082 C C . ASP B 1 162 ? 1.536 -10.703 -6.77 1 98.81 162 ASP B C 1
ATOM 3084 O O . ASP B 1 162 ? 0.375 -11.023 -6.5 1 98.81 162 ASP B O 1
ATOM 3088 N N . PHE B 1 163 ? 2.006 -10.516 -7.996 1 98.75 163 PHE B N 1
ATOM 3089 C CA . PHE B 1 163 ? 1.17 -10.758 -9.164 1 98.75 163 PHE B CA 1
ATOM 3090 C C . PHE B 1 163 ? 0.646 -12.188 -9.164 1 98.75 163 PHE B C 1
ATOM 3092 O O . PHE B 1 163 ? -0.561 -12.414 -9.289 1 98.75 163 PHE B O 1
ATOM 3099 N N . PHE B 1 164 ? 1.462 -13.117 -8.977 1 98.81 164 PHE B N 1
ATOM 3100 C CA . PHE B 1 164 ? 1.103 -14.531 -8.969 1 98.81 164 PHE B CA 1
ATOM 3101 C C . PHE B 1 164 ? 0.088 -14.828 -7.871 1 98.81 164 PHE B C 1
ATOM 3103 O O . PHE B 1 164 ? -0.924 -15.492 -8.117 1 98.81 164 PHE B O 1
ATOM 3110 N N . CYS B 1 165 ? 0.349 -14.336 -6.664 1 98.44 165 CYS B N 1
ATOM 3111 C CA . CYS B 1 165 ? -0.483 -14.648 -5.508 1 98.44 165 CYS B CA 1
ATOM 3112 C C . CYS B 1 165 ? -1.886 -14.078 -5.672 1 98.44 165 CYS B C 1
ATOM 3114 O O . CYS B 1 165 ? -2.863 -14.688 -5.23 1 98.44 165 CYS B O 1
ATOM 3116 N N . PHE B 1 166 ? -1.994 -12.922 -6.266 1 98.31 166 PHE B N 1
ATOM 3117 C CA . PHE B 1 166 ? -3.316 -12.352 -6.512 1 98.31 166 PHE B CA 1
ATOM 3118 C C . PHE B 1 166 ? -4.129 -13.258 -7.434 1 98.31 166 PHE B C 1
ATOM 3120 O O . PHE B 1 166 ? -5.254 -13.633 -7.105 1 98.31 166 PHE B O 1
ATOM 3127 N N . PHE B 1 167 ? -3.543 -13.633 -8.539 1 98.25 167 PHE B N 1
ATOM 3128 C CA . PHE B 1 167 ? -4.285 -14.406 -9.531 1 98.25 167 PHE B CA 1
ATOM 3129 C C . PHE B 1 167 ? -4.512 -15.828 -9.055 1 98.25 167 PHE B C 1
ATOM 3131 O O . PHE B 1 167 ? -5.578 -16.406 -9.281 1 98.25 167 PHE B O 1
ATOM 3138 N N . ASN B 1 168 ? -3.52 -16.375 -8.406 1 97.56 168 ASN B N 1
ATOM 3139 C CA . ASN B 1 168 ? -3.68 -17.734 -7.891 1 97.56 168 ASN B CA 1
ATOM 3140 C C . ASN B 1 168 ? -4.715 -17.797 -6.77 1 97.56 168 ASN B C 1
ATOM 3142 O O . ASN B 1 168 ? -5.562 -18.688 -6.746 1 97.56 168 ASN B O 1
ATOM 3146 N N . GLY B 1 169 ? -4.605 -16.859 -5.875 1 95.75 169 GLY B N 1
ATOM 3147 C CA . GLY B 1 169 ? -5.422 -16.906 -4.676 1 95.75 169 GLY B CA 1
ATOM 3148 C C . GLY B 1 169 ? -6.793 -16.281 -4.859 1 95.75 169 GLY B C 1
ATOM 3149 O O . GLY B 1 169 ? -7.812 -16.938 -4.676 1 95.75 169 GLY B O 1
ATOM 3150 N N . PHE B 1 170 ? -6.906 -15.047 -5.316 1 95.5 170 PHE B N 1
ATOM 3151 C CA . PHE B 1 170 ? -8.141 -14.273 -5.32 1 95.5 170 PHE B CA 1
ATOM 3152 C C . PHE B 1 170 ? -8.938 -14.523 -6.598 1 95.5 170 PHE B C 1
ATOM 3154 O O . PHE B 1 170 ? -10.141 -14.273 -6.645 1 95.5 170 PHE B O 1
ATOM 3161 N N . ILE B 1 171 ? -8.258 -15.047 -7.617 1 95.69 171 ILE B N 1
ATOM 3162 C CA . ILE B 1 171 ? -8.938 -15.219 -8.898 1 95.69 171 ILE B CA 1
ATOM 3163 C C . ILE B 1 171 ? -9.164 -16.703 -9.164 1 95.69 171 ILE B C 1
ATOM 3165 O O . ILE B 1 171 ? -10.242 -17.109 -9.617 1 95.69 171 ILE B O 1
ATOM 3169 N N . ASN B 1 172 ? -8.18 -17.562 -8.812 1 95.38 172 ASN B N 1
ATOM 3170 C CA . ASN B 1 172 ? -8.203 -18.953 -9.242 1 95.38 172 ASN B CA 1
ATOM 3171 C C . ASN B 1 172 ? -8.352 -19.906 -8.062 1 95.38 172 ASN B C 1
ATOM 3173 O O . ASN B 1 172 ? -8.078 -21.109 -8.18 1 95.38 172 ASN B O 1
ATOM 3177 N N . SER B 1 173 ? -8.625 -19.438 -6.891 1 92.56 173 SER B N 1
ATOM 3178 C CA . SER B 1 173 ? -8.938 -20.219 -5.691 1 92.56 173 SER B CA 1
ATOM 3179 C C . SER B 1 173 ? -7.805 -21.172 -5.348 1 92.56 173 SER B C 1
ATOM 3181 O O . SER B 1 173 ? -8.055 -22.281 -4.867 1 92.56 173 SER B O 1
ATOM 3183 N N . GLY B 1 174 ? -6.598 -20.828 -5.746 1 93.69 174 GLY B N 1
ATOM 3184 C CA . GLY B 1 174 ? -5.434 -21.594 -5.336 1 93.69 174 GLY B CA 1
ATOM 3185 C C . GLY B 1 174 ? -5.16 -22.797 -6.234 1 93.69 174 GLY B C 1
ATOM 3186 O O . GLY B 1 174 ? -4.246 -23.578 -5.969 1 93.69 174 GLY B O 1
ATOM 3187 N N . LYS B 1 175 ? -5.875 -22.938 -7.305 1 94.19 175 LYS B N 1
ATOM 3188 C CA . LYS B 1 175 ? -5.672 -24.031 -8.234 1 94.19 175 LYS B CA 1
ATOM 3189 C C . LYS B 1 175 ? -4.328 -23.906 -8.953 1 94.19 175 LYS B C 1
ATOM 3191 O O . LYS B 1 175 ? -3.809 -22.812 -9.117 1 94.19 175 LYS B O 1
ATOM 3196 N N . LEU B 1 176 ? -3.818 -25.062 -9.336 1 95.69 176 LEU B N 1
ATOM 3197 C CA . LEU B 1 176 ? -2.51 -25.094 -9.977 1 95.69 176 LEU B CA 1
ATOM 3198 C C . LEU B 1 176 ? -2.65 -25.094 -11.492 1 95.69 176 LEU B C 1
ATOM 3200 O O . LEU B 1 176 ? -2.172 -26 -12.164 1 95.69 176 LEU B O 1
ATOM 3204 N N . ASP B 1 177 ? -3.385 -24.234 -12.016 1 96.94 177 ASP B N 1
ATOM 3205 C CA . ASP B 1 177 ? -3.561 -23.953 -13.438 1 96.94 177 ASP B CA 1
ATOM 3206 C C . ASP B 1 177 ? -3.637 -22.453 -13.711 1 96.94 177 ASP B C 1
ATOM 3208 O O . ASP B 1 177 ? -3.73 -21.656 -12.773 1 96.94 177 ASP B O 1
ATOM 3212 N N . VAL B 1 178 ? -3.492 -22.062 -14.898 1 97.88 178 VAL B N 1
ATOM 3213 C CA . VAL B 1 178 ? -3.549 -20.656 -15.281 1 97.88 178 VAL B CA 1
ATOM 3214 C C . VAL B 1 178 ? -4.992 -20.156 -15.219 1 97.88 178 VAL B C 1
ATOM 3216 O O . VAL B 1 178 ? -5.891 -20.781 -15.797 1 97.88 178 VAL B O 1
ATOM 3219 N N . PRO B 1 179 ? -5.211 -19.094 -14.516 1 97.56 179 PRO B N 1
ATOM 3220 C CA . PRO B 1 179 ? -6.57 -18.531 -14.523 1 97.56 179 PRO B CA 1
ATOM 3221 C C . PRO B 1 179 ? -7.043 -18.141 -15.922 1 97.56 179 PRO B C 1
ATOM 3223 O O . PRO B 1 179 ? -6.266 -17.609 -16.719 1 97.56 179 PRO B O 1
ATOM 3226 N N . GLU B 1 180 ? -8.273 -18.312 -16.188 1 97.31 180 GLU B N 1
ATOM 3227 C CA . GLU B 1 180 ? -8.844 -18.031 -17.5 1 97.31 180 GLU B CA 1
ATOM 3228 C C . GLU B 1 180 ? -8.695 -16.547 -17.859 1 97.31 180 GLU B C 1
ATOM 3230 O O . GLU B 1 180 ? -8.508 -16.203 -19.031 1 97.31 180 GLU B O 1
ATOM 3235 N N . GLN B 1 181 ? -8.695 -15.703 -16.891 1 97.38 181 GLN B N 1
ATOM 3236 C CA . GLN B 1 181 ? -8.625 -14.258 -17.094 1 97.38 181 GLN B CA 1
ATOM 3237 C C . GLN B 1 181 ? -7.293 -13.852 -17.703 1 97.38 181 GLN B C 1
ATOM 3239 O O . GLN B 1 181 ? -7.188 -12.789 -18.328 1 97.38 181 GLN B O 1
ATOM 3244 N N . LEU B 1 182 ? -6.273 -14.719 -17.516 1 98.31 182 LEU B N 1
ATOM 3245 C CA . LEU B 1 182 ? -4.949 -14.406 -18.047 1 98.31 182 LEU B CA 1
ATOM 3246 C C . LEU B 1 182 ? -4.793 -14.922 -19.469 1 98.31 182 LEU B C 1
ATOM 3248 O O . LEU B 1 182 ? -3.852 -14.547 -20.172 1 98.31 182 LEU B O 1
ATOM 3252 N N . SER B 1 183 ? -5.695 -15.719 -19.969 1 97.56 183 SER B N 1
ATOM 3253 C CA . SER B 1 183 ? -5.523 -16.5 -21.188 1 97.56 183 SER B CA 1
ATOM 3254 C C . SER B 1 183 ? -5.324 -15.594 -22.406 1 97.56 183 SER B C 1
ATOM 3256 O O . SER B 1 183 ? -4.672 -15.977 -23.375 1 97.56 183 SER B O 1
ATOM 3258 N N . LYS B 1 184 ? -5.859 -14.391 -22.391 1 96.88 184 LYS B N 1
ATOM 3259 C CA . LYS B 1 184 ? -5.766 -13.461 -23.516 1 96.88 184 LYS B CA 1
ATOM 3260 C C . LYS B 1 184 ? -4.402 -12.773 -23.562 1 96.88 184 LYS B C 1
ATOM 3262 O O . LYS B 1 184 ? -4.09 -12.055 -24.5 1 96.88 184 LYS B O 1
ATOM 3267 N N . TYR B 1 185 ? -3.57 -13.008 -22.578 1 98.06 185 TYR B N 1
ATOM 3268 C CA . TYR B 1 185 ? -2.285 -12.328 -22.438 1 98.06 185 TYR B CA 1
ATOM 3269 C C . TYR B 1 185 ? -1.146 -13.344 -22.344 1 98.06 185 TYR B C 1
ATOM 3271 O O . TYR B 1 185 ? -0.649 -13.625 -21.25 1 98.06 185 TYR B O 1
ATOM 3279 N N . PRO B 1 186 ? -0.638 -13.75 -23.453 1 97.88 186 PRO B N 1
ATOM 3280 C CA . PRO B 1 186 ? 0.368 -14.812 -23.469 1 97.88 186 PRO B CA 1
ATOM 3281 C C . PRO B 1 186 ? 1.588 -14.484 -22.609 1 97.88 186 PRO B C 1
ATOM 3283 O O . PRO B 1 186 ? 2.135 -15.359 -21.938 1 97.88 186 PRO B O 1
ATOM 3286 N N . LEU B 1 187 ? 2.002 -13.258 -22.609 1 98.06 187 LEU B N 1
ATOM 3287 C CA . LEU B 1 187 ? 3.168 -12.875 -21.828 1 98.06 187 LEU B CA 1
ATOM 3288 C C . LEU B 1 187 ? 2.881 -13.008 -20.328 1 98.06 187 LEU B C 1
ATOM 3290 O O . LEU B 1 187 ? 3.748 -13.438 -19.562 1 98.06 187 LEU B O 1
ATOM 3294 N N . LEU B 1 188 ? 1.705 -12.648 -19.922 1 98.56 188 LEU B N 1
ATOM 3295 C CA . LEU B 1 188 ? 1.339 -12.758 -18.516 1 98.56 188 LEU B CA 1
ATOM 3296 C C . LEU B 1 188 ? 1.142 -14.219 -18.109 1 98.56 188 LEU B C 1
ATOM 3298 O O . LEU B 1 188 ? 1.434 -14.594 -16.984 1 98.56 188 LEU B O 1
ATOM 3302 N N . VAL B 1 189 ? 0.589 -15.008 -19.047 1 98.5 189 VAL B N 1
ATOM 3303 C CA . VAL B 1 189 ? 0.509 -16.453 -18.828 1 98.5 189 VAL B CA 1
ATOM 3304 C C . VAL B 1 189 ? 1.906 -17.016 -18.562 1 98.5 189 VAL B C 1
ATOM 3306 O O . VAL B 1 189 ? 2.109 -17.781 -17.625 1 98.5 189 VAL B O 1
ATOM 3309 N N . ASP B 1 190 ? 2.824 -16.594 -19.391 1 98.31 190 ASP B N 1
ATOM 3310 C CA . ASP B 1 190 ? 4.203 -17.047 -19.25 1 98.31 190 ASP B CA 1
ATOM 3311 C C . ASP B 1 190 ? 4.781 -16.641 -17.906 1 98.31 190 ASP B C 1
ATOM 3313 O O . ASP B 1 190 ? 5.445 -17.438 -17.234 1 98.31 190 ASP B O 1
ATOM 3317 N N . LEU B 1 191 ? 4.605 -15.383 -17.5 1 98.56 191 LEU B N 1
ATOM 3318 C CA . LEU B 1 191 ? 5.09 -14.883 -16.219 1 98.56 191 LEU B CA 1
ATOM 3319 C C . LEU B 1 191 ? 4.488 -15.68 -15.07 1 98.56 191 LEU B C 1
ATOM 3321 O O . LEU B 1 191 ? 5.199 -16.078 -14.148 1 98.56 191 LEU B O 1
ATOM 3325 N N . TYR B 1 192 ? 3.145 -15.883 -15.141 1 98.69 192 TYR B N 1
ATOM 3326 C CA . TYR B 1 192 ? 2.438 -16.656 -14.125 1 98.69 192 TYR B CA 1
ATOM 3327 C C . TYR B 1 192 ? 3.045 -18.047 -13.977 1 98.69 192 TYR B C 1
ATOM 3329 O O . TYR B 1 192 ? 3.346 -18.484 -12.859 1 98.69 192 TYR B O 1
ATOM 3337 N N . ASN B 1 193 ? 3.262 -18.672 -15.023 1 98.44 193 ASN B N 1
ATOM 3338 C CA . ASN B 1 193 ? 3.82 -20.031 -15.031 1 98.44 193 ASN B CA 1
ATOM 3339 C C . ASN B 1 193 ? 5.258 -20.031 -14.516 1 98.44 193 ASN B C 1
ATOM 3341 O O . ASN B 1 193 ? 5.66 -20.969 -13.812 1 98.44 193 ASN B O 1
ATOM 3345 N N . ARG B 1 194 ? 6.027 -19.062 -14.93 1 98 194 ARG B N 1
ATOM 3346 C CA . ARG B 1 194 ? 7.406 -18.969 -14.453 1 98 194 ARG B CA 1
ATOM 3347 C C . ARG B 1 194 ? 7.461 -18.922 -12.93 1 98 194 ARG B C 1
ATOM 3349 O O . ARG B 1 194 ? 8.281 -19.594 -12.312 1 98 194 ARG B O 1
ATOM 3356 N N . VAL B 1 195 ? 6.613 -18.125 -12.359 1 98.56 195 VAL B N 1
ATOM 3357 C CA . VAL B 1 195 ? 6.609 -17.984 -10.906 1 98.56 195 VAL B CA 1
ATOM 3358 C C . VAL B 1 195 ? 6.07 -19.266 -10.273 1 98.56 195 VAL B C 1
ATOM 3360 O O . VAL B 1 195 ? 6.676 -19.797 -9.344 1 98.56 195 VAL B O 1
ATOM 3363 N N . MET B 1 196 ? 4.992 -19.797 -10.797 1 98.62 196 MET B N 1
ATOM 3364 C CA . MET B 1 196 ? 4.355 -21 -10.25 1 98.62 196 MET B CA 1
ATOM 3365 C C . MET B 1 196 ? 5.312 -22.188 -10.266 1 98.62 196 MET B C 1
ATOM 3367 O O . MET B 1 196 ? 5.305 -23.016 -9.352 1 98.62 196 MET B O 1
ATOM 3371 N N . ASN B 1 197 ? 6.168 -22.203 -11.242 1 98.06 197 ASN B N 1
ATOM 3372 C CA . ASN B 1 197 ? 6.98 -23.391 -11.469 1 98.06 197 ASN B CA 1
ATOM 3373 C C . ASN B 1 197 ? 8.367 -23.25 -10.844 1 98.06 197 ASN B C 1
ATOM 3375 O O . ASN B 1 197 ? 9.211 -24.141 -10.992 1 98.06 197 ASN B O 1
ATOM 3379 N N . GLU B 1 198 ? 8.656 -22.047 -10.258 1 98.19 198 GLU B N 1
ATOM 3380 C CA . GLU B 1 198 ? 9.836 -22.047 -9.398 1 98.19 198 GLU B CA 1
ATOM 3381 C C . GLU B 1 198 ? 9.812 -23.219 -8.422 1 98.19 198 GLU B C 1
ATOM 3383 O O . GLU B 1 198 ? 8.805 -23.453 -7.75 1 98.19 198 GLU B O 1
ATOM 3388 N N . LYS B 1 199 ? 10.875 -23.891 -8.312 1 98.12 199 LYS B N 1
ATOM 3389 C CA . LYS B 1 199 ? 10.93 -25.188 -7.625 1 98.12 199 LYS B CA 1
ATOM 3390 C C . LYS B 1 199 ? 10.391 -25.078 -6.199 1 98.12 199 LYS B C 1
ATOM 3392 O O . LYS B 1 199 ? 9.484 -25.812 -5.812 1 98.12 199 LYS B O 1
ATOM 3397 N N . LYS B 1 200 ? 10.898 -24.172 -5.434 1 98.25 200 LYS B N 1
ATOM 3398 C CA . LYS B 1 200 ? 10.523 -24.047 -4.027 1 98.25 200 LYS B CA 1
ATOM 3399 C C . LYS B 1 200 ? 9.086 -23.562 -3.879 1 98.25 200 LYS B C 1
ATOM 3401 O O . LYS B 1 200 ? 8.391 -23.938 -2.932 1 98.25 200 LYS B O 1
ATOM 3406 N N . ILE B 1 201 ? 8.562 -22.75 -4.805 1 98.62 201 ILE B N 1
ATOM 3407 C CA . ILE B 1 201 ? 7.188 -22.281 -4.781 1 98.62 201 ILE B CA 1
ATOM 3408 C C . ILE B 1 201 ? 6.242 -23.422 -5.113 1 98.62 201 ILE B C 1
ATOM 3410 O O . ILE B 1 201 ? 5.254 -23.656 -4.406 1 98.62 201 ILE B O 1
ATOM 3414 N N . LEU B 1 202 ? 6.566 -24.156 -6.156 1 98.38 202 LEU B N 1
ATOM 3415 C CA . LEU B 1 202 ? 5.715 -25.266 -6.582 1 98.38 202 LEU B CA 1
ATOM 3416 C C . LEU B 1 202 ? 5.613 -26.312 -5.488 1 98.38 202 LEU B C 1
ATOM 3418 O O . LEU B 1 202 ? 4.531 -26.859 -5.238 1 98.38 202 LEU B O 1
ATOM 3422 N N . GLU B 1 203 ? 6.75 -26.641 -4.867 1 98.06 203 GLU B N 1
ATOM 3423 C CA . GLU B 1 203 ? 6.742 -27.594 -3.764 1 98.06 203 GLU B CA 1
ATOM 3424 C C . GLU B 1 203 ? 5.812 -27.141 -2.645 1 98.06 203 GLU B C 1
ATOM 3426 O O . GLU B 1 203 ? 5.031 -27.938 -2.117 1 98.06 203 GLU B O 1
ATOM 3431 N N . TYR B 1 204 ? 5.945 -25.891 -2.285 1 98.12 204 TYR B N 1
ATOM 3432 C CA . TYR B 1 204 ? 5.07 -25.328 -1.26 1 98.12 204 TYR B CA 1
ATOM 3433 C C . TYR B 1 204 ? 3.607 -25.422 -1.683 1 98.12 204 TYR B C 1
ATOM 3435 O O . TYR B 1 204 ? 2.754 -25.844 -0.901 1 98.12 204 TYR B O 1
ATOM 3443 N N . LEU B 1 205 ? 3.285 -25.031 -2.965 1 97.81 205 LEU B N 1
ATOM 3444 C CA . LEU B 1 205 ? 1.912 -24.984 -3.457 1 97.81 205 LEU B CA 1
ATOM 3445 C C . LEU B 1 205 ? 1.283 -26.375 -3.428 1 97.81 205 LEU B C 1
ATOM 3447 O O . LEU B 1 205 ? 0.095 -26.516 -3.129 1 97.81 205 LEU B O 1
ATOM 3451 N N . LYS B 1 206 ? 2.041 -27.344 -3.656 1 97 206 LYS B N 1
ATOM 3452 C CA . LYS B 1 206 ? 1.543 -28.719 -3.701 1 97 206 LYS B CA 1
ATOM 3453 C C . LYS B 1 206 ? 1.293 -29.266 -2.295 1 97 206 LYS B C 1
ATOM 3455 O O . LYS B 1 206 ? 0.459 -30.141 -2.104 1 97 206 LYS B O 1
ATOM 3460 N N . GLN B 1 207 ? 1.969 -28.641 -1.362 1 95.56 207 GLN B N 1
ATOM 3461 C CA . GLN B 1 207 ? 1.916 -29.203 -0.015 1 95.56 207 GLN B CA 1
ATOM 3462 C C . GLN B 1 207 ? 1.075 -28.328 0.91 1 95.56 207 GLN B C 1
ATOM 3464 O O . GLN B 1 207 ? 0.738 -28.734 2.023 1 95.56 207 GLN B O 1
ATOM 3469 N N . ARG B 1 208 ? 0.795 -27.203 0.448 1 93.56 208 ARG B N 1
ATOM 3470 C CA . ARG B 1 208 ? 0.18 -26.234 1.364 1 93.56 208 ARG B CA 1
ATOM 3471 C C . ARG B 1 208 ? -1.21 -26.703 1.786 1 93.56 208 ARG B C 1
ATOM 3473 O O . ARG B 1 208 ? -1.889 -27.406 1.038 1 93.56 208 ARG B O 1
ATOM 3480 N N . LYS B 1 209 ? -1.555 -26.359 2.916 1 86.88 209 LYS B N 1
ATOM 3481 C CA . LYS B 1 209 ? -2.828 -26.703 3.541 1 86.88 209 LYS B CA 1
ATOM 3482 C C . LYS B 1 209 ? -4.004 -26.203 2.703 1 86.88 209 LYS B C 1
ATOM 3484 O O . LYS B 1 209 ? -3.98 -25.078 2.199 1 86.88 209 LYS B O 1
ATOM 3489 N N . PRO B 1 210 ? -4.988 -27.062 2.496 1 86.44 210 PRO B N 1
ATOM 3490 C CA . PRO B 1 210 ? -6.188 -26.562 1.814 1 86.44 210 PRO B CA 1
ATOM 3491 C C . PRO B 1 210 ? -6.902 -25.469 2.594 1 86.44 210 PRO B C 1
ATOM 3493 O O . PRO B 1 210 ? -6.781 -25.391 3.82 1 86.44 210 PRO B O 1
ATOM 3496 N N . ASN B 1 211 ? -7.555 -24.594 1.861 1 87.06 211 ASN B N 1
ATOM 3497 C CA . ASN B 1 211 ? -8.367 -23.578 2.529 1 87.06 211 ASN B CA 1
ATOM 3498 C C . ASN B 1 211 ? -9.57 -24.203 3.234 1 87.06 211 ASN B C 1
ATOM 3500 O O . ASN B 1 211 ? -10.094 -25.234 2.785 1 87.06 211 ASN B O 1
ATOM 3504 N N . PRO B 1 212 ? -9.906 -23.609 4.32 1 85.69 212 PRO B N 1
ATOM 3505 C CA . PRO B 1 212 ? -11.164 -24.062 4.93 1 85.69 212 PRO B CA 1
ATOM 3506 C C . PRO B 1 212 ? -12.383 -23.75 4.062 1 85.69 212 PRO B C 1
ATOM 3508 O O . PRO B 1 212 ? -12.32 -22.875 3.195 1 85.69 212 PRO B O 1
ATOM 3511 N N . ASP B 1 213 ? -13.469 -24.375 4.375 1 81.5 213 ASP B N 1
ATOM 3512 C CA . ASP B 1 213 ? -14.688 -24.281 3.578 1 81.5 213 ASP B CA 1
ATOM 3513 C C . ASP B 1 213 ? -15.227 -22.844 3.59 1 81.5 213 ASP B C 1
ATOM 3515 O O . ASP B 1 213 ? -15.859 -22.406 2.627 1 81.5 213 ASP B O 1
ATOM 3519 N N . TRP B 1 214 ? -14.961 -22.188 4.656 1 79.56 214 TRP B N 1
ATOM 3520 C CA . TRP B 1 214 ? -15.555 -20.859 4.793 1 79.56 214 TRP B CA 1
ATOM 3521 C C . TRP B 1 214 ? -14.836 -19.859 3.902 1 79.56 214 TRP B C 1
ATOM 3523 O O . TRP B 1 214 ? -15.344 -18.75 3.67 1 79.56 214 TRP B O 1
ATOM 3533 N N . TYR B 1 215 ? -13.672 -20.141 3.5 1 81.94 215 TYR B N 1
ATOM 3534 C CA . TYR B 1 215 ? -12.914 -19.25 2.635 1 81.94 215 TYR B CA 1
ATOM 3535 C C . TYR B 1 215 ? -13.023 -19.672 1.176 1 81.94 215 TYR B C 1
ATOM 3537 O O . TYR B 1 215 ? -12.531 -20.734 0.794 1 81.94 215 TYR B O 1
ATOM 3545 N N . PRO B 1 216 ? -13.617 -18.797 0.449 1 77.75 216 PRO B N 1
ATOM 3546 C CA . PRO B 1 216 ? -14 -19.219 -0.897 1 77.75 216 PRO B CA 1
ATOM 3547 C C . PRO B 1 216 ? -12.852 -19.125 -1.898 1 77.75 216 PRO B C 1
ATOM 3549 O O . PRO B 1 216 ? -12.992 -19.547 -3.049 1 77.75 216 PRO B O 1
ATOM 3552 N N . PHE B 1 217 ? -11.797 -18.516 -1.43 1 78.06 217 PHE B N 1
ATOM 3553 C CA . PHE B 1 217 ? -10.711 -18.328 -2.381 1 78.06 217 PHE B CA 1
ATOM 3554 C C . PHE B 1 217 ? -9.641 -19.406 -2.195 1 78.06 217 PHE B C 1
ATOM 3556 O O . PHE B 1 217 ? -9.461 -19.922 -1.093 1 78.06 217 PHE B O 1
#

Nearest PDB structures (foldseek):
  1ydk-assembly1_B  TM=8.403E-01  e=1.914E-12  Homo sapiens
  1gsd-assembly1_A  TM=8.441E-01  e=3.160E-12  Homo sapiens
  2r3x-assembly1_B  TM=8.414E-01  e=9.057E-12  Homo sapiens
  5ld0-assembly1_A-2  TM=8.504E-01  e=1.572E-11  Homo sapiens
  7bic-assembly2_C  TM=8.550E-01  e=3.877E-11  Homo sapiens

Sequence (434 aa):
MAPTYRVVYFDARARAECIRVLLHLADVPFTDERVAPPDWAAMKTSGRCPFGELPLLEISDGRKLAQSHAIFRFLAKEHGLAPSDSYSQARCDMFLDNTKDMIEKVGTAFWEKDEKLKEQKSKEFHEETLPKRLEFINKLFQENKGGKGYLVGDKITYADIDFFCFFNGFINSGKLDVPEQLSKYPLLVDLYNRVMNEKKILEYLKQRKPNPDWYPFMAPTYRVVYFDARARAECIRVLLHLADVPFTDERVAPPDWAAMKTSGRCPFGELPLLEISDGRKLAQSHAIFRFLAKEHGLAPSDSYSQARCDMFLDNTKDMIEKVGTAFWEKDEKLKEQKSKEFHEETLPKRLEFINKLFQENKGGKGYLVGDKITYADIDFFCFFNGFINSGKLDVPEQLSKYPLLVDLYNRVMNEKKILEYLKQRKPNPDWYPF

Secondary structure (DSSP, 8-state):
-PPPEEEEEESSSGGGHHHHHHHHHTT--EEEEEEPHHHHHHHHHTT-STTS-S-EEEETTS-EEESHHHHHHHHHHHTT-S-SSHHHHHHHHHHHHHHHHHHHHHHHHHH-SSHHHHHHHHHHIIIIIHHHHHHHHHHHHHHTGGGTS-SSSSS--HHHHHHHHIIIIIITTT-SS--GGGTT-HHHHHHHHHHHTSHHHHHHHHHSPPPPTT---/-PPPEEEEEESSSGGGHHHHHHHHHTT--EEEEEEPHHHHHHHHHTT-STTS-S-EEEETTS-EEESHHHHHHHHHHHTT-S-SSHHHHHHHHHHHHHHHHHHHHHHHHHH-SSHHHHHHHHHHIIIIIHHHHHHHHHHHHHHTGGGTS-SSSSS--HHHHHHHHIIIIIITTT-SS--GGGTT-HHHHHHHHHHHTSHHHHHHHHHSPPPPTT---